Protein AF-A0A226DBR4-F1 (afdb_monomer_lite)

Sequence (521 aa):
MDRFVKRLSATPTLSTSTSTISSGMDTPPPSPAEQPPEKKKKSSVKIKAVPPIRDTSVDWKNRLTLSEDNEVGFLNSQEEFENLYSEGPPTPSSSSTFLMPSRKTESPLFTVRMEIFHHLQVKHPFVEFNFDTMESTSQYKDLMAVWNAHFKKYEKSDAWKAACPPGITIIHENQPVGVKFDGGRLFYKVRKVGDKFNWNEGSGSKCKSENCGDKRILGEFCRKHAIVKREILLIRDVADLEKINIAIVHPQARKTKFNDLNINATLGGSSYDRTSISKYIANSPTAWFVIEKRWEYLPEESVKMFQSLEIQMSLMVSLHNSVTTEPMEQIHFINSDITTNEGNLAEVKKGLELNDMWFGIGDDDNSLNFAQSPYRPTNFSNTLPFVYVGDNNEGGYRFGEDHAVFRTSVIKGARGHATQITTMQGVDPKNIHQVFQSNYTTSTTEEMLQNAKEVETLGHQSVVVAQMLEMKSVNGNNVYNLAEKFTHYDSGWDGAIFHDLVVMMTGKEIVVKKDKFKTVS

Organism: Folsomia candida (NCBI:txid158441)

Foldseek 3Di:
DDDDDDDDDDDDDDDDDDDDDDDDDDDYDDDDDDDDDDDDDPPPPPPPDDDDDDDDFQQPAPQQPPDPDDDPDDPDPVVVVVVVPPDDDDDDDDDDDDDDDDDDQDDLVRQVLVQLQVQLCVVCVPDDDDSQCNCVDPSVVVQLVQLQVLLVVCVVPANQSNQQGPPTWGAGPNFTKGWHQDPNWIKIATDDPPDDDDCPPRIAIDAPDRPDPDRQDQPRGHLVPPQFFFKWFWKFWPQDQQATEIEIDGDDTHDDDDFQVVVVVRLCDPNRPDPLSVVVCVVVVVTGIGTSDMDTHRPVCSVQVSLQVLLLCLVQLQLQLQPDPRSHLRYHYSRFKRFHPSYDLLSSQVSQVSQVWHKDWAAFAQPDAQQPAPQQDPPDDPVAQFKKWFDLLQQEIAIDQPQFPDDDDDDPDDPDDDDHGGPHVNGDPVRIGTHHFDDPVPDDSVRRNVLRLLLNQLLQSLLSRQLSNQAAFPSRHGHHYPHRIGTGDSHSDDPVSSQSSNCNGHSTGMDIRGDHSDGDD

Structure (mmCIF, N/CA/C/O backbone):
data_AF-A0A226DBR4-F1
#
_entry.id   AF-A0A226DBR4-F1
#
loop_
_atom_site.group_PDB
_atom_site.id
_atom_site.type_symbol
_atom_site.label_atom_id
_atom_site.label_alt_id
_atom_site.label_comp_id
_atom_site.label_asym_id
_atom_site.label_entity_id
_atom_site.label_seq_id
_atom_site.pdbx_PDB_ins_code
_atom_site.Cartn_x
_atom_site.Cartn_y
_atom_site.Cartn_z
_atom_site.occupancy
_atom_site.B_iso_or_equiv
_atom_site.auth_seq_id
_atom_site.auth_comp_id
_atom_site.auth_asym_id
_atom_site.auth_atom_id
_atom_site.pdbx_PDB_model_num
ATOM 1 N N . MET A 1 1 ? 15.479 -32.576 48.227 1.00 28.06 1 MET A N 1
ATOM 2 C CA . MET A 1 1 ? 16.466 -32.306 47.165 1.00 28.06 1 MET A CA 1
ATOM 3 C C . MET A 1 1 ? 15.994 -31.045 46.456 1.00 28.06 1 MET A C 1
ATOM 5 O O . MET A 1 1 ? 15.302 -31.126 45.457 1.00 28.06 1 MET A O 1
ATOM 9 N N . ASP A 1 2 ? 15.928 -29.939 47.198 1.00 25.83 2 ASP A N 1
ATOM 10 C CA . ASP A 1 2 ? 17.016 -28.958 47.403 1.00 25.83 2 ASP A CA 1
ATOM 11 C C . ASP A 1 2 ? 17.326 -28.237 46.090 1.00 25.83 2 ASP A C 1
ATOM 13 O O . ASP A 1 2 ? 17.714 -28.887 45.134 1.00 25.83 2 ASP A O 1
ATOM 17 N N . ARG A 1 3 ? 17.261 -26.914 45.937 1.00 26.16 3 ARG A N 1
ATOM 18 C CA . ARG A 1 3 ? 17.019 -25.723 46.786 1.00 26.16 3 ARG A CA 1
ATOM 19 C C . ARG A 1 3 ? 17.421 -24.586 45.798 1.00 26.16 3 ARG A C 1
ATOM 21 O O . ARG A 1 3 ? 18.386 -24.768 45.071 1.00 26.16 3 ARG A O 1
ATOM 28 N N . PHE A 1 4 ? 16.761 -23.448 45.604 1.00 25.89 4 PHE A N 1
ATOM 29 C CA . PHE A 1 4 ? 16.676 -22.317 46.526 1.00 25.89 4 PHE A CA 1
ATOM 30 C C . PHE A 1 4 ? 15.954 -21.138 45.836 1.00 25.89 4 PHE A C 1
ATOM 32 O O . PHE A 1 4 ? 15.969 -20.988 44.619 1.00 25.89 4 PHE A O 1
ATOM 39 N N . VAL A 1 5 ? 15.370 -20.287 46.674 1.00 28.91 5 VAL A N 1
ATOM 40 C CA . VAL A 1 5 ? 14.538 -19.102 46.419 1.00 28.91 5 VAL A CA 1
ATOM 41 C C . VAL A 1 5 ? 15.213 -17.860 47.049 1.00 28.91 5 VAL A C 1
ATOM 43 O O . VAL A 1 5 ? 15.956 -18.032 48.012 1.00 28.91 5 VAL A O 1
ATOM 46 N N . LYS A 1 6 ? 14.814 -16.649 46.591 1.00 27.58 6 LYS A N 1
ATOM 47 C CA . LYS A 1 6 ? 14.984 -15.257 47.131 1.00 27.58 6 LYS A CA 1
ATOM 48 C C . LYS A 1 6 ? 16.221 -14.470 46.654 1.00 27.58 6 LYS A C 1
ATOM 50 O O . LYS A 1 6 ? 17.330 -14.967 46.737 1.00 27.58 6 LYS A O 1
ATOM 55 N N . ARG A 1 7 ? 16.071 -13.306 45.991 1.00 24.30 7 ARG A N 1
ATOM 56 C CA . ARG A 1 7 ? 15.532 -11.953 46.346 1.00 24.30 7 ARG A CA 1
ATOM 57 C C . ARG A 1 7 ? 16.546 -11.032 47.062 1.00 24.30 7 ARG A C 1
ATOM 59 O O . ARG A 1 7 ? 16.870 -11.271 48.214 1.00 24.30 7 ARG A O 1
ATOM 66 N N . LEU A 1 8 ? 16.821 -9.916 46.368 1.00 23.48 8 LEU A N 1
ATOM 67 C CA . LEU A 1 8 ? 16.902 -8.505 46.804 1.00 23.48 8 LEU A CA 1
ATOM 68 C C . LEU A 1 8 ? 18.114 -7.953 47.601 1.00 23.48 8 LEU A C 1
ATOM 70 O O . LEU A 1 8 ? 18.296 -8.242 48.775 1.00 23.48 8 LEU A O 1
ATOM 74 N N . SER A 1 9 ? 18.790 -7.005 46.922 1.00 25.00 9 SER A N 1
ATOM 75 C CA . SER A 1 9 ? 19.174 -5.625 47.321 1.00 25.00 9 SER A CA 1
ATOM 76 C C . SER A 1 9 ? 20.127 -5.355 48.496 1.00 25.00 9 SER A C 1
ATOM 78 O O . SER A 1 9 ? 19.785 -5.651 49.633 1.00 25.00 9 SER A O 1
ATOM 80 N N . ALA A 1 10 ? 21.201 -4.589 48.232 1.00 24.64 10 ALA A N 1
ATOM 81 C CA . ALA A 1 10 ? 21.485 -3.288 48.874 1.00 24.64 10 ALA A CA 1
ATOM 82 C C . ALA A 1 10 ? 22.745 -2.602 48.285 1.00 24.64 10 ALA A C 1
ATOM 84 O O . ALA A 1 10 ? 23.754 -3.243 48.007 1.00 24.64 10 ALA A O 1
ATOM 85 N N . THR A 1 11 ? 22.634 -1.288 48.101 1.00 24.12 11 THR A N 1
ATOM 86 C CA . THR A 1 11 ? 23.589 -0.280 47.589 1.00 24.12 11 THR A CA 1
ATOM 87 C C . THR A 1 11 ? 24.564 0.204 48.711 1.00 24.12 11 THR A C 1
ATOM 89 O O . THR A 1 11 ? 24.542 -0.372 49.795 1.00 24.12 11 THR A O 1
ATOM 92 N N . PRO A 1 12 ? 25.247 1.370 48.609 1.00 45.03 12 PRO A N 1
ATOM 93 C CA . PRO A 1 12 ? 26.527 1.739 47.960 1.00 45.03 12 PRO A CA 1
ATOM 94 C C . PRO A 1 12 ? 27.646 2.150 48.962 1.00 45.03 12 PRO A C 1
ATOM 96 O O . PRO A 1 12 ? 27.355 2.408 50.125 1.00 45.03 12 PRO A O 1
ATOM 99 N N . THR A 1 13 ? 28.891 2.410 48.517 1.00 25.83 13 THR A N 1
ATOM 100 C CA . THR A 1 13 ? 29.684 3.548 49.066 1.00 25.83 13 THR A CA 1
ATOM 101 C C . THR A 1 13 ? 30.852 4.005 48.175 1.00 25.83 13 THR A C 1
ATOM 103 O O . THR A 1 13 ? 31.609 3.195 47.647 1.00 25.83 13 THR A O 1
ATOM 106 N N . LEU A 1 14 ? 30.982 5.332 48.042 1.00 25.80 14 LEU A N 1
ATOM 107 C CA . LEU A 1 14 ? 32.121 6.085 47.501 1.00 25.80 14 LEU A CA 1
ATOM 108 C C . LEU A 1 14 ? 33.323 6.080 48.471 1.00 25.80 14 LEU A C 1
ATOM 110 O O . LEU A 1 14 ? 33.113 6.025 49.680 1.00 25.80 14 LEU A O 1
ATOM 114 N N . SER A 1 15 ? 34.540 6.336 47.959 1.00 26.30 15 SER A N 1
ATOM 115 C CA . SER A 1 15 ? 35.294 7.611 48.138 1.00 26.30 15 SER A CA 1
ATOM 116 C C . SER A 1 15 ? 36.838 7.453 48.223 1.00 26.30 15 SER A C 1
ATOM 118 O O . SER A 1 15 ? 37.324 6.679 49.034 1.00 26.30 15 SER A O 1
ATOM 120 N N . THR A 1 16 ? 37.548 8.214 47.352 1.00 26.53 16 THR A N 1
ATOM 121 C CA . THR A 1 16 ? 38.835 8.987 47.491 1.00 26.53 16 THR A CA 1
ATOM 122 C C . THR A 1 16 ? 40.080 8.359 48.175 1.00 26.53 16 THR A C 1
ATOM 124 O O . THR A 1 16 ? 39.940 7.619 49.127 1.00 26.53 16 THR A O 1
ATOM 127 N N . SER A 1 17 ? 41.361 8.599 47.824 1.00 27.17 17 SER A N 1
ATOM 128 C CA . SER A 1 17 ? 42.089 9.806 47.353 1.00 27.17 17 SER A CA 1
ATOM 129 C C . SER A 1 17 ? 43.576 9.520 46.965 1.00 27.17 17 SER A C 1
ATOM 131 O O . SER A 1 17 ? 44.264 8.828 47.704 1.00 27.17 17 SER A O 1
ATOM 133 N N . THR A 1 18 ? 44.038 10.124 45.853 1.00 27.44 18 THR A N 1
ATOM 134 C CA . THR A 1 18 ? 45.205 11.046 45.626 1.00 27.44 18 THR A CA 1
ATOM 135 C C . THR A 1 18 ? 46.719 10.695 45.840 1.00 27.44 18 THR A C 1
ATOM 137 O O . THR A 1 18 ? 47.142 10.412 46.951 1.00 27.44 18 THR A O 1
ATOM 140 N N . SER A 1 19 ? 47.494 10.892 44.735 1.00 26.19 19 SER A N 1
ATOM 141 C CA . SER A 1 19 ? 48.895 11.383 44.440 1.00 26.19 19 SER A CA 1
ATOM 142 C C . SER A 1 19 ? 50.160 10.843 45.174 1.00 26.19 19 SER A C 1
ATOM 144 O O . SER A 1 19 ? 50.110 10.539 46.353 1.00 26.19 19 SER A O 1
ATOM 146 N N . THR A 1 20 ? 51.397 10.772 44.609 1.00 26.77 20 THR A N 1
ATOM 147 C CA . THR A 1 20 ? 52.245 11.874 44.049 1.00 26.77 20 THR A CA 1
ATOM 148 C C . THR A 1 20 ? 53.634 11.381 43.485 1.00 26.77 20 THR A C 1
ATOM 150 O O . THR A 1 20 ? 54.339 10.688 44.202 1.00 26.77 20 THR A O 1
ATOM 153 N N . ILE A 1 21 ? 54.009 11.797 42.247 1.00 30.27 21 ILE A N 1
ATOM 154 C CA . ILE A 1 21 ? 55.282 12.401 41.687 1.00 30.27 21 ILE A CA 1
ATOM 155 C C . ILE A 1 21 ? 56.689 11.700 41.565 1.00 30.27 21 ILE A C 1
ATOM 157 O O . ILE A 1 21 ? 57.211 11.159 42.530 1.00 30.27 21 ILE A O 1
ATOM 161 N N . SER A 1 22 ? 57.351 12.001 40.403 1.00 29.88 22 SER A N 1
ATOM 162 C CA . SER A 1 22 ? 58.812 12.226 40.071 1.00 29.88 22 SER A CA 1
ATOM 163 C C . SER A 1 22 ? 59.647 11.049 39.501 1.00 29.88 22 SER A C 1
ATOM 165 O O . SER A 1 22 ? 59.497 9.941 39.988 1.00 29.88 22 SER A O 1
ATOM 167 N N . SER A 1 23 ? 60.582 11.158 38.525 1.00 30.83 23 SER A N 1
ATOM 168 C CA . SER A 1 23 ? 61.153 12.219 37.641 1.00 30.83 23 SER A CA 1
ATOM 169 C C . SER A 1 23 ? 62.042 11.587 36.531 1.00 30.83 23 SER A C 1
ATOM 171 O O . SER A 1 23 ? 62.455 10.438 36.669 1.00 30.83 23 SER A O 1
ATOM 173 N N . GLY A 1 24 ? 62.386 12.349 35.473 1.00 26.69 24 GLY A N 1
ATOM 174 C CA . GLY A 1 24 ? 63.533 12.078 34.578 1.00 26.69 24 GLY A CA 1
ATOM 175 C C . GLY A 1 24 ? 63.442 12.724 33.180 1.00 26.69 24 GLY A C 1
ATOM 176 O O . GLY A 1 24 ? 62.700 12.233 32.336 1.00 26.69 24 GLY A O 1
ATOM 177 N N . MET A 1 25 ? 64.187 13.814 32.943 1.00 30.33 25 MET A N 1
ATOM 178 C CA . MET A 1 25 ? 64.397 14.498 31.646 1.00 30.33 25 MET A CA 1
ATOM 179 C C . MET A 1 25 ? 65.681 13.998 30.955 1.00 30.33 25 MET A C 1
ATOM 181 O O . MET A 1 25 ? 66.628 13.687 31.665 1.00 30.33 25 MET A O 1
ATOM 185 N N . ASP A 1 26 ? 65.736 14.024 29.612 1.00 28.61 26 ASP A N 1
ATOM 186 C CA . ASP A 1 26 ? 66.895 14.504 28.822 1.00 28.61 26 ASP A CA 1
ATOM 187 C C . ASP A 1 26 ? 66.532 14.718 27.326 1.00 28.61 26 ASP A C 1
ATOM 189 O O . ASP A 1 26 ? 65.637 14.070 26.782 1.00 28.61 26 ASP A O 1
ATOM 193 N N . THR A 1 27 ? 67.191 15.693 26.685 1.00 31.11 27 THR A N 1
ATOM 194 C CA . THR A 1 27 ? 66.847 16.390 25.408 1.00 31.11 27 THR A CA 1
ATOM 195 C C . THR A 1 27 ? 67.821 16.065 24.217 1.00 31.11 27 THR A C 1
ATOM 197 O O . THR A 1 27 ? 68.764 15.316 24.442 1.00 31.11 27 THR A O 1
ATOM 200 N N . PRO A 1 28 ? 67.620 16.556 22.952 1.00 40.50 28 PRO A N 1
ATOM 201 C CA . PRO A 1 28 ? 67.790 15.841 21.645 1.00 40.50 28 PRO A CA 1
ATOM 202 C C . PRO A 1 28 ? 69.007 16.350 20.791 1.00 40.50 28 PRO A C 1
ATOM 204 O O . PRO A 1 28 ? 69.896 16.922 21.421 1.00 40.50 28 PRO A O 1
ATOM 207 N N . PRO A 1 29 ? 69.098 16.334 19.414 1.00 42.06 29 PRO A N 1
ATOM 208 C CA . PRO A 1 29 ? 68.425 15.653 18.263 1.00 42.06 29 PRO A CA 1
ATOM 209 C C . PRO A 1 29 ? 69.486 14.993 17.278 1.00 42.06 29 PRO A C 1
ATOM 211 O O . PRO A 1 29 ? 70.576 14.734 17.785 1.00 42.06 29 PRO A O 1
ATOM 214 N N . PRO A 1 30 ? 69.298 14.658 15.954 1.00 31.05 30 PRO A N 1
ATOM 215 C CA . PRO A 1 30 ? 68.779 15.487 14.838 1.00 31.05 30 PRO A CA 1
ATOM 216 C C . PRO A 1 30 ? 67.817 14.790 13.835 1.00 31.05 30 PRO A C 1
ATOM 218 O O . PRO A 1 30 ? 67.748 13.571 13.707 1.00 31.05 30 PRO A O 1
ATOM 221 N N . SER A 1 31 ? 67.100 15.618 13.070 1.00 35.97 31 SER A N 1
ATOM 222 C CA . SER A 1 31 ? 66.364 15.251 11.847 1.00 35.97 31 SER A CA 1
ATOM 223 C C . SER A 1 31 ? 67.334 15.101 10.663 1.00 35.97 31 SER A C 1
ATOM 225 O O . SER A 1 31 ? 68.336 15.824 10.634 1.00 35.97 31 SER A O 1
ATOM 227 N N . PRO A 1 32 ? 67.066 14.222 9.674 1.00 33.03 32 PRO A N 1
ATOM 228 C CA . PRO A 1 32 ? 66.878 14.781 8.330 1.00 33.03 32 PRO A CA 1
ATOM 229 C C . PRO A 1 32 ? 65.922 14.020 7.382 1.00 33.03 32 PRO A C 1
ATOM 231 O O . PRO A 1 32 ? 65.828 12.797 7.379 1.00 33.03 32 PRO A O 1
ATOM 234 N N . ALA A 1 33 ? 65.392 14.826 6.456 1.00 27.72 33 ALA A N 1
ATOM 235 C CA . ALA A 1 33 ? 65.069 14.548 5.053 1.00 27.72 33 ALA A CA 1
ATOM 236 C C . ALA A 1 33 ? 63.696 13.954 4.679 1.00 27.72 33 ALA A C 1
ATOM 238 O O . ALA A 1 33 ? 63.309 12.842 5.023 1.00 27.72 33 ALA A O 1
ATOM 239 N N . GLU A 1 34 ? 63.008 14.761 3.870 1.00 33.66 34 GLU A N 1
ATOM 240 C CA . GLU A 1 34 ? 61.766 14.524 3.146 1.00 33.66 34 GLU A CA 1
ATOM 241 C C . GLU A 1 34 ? 61.814 13.278 2.245 1.00 33.66 34 GLU A C 1
ATOM 243 O O . GLU A 1 34 ? 62.745 13.087 1.461 1.00 33.66 34 GLU A O 1
ATOM 248 N N . GLN A 1 35 ? 60.733 12.493 2.264 1.00 31.58 35 GLN A N 1
ATOM 249 C CA . GLN A 1 35 ? 60.337 11.625 1.154 1.00 31.58 35 GLN A CA 1
ATOM 250 C C . GLN A 1 35 ? 58.868 11.899 0.771 1.00 31.58 35 GLN A C 1
ATOM 252 O O . GLN A 1 35 ? 58.044 12.170 1.648 1.00 31.58 35 GLN A O 1
ATOM 257 N N . PRO A 1 36 ? 58.528 11.874 -0.532 1.00 30.91 36 PRO A N 1
ATOM 258 C CA . PRO A 1 36 ? 57.238 12.333 -1.051 1.00 30.91 36 PRO A CA 1
ATOM 259 C C . PRO A 1 36 ? 56.094 11.340 -0.761 1.00 30.91 36 PRO A C 1
ATOM 261 O O . PRO A 1 36 ? 56.340 10.142 -0.618 1.00 30.91 36 PRO A O 1
ATOM 264 N N . PRO A 1 37 ? 54.823 11.792 -0.714 1.00 32.00 37 PRO A N 1
ATOM 265 C CA . PRO A 1 37 ? 53.711 10.936 -0.317 1.00 32.00 37 PRO A CA 1
ATOM 266 C C . PRO A 1 37 ? 53.366 9.900 -1.398 1.00 32.00 37 PRO A C 1
ATOM 268 O O . PRO A 1 37 ? 52.975 10.240 -2.519 1.00 32.00 37 PRO A O 1
ATOM 271 N N . GLU A 1 38 ? 53.443 8.618 -1.034 1.00 28.75 38 GLU A N 1
ATOM 272 C CA . GLU A 1 38 ? 52.918 7.514 -1.835 1.00 28.75 38 GLU A CA 1
ATOM 273 C C . GLU A 1 38 ? 51.389 7.600 -1.975 1.00 28.75 38 GLU A C 1
ATOM 275 O O . GLU A 1 38 ? 50.626 7.746 -1.015 1.00 28.75 38 GLU A O 1
ATOM 280 N N . LYS A 1 39 ? 50.924 7.471 -3.221 1.00 30.52 39 LYS A N 1
ATOM 281 C CA . LYS A 1 39 ? 49.508 7.403 -3.591 1.00 30.52 39 LYS A CA 1
ATOM 282 C C . LYS A 1 39 ? 48.856 6.165 -2.965 1.00 30.52 39 LYS A C 1
ATOM 284 O O . LYS A 1 39 ? 49.107 5.043 -3.402 1.00 30.52 39 LYS A O 1
ATOM 289 N N . LYS A 1 40 ? 47.931 6.369 -2.020 1.00 30.12 40 LYS A N 1
ATOM 290 C CA . LYS A 1 40 ? 47.025 5.316 -1.531 1.00 30.12 40 LYS A CA 1
ATOM 291 C C . LYS A 1 40 ? 46.241 4.708 -2.703 1.00 30.12 40 LYS A C 1
ATOM 293 O O . LYS A 1 40 ? 45.355 5.346 -3.275 1.00 30.12 40 LYS A O 1
ATOM 298 N N . LYS A 1 41 ? 46.551 3.454 -3.050 1.00 28.03 41 LYS A N 1
ATOM 299 C CA . LYS A 1 41 ? 45.707 2.604 -3.901 1.00 28.03 41 LYS A CA 1
ATOM 300 C C . LYS A 1 41 ? 44.342 2.437 -3.226 1.00 28.03 41 LYS A C 1
ATOM 302 O O . LYS A 1 41 ? 44.264 1.984 -2.088 1.00 28.03 41 LYS A O 1
ATOM 307 N N . LYS A 1 42 ? 43.263 2.774 -3.940 1.00 27.11 42 LYS A N 1
ATOM 308 C CA . LYS A 1 42 ? 41.897 2.381 -3.565 1.00 27.11 42 LYS A CA 1
ATOM 309 C C . LYS A 1 42 ? 41.820 0.852 -3.573 1.00 27.11 42 LYS A C 1
ATOM 311 O O . LYS A 1 42 ? 41.853 0.242 -4.638 1.00 27.11 42 LYS A O 1
ATOM 316 N N . SER A 1 43 ? 41.728 0.250 -2.391 1.00 24.48 43 SER A N 1
ATOM 317 C CA . SER A 1 43 ? 41.316 -1.143 -2.232 1.00 24.48 43 SER A CA 1
ATOM 318 C C . SER A 1 43 ? 39.841 -1.248 -2.620 1.00 24.48 43 SER A C 1
ATOM 320 O O . SER A 1 43 ? 38.968 -0.740 -1.920 1.00 24.48 43 SER A O 1
ATOM 322 N N . SER A 1 44 ? 39.554 -1.849 -3.774 1.00 26.80 44 SER A N 1
ATOM 323 C CA . SER A 1 44 ? 38.207 -2.289 -4.126 1.00 26.80 44 SER A CA 1
ATOM 324 C C . SER A 1 44 ? 37.949 -3.622 -3.429 1.00 26.80 44 SER A C 1
ATOM 326 O O . SER A 1 44 ? 38.278 -4.684 -3.966 1.00 26.80 44 SER A O 1
ATOM 328 N N . VAL A 1 45 ? 37.381 -3.576 -2.226 1.00 26.52 45 VAL A N 1
ATOM 329 C CA . VAL A 1 45 ? 36.836 -4.771 -1.577 1.00 26.52 45 VAL A CA 1
ATOM 330 C C . VAL A 1 45 ? 35.629 -5.220 -2.402 1.00 26.52 45 VAL A C 1
ATOM 332 O O . VAL A 1 45 ? 34.548 -4.643 -2.322 1.00 26.52 45 VAL A O 1
ATOM 335 N N . LYS A 1 46 ? 35.818 -6.241 -3.245 1.00 26.59 46 LYS A N 1
ATOM 336 C CA . LYS A 1 46 ? 34.709 -7.043 -3.769 1.00 26.59 46 LYS A CA 1
ATOM 337 C C . LYS A 1 46 ? 34.135 -7.821 -2.588 1.00 26.59 46 LYS A C 1
ATOM 339 O O . LYS A 1 46 ? 34.678 -8.858 -2.219 1.00 26.59 46 LYS A O 1
ATOM 344 N N . ILE A 1 47 ? 33.050 -7.324 -2.005 1.00 27.94 47 ILE A N 1
ATOM 345 C CA . ILE A 1 47 ? 32.235 -8.102 -1.073 1.00 27.94 47 ILE A CA 1
ATOM 346 C C . ILE A 1 47 ? 31.569 -9.209 -1.902 1.00 27.94 47 ILE A C 1
ATOM 348 O O . ILE A 1 47 ? 30.583 -8.980 -2.599 1.00 27.94 47 ILE A O 1
ATOM 352 N N . LYS A 1 48 ? 32.152 -10.411 -1.892 1.00 28.53 48 LYS A N 1
ATOM 353 C CA . LYS A 1 48 ? 31.439 -11.642 -2.250 1.00 28.53 48 LYS A CA 1
ATOM 354 C C . LYS A 1 48 ? 30.587 -12.014 -1.035 1.00 28.53 48 LYS A C 1
ATOM 356 O O . LYS A 1 48 ? 31.028 -12.789 -0.195 1.00 28.53 48 LYS A O 1
ATOM 361 N N . ALA A 1 49 ? 29.402 -11.423 -0.917 1.00 32.81 49 ALA A N 1
ATOM 362 C CA . ALA A 1 49 ? 28.389 -11.933 -0.005 1.00 32.81 49 ALA A CA 1
ATOM 363 C C . ALA A 1 49 ? 27.773 -13.170 -0.668 1.00 32.81 49 ALA A C 1
ATOM 365 O O . ALA A 1 49 ? 27.096 -13.066 -1.690 1.00 32.81 49 ALA A O 1
ATOM 366 N N . VAL A 1 50 ? 28.100 -14.350 -0.147 1.00 28.47 50 VAL A N 1
ATOM 367 C CA . VAL A 1 50 ? 27.350 -15.572 -0.442 1.00 28.47 50 VAL A CA 1
ATOM 368 C C . VAL A 1 50 ? 26.140 -15.542 0.493 1.00 28.47 50 VAL A C 1
ATOM 370 O O . VAL A 1 50 ? 26.356 -15.429 1.701 1.00 28.47 50 VAL A O 1
ATOM 373 N N . PRO A 1 51 ? 24.897 -15.578 -0.019 1.00 32.72 51 PRO A N 1
ATOM 374 C CA . PRO A 1 51 ? 23.725 -15.583 0.845 1.00 32.72 51 PRO A CA 1
ATOM 375 C C . PRO A 1 51 ? 23.745 -16.844 1.724 1.00 32.72 51 PRO A C 1
ATOM 377 O O . PRO A 1 51 ? 24.064 -17.928 1.220 1.00 32.72 51 PRO A O 1
ATOM 380 N N . PRO A 1 52 ? 23.446 -16.734 3.028 1.00 31.03 52 PRO A N 1
ATOM 381 C CA . PRO A 1 52 ? 23.280 -17.906 3.871 1.00 31.03 52 PRO A CA 1
ATOM 382 C C . PRO A 1 52 ? 22.081 -18.714 3.361 1.00 31.03 52 PRO A C 1
ATOM 384 O O . PRO A 1 52 ? 20.976 -18.197 3.232 1.00 31.03 52 PRO A O 1
ATOM 387 N N . ILE A 1 53 ? 22.309 -19.988 3.044 1.00 32.94 53 ILE A N 1
ATOM 388 C CA . ILE A 1 53 ? 21.249 -20.933 2.683 1.00 32.94 53 ILE A CA 1
ATOM 389 C C . ILE A 1 53 ? 20.718 -21.528 3.986 1.00 32.94 53 ILE A C 1
ATOM 391 O O . ILE A 1 53 ? 21.440 -22.294 4.627 1.00 32.94 53 ILE A O 1
ATOM 395 N N . ARG A 1 54 ? 19.482 -21.192 4.372 1.00 37.91 54 ARG A N 1
ATOM 396 C CA . ARG A 1 54 ? 18.701 -21.932 5.376 1.00 37.91 54 ARG A CA 1
ATOM 397 C C . ARG A 1 54 ? 17.203 -21.846 5.098 1.00 37.91 54 ARG A C 1
ATOM 399 O O . ARG A 1 54 ? 16.697 -20.782 4.747 1.00 37.91 54 ARG A O 1
ATOM 406 N N . ASP A 1 55 ? 16.529 -22.971 5.327 1.00 35.56 55 ASP A N 1
ATOM 407 C CA . ASP A 1 55 ? 15.075 -23.084 5.385 1.00 35.56 55 ASP A CA 1
ATOM 408 C C . ASP A 1 55 ? 14.540 -22.241 6.541 1.00 35.56 55 ASP A C 1
ATOM 410 O O . ASP A 1 55 ? 14.878 -22.450 7.706 1.00 35.56 55 ASP A O 1
ATOM 414 N N . THR A 1 56 ? 13.709 -21.263 6.204 1.00 38.03 56 THR A N 1
ATOM 415 C CA . THR A 1 56 ? 12.888 -20.522 7.163 1.00 38.03 56 THR A CA 1
ATOM 416 C C . THR A 1 56 ? 11.453 -20.937 6.870 1.00 38.03 56 THR A C 1
ATOM 418 O O . THR A 1 56 ? 10.942 -20.717 5.779 1.00 38.03 56 THR A O 1
ATOM 421 N N . SER A 1 57 ? 10.860 -21.663 7.816 1.00 38.47 57 SER A N 1
ATOM 422 C CA . SER A 1 57 ? 9.723 -22.583 7.654 1.00 38.47 57 SER A CA 1
ATOM 423 C C . SER A 1 57 ? 8.347 -21.920 7.494 1.00 38.47 57 SER A C 1
ATOM 425 O O . SER A 1 57 ? 7.331 -22.474 7.917 1.00 38.47 57 SER A O 1
ATOM 427 N N . VAL A 1 58 ? 8.284 -20.730 6.900 1.00 41.66 58 VAL A N 1
ATOM 428 C CA . VAL A 1 58 ? 7.015 -20.106 6.518 1.00 41.66 58 VAL A CA 1
ATOM 429 C C . VAL A 1 58 ? 7.029 -19.935 5.008 1.00 41.66 58 VAL A C 1
ATOM 431 O O . VAL A 1 58 ? 7.601 -18.988 4.477 1.00 41.66 58 VAL A O 1
ATOM 434 N N . ASP A 1 59 ? 6.428 -20.894 4.305 1.00 43.06 59 ASP A N 1
ATOM 435 C CA . ASP A 1 59 ? 6.320 -20.867 2.848 1.00 43.06 59 ASP A CA 1
ATOM 436 C C . ASP A 1 59 ? 5.244 -19.865 2.398 1.00 43.06 59 ASP A C 1
ATOM 438 O O . ASP A 1 59 ? 4.111 -20.215 2.057 1.00 43.06 59 ASP A O 1
ATOM 442 N N . TRP A 1 60 ? 5.606 -18.582 2.423 1.00 44.41 60 TRP A N 1
ATOM 443 C CA . TRP A 1 60 ? 4.789 -17.472 1.928 1.00 44.41 60 TRP A CA 1
ATOM 444 C C . TRP A 1 60 ? 4.448 -17.602 0.440 1.00 44.41 60 TRP A C 1
ATOM 446 O O . TRP A 1 60 ? 3.428 -17.071 -0.012 1.00 44.41 60 TRP A O 1
ATOM 456 N N . LYS A 1 61 ? 5.277 -18.329 -0.319 1.00 36.62 61 LYS A N 1
ATOM 457 C CA . LYS A 1 61 ? 5.161 -18.502 -1.770 1.00 36.62 61 LYS A CA 1
ATOM 458 C C . LYS A 1 61 ? 3.816 -19.121 -2.152 1.00 36.62 61 LYS A C 1
ATOM 460 O O . LYS A 1 61 ? 3.183 -18.648 -3.099 1.00 36.62 61 LYS A O 1
ATOM 465 N N . ASN A 1 62 ? 3.359 -20.080 -1.344 1.00 35.53 62 ASN A N 1
ATOM 466 C CA . ASN A 1 62 ? 2.104 -20.811 -1.520 1.00 35.53 62 ASN A CA 1
ATOM 467 C C . ASN A 1 62 ? 0.891 -20.187 -0.798 1.00 35.53 62 ASN A C 1
ATOM 469 O O . ASN A 1 62 ? -0.233 -20.604 -1.049 1.00 35.53 62 ASN A O 1
ATOM 473 N N . ARG A 1 63 ? 1.084 -19.202 0.093 1.00 39.06 63 ARG A N 1
ATOM 474 C CA . ARG A 1 63 ? 0.021 -18.684 0.992 1.00 39.06 63 ARG A CA 1
ATOM 475 C C . ARG A 1 63 ? -0.596 -17.366 0.549 1.00 39.06 63 ARG A C 1
ATOM 477 O O . ARG A 1 63 ? -1.765 -17.101 0.798 1.00 39.06 63 ARG A O 1
ATOM 484 N N . LEU A 1 64 ? 0.164 -16.552 -0.177 1.00 40.88 64 LEU A N 1
ATOM 485 C CA . LEU A 1 64 ? -0.362 -15.373 -0.861 1.00 40.88 64 LEU A CA 1
ATOM 486 C C . LEU A 1 64 ? -0.741 -15.713 -2.306 1.00 40.88 64 LEU A C 1
ATOM 488 O O . LEU A 1 64 ? -0.219 -15.137 -3.260 1.00 40.88 64 LEU A O 1
ATOM 492 N N . THR A 1 65 ? -1.620 -16.687 -2.514 1.00 32.31 65 THR A N 1
ATOM 493 C CA . THR A 1 65 ? -2.300 -16.846 -3.804 1.00 32.31 65 THR A CA 1
ATOM 494 C C . THR A 1 65 ? -3.341 -15.741 -3.941 1.00 32.31 65 THR A C 1
ATOM 496 O O . THR A 1 65 ? -4.482 -15.903 -3.541 1.00 32.31 65 THR A O 1
ATOM 499 N N . LEU A 1 66 ? -2.975 -14.605 -4.533 1.00 35.09 66 LEU A N 1
ATOM 500 C CA . LEU A 1 66 ? -3.955 -13.874 -5.331 1.00 35.09 66 LEU A CA 1
ATOM 501 C C . LEU A 1 66 ? -4.045 -14.642 -6.648 1.00 35.09 66 LEU A C 1
ATOM 503 O O . LEU A 1 66 ? -3.157 -14.498 -7.477 1.00 35.09 66 LEU A O 1
ATOM 507 N N . SER A 1 67 ? -5.046 -15.522 -6.760 1.00 33.22 67 SER A N 1
ATOM 508 C CA . SER A 1 67 ? -5.563 -16.072 -8.023 1.00 33.22 67 SER A CA 1
ATOM 509 C C . SER A 1 67 ? -4.500 -16.316 -9.106 1.00 33.22 67 SER A C 1
ATOM 511 O O . SER A 1 67 ? -4.336 -15.495 -10.004 1.00 33.22 67 SER A O 1
ATOM 513 N N . GLU A 1 68 ? -3.775 -17.434 -9.040 1.00 34.75 68 GLU A N 1
ATOM 514 C CA . GLU A 1 68 ? -2.774 -17.772 -10.067 1.00 34.75 68 GLU A CA 1
ATOM 515 C C . GLU A 1 68 ? -3.390 -18.340 -11.366 1.00 34.75 68 GLU A C 1
ATOM 517 O O . GLU A 1 68 ? -2.664 -18.510 -12.340 1.00 34.75 68 GLU A O 1
ATOM 522 N N . ASP A 1 69 ? -4.719 -18.512 -11.440 1.00 32.28 69 ASP A N 1
ATOM 523 C CA . ASP A 1 69 ? -5.401 -19.092 -12.603 1.00 32.28 69 ASP A CA 1
ATOM 524 C C . ASP A 1 69 ? -6.451 -18.153 -13.238 1.00 32.28 69 ASP A C 1
ATOM 526 O O . ASP A 1 69 ? -7.400 -17.715 -12.591 1.00 32.28 69 ASP A O 1
ATOM 530 N N . ASN A 1 70 ? -6.193 -17.847 -14.514 1.00 32.16 70 ASN A N 1
ATOM 531 C CA . ASN A 1 70 ? -7.045 -17.485 -15.658 1.00 32.16 70 ASN A CA 1
ATOM 532 C C . ASN A 1 70 ? -8.481 -16.942 -15.467 1.00 32.16 70 ASN A C 1
ATOM 534 O O . ASN A 1 70 ? -9.332 -17.531 -14.815 1.00 32.16 70 ASN A O 1
ATOM 538 N N . GLU A 1 71 ? -8.745 -15.887 -16.249 1.00 26.34 71 GLU A N 1
ATOM 539 C CA . GLU A 1 71 ? -10.056 -15.340 -16.628 1.00 26.34 71 GLU A CA 1
ATOM 540 C C . GLU A 1 71 ? -10.887 -14.714 -15.500 1.00 26.34 71 GLU A C 1
ATOM 542 O O . GLU A 1 71 ? -11.859 -15.267 -14.990 1.00 26.34 71 GLU A O 1
ATOM 547 N N . VAL A 1 72 ? -10.604 -13.434 -15.235 1.00 24.02 72 VAL A N 1
ATOM 548 C CA . VAL A 1 72 ? -11.706 -12.512 -14.948 1.00 24.02 72 VAL A CA 1
ATOM 549 C C . VAL A 1 72 ? -12.518 -12.421 -16.236 1.00 24.02 72 VAL A C 1
ATOM 551 O O . VAL A 1 72 ? -12.135 -11.727 -17.177 1.00 24.02 72 VAL A O 1
ATOM 554 N N . GLY A 1 73 ? -13.618 -13.166 -16.287 1.00 25.19 73 GLY A N 1
ATOM 555 C CA . GLY A 1 73 ? -14.647 -13.026 -17.304 1.00 25.19 73 GLY A CA 1
ATOM 556 C C . GLY A 1 73 ? -15.275 -11.636 -17.237 1.00 25.19 73 GLY A C 1
ATOM 557 O O . GLY A 1 73 ? -16.336 -11.453 -16.653 1.00 25.19 73 GLY A O 1
ATOM 558 N N . PHE A 1 74 ? -14.629 -10.664 -17.871 1.00 22.27 74 PHE A N 1
ATOM 559 C CA . PHE A 1 74 ? -15.340 -9.671 -18.654 1.00 22.27 74 PHE A CA 1
ATOM 560 C C . PHE A 1 74 ? -15.184 -10.080 -20.113 1.00 22.27 74 PHE A C 1
ATOM 562 O O . PHE A 1 74 ? -14.084 -10.077 -20.663 1.00 22.27 74 PHE A O 1
ATOM 569 N N . LEU A 1 75 ? -16.309 -10.453 -20.721 1.00 27.28 75 LEU A N 1
ATOM 570 C CA . LEU A 1 75 ? -16.477 -10.436 -22.165 1.00 27.28 75 LEU A CA 1
ATOM 571 C C . LEU A 1 75 ? -16.070 -9.048 -22.665 1.00 27.28 75 LEU A C 1
ATOM 573 O O . LEU A 1 75 ? -16.796 -8.081 -22.478 1.00 27.28 75 LEU A O 1
ATOM 577 N N . ASN A 1 76 ? -14.873 -8.970 -23.222 1.00 30.70 76 ASN A N 1
ATOM 578 C CA . ASN A 1 76 ? -14.546 -8.199 -24.408 1.00 30.70 76 ASN A CA 1
ATOM 579 C C . ASN A 1 76 ? -13.400 -8.974 -25.039 1.00 30.70 76 ASN A C 1
ATOM 581 O O . ASN A 1 76 ? -12.223 -8.757 -24.748 1.00 30.70 76 ASN A O 1
ATOM 585 N N . SER A 1 77 ? -13.788 -9.987 -25.813 1.00 34.88 77 SER A N 1
ATOM 586 C CA . SER A 1 77 ? -12.861 -10.749 -26.634 1.00 34.88 77 SER A CA 1
ATOM 587 C C . SER A 1 77 ? -11.992 -9.772 -27.428 1.00 34.88 77 SER A C 1
ATOM 589 O O . SER A 1 77 ? -12.473 -8.778 -27.972 1.00 34.88 77 SER A O 1
ATOM 591 N N . GLN A 1 78 ? -10.696 -10.050 -27.500 1.00 38.69 78 GLN A N 1
ATOM 592 C CA . GLN A 1 78 ? -9.766 -9.298 -28.339 1.00 38.69 78 GLN A CA 1
ATOM 593 C C . GLN A 1 78 ? -10.203 -9.296 -29.826 1.00 38.69 78 GLN A C 1
ATOM 595 O O . GLN A 1 78 ? -9.850 -8.388 -30.573 1.00 38.69 78 GLN A O 1
ATOM 600 N N . GLU A 1 79 ? -11.075 -10.240 -30.210 1.00 36.41 79 GLU A N 1
ATOM 601 C CA . GLU A 1 79 ? -11.782 -10.310 -31.494 1.00 36.41 79 GLU A CA 1
ATOM 602 C C . GLU A 1 79 ? -12.805 -9.179 -31.729 1.00 36.41 79 GLU A C 1
ATOM 604 O O . GLU A 1 79 ? -12.951 -8.744 -32.868 1.00 36.41 79 GLU A O 1
ATOM 609 N N . GLU A 1 80 ? -13.486 -8.634 -30.712 1.00 38.88 80 GLU A N 1
ATOM 610 C CA . GLU A 1 80 ? -14.388 -7.477 -30.903 1.00 38.88 80 GLU A CA 1
ATOM 611 C C . GLU A 1 80 ? -13.617 -6.158 -31.069 1.00 38.88 80 GLU A C 1
ATOM 613 O O . GLU A 1 80 ? -14.062 -5.264 -31.791 1.00 38.88 80 GLU A O 1
ATOM 618 N N . PHE A 1 81 ? -12.426 -6.045 -30.472 1.00 37.97 81 PHE A N 1
ATOM 619 C CA . PHE A 1 81 ? -11.558 -4.877 -30.657 1.00 37.97 81 PHE A CA 1
ATOM 620 C C . PHE A 1 81 ? -10.912 -4.858 -32.053 1.00 37.97 81 PHE A C 1
ATOM 622 O O . PHE A 1 81 ? -10.758 -3.793 -32.652 1.00 37.97 81 PHE A O 1
ATOM 629 N N . GLU A 1 82 ? -10.581 -6.030 -32.602 1.00 43.25 82 GLU A N 1
ATOM 630 C CA . GLU A 1 82 ? -10.032 -6.167 -33.957 1.00 43.25 82 GLU A CA 1
ATOM 631 C C . GLU A 1 82 ? -11.122 -6.100 -35.049 1.00 43.25 82 GLU A C 1
ATOM 633 O O . GLU A 1 82 ? -10.845 -5.624 -36.151 1.00 43.25 82 GLU A O 1
ATOM 638 N N . ASN A 1 83 ? -12.380 -6.442 -34.735 1.00 39.69 83 ASN A N 1
ATOM 639 C CA . ASN A 1 83 ? -13.513 -6.305 -35.662 1.00 39.69 83 ASN A CA 1
ATOM 640 C C . ASN A 1 83 ? -14.128 -4.892 -35.740 1.00 39.69 83 ASN A C 1
ATOM 642 O O . ASN A 1 83 ? -14.864 -4.599 -36.679 1.00 39.69 83 ASN A O 1
ATOM 646 N N . LEU A 1 84 ? -13.797 -3.977 -34.820 1.00 36.19 84 LEU A N 1
ATOM 647 C CA . LEU A 1 84 ? -14.208 -2.563 -34.903 1.00 36.19 84 LEU A CA 1
ATOM 648 C C . LEU A 1 84 ? -13.391 -1.734 -35.912 1.00 36.19 84 LEU A C 1
ATOM 650 O O . LEU A 1 84 ? -13.756 -0.595 -36.204 1.00 36.19 84 LEU A O 1
ATOM 654 N N . TYR A 1 85 ? -12.310 -2.293 -36.466 1.00 39.56 85 TYR A N 1
ATOM 655 C CA . TYR A 1 85 ? -11.430 -1.620 -37.432 1.00 39.56 85 TYR A CA 1
ATOM 656 C C . TYR A 1 85 ? -11.272 -2.374 -38.764 1.00 39.56 85 TYR A C 1
ATOM 658 O O . TYR A 1 85 ? -10.418 -2.010 -39.574 1.00 39.56 85 TYR A O 1
ATOM 666 N N . SER A 1 86 ? -12.096 -3.395 -39.021 1.00 34.34 86 SER A N 1
ATOM 667 C CA . SER A 1 86 ? -12.066 -4.180 -40.264 1.00 34.34 86 SER A CA 1
ATOM 668 C C . SER A 1 86 ? -13.077 -3.738 -41.331 1.00 34.34 86 SER A C 1
ATOM 670 O O . SER A 1 86 ? -13.004 -4.227 -42.459 1.00 34.34 86 SER A O 1
ATOM 672 N N . GLU A 1 87 ? -13.930 -2.744 -41.069 1.00 35.62 87 GLU A N 1
ATOM 673 C CA . GLU A 1 87 ? -14.683 -2.066 -42.131 1.00 35.62 87 GLU A CA 1
ATOM 674 C C . GLU A 1 87 ? -14.053 -0.704 -42.447 1.00 35.62 87 GLU A C 1
ATOM 676 O O . GLU A 1 87 ? -13.933 0.179 -41.598 1.00 35.62 87 GLU A O 1
ATOM 681 N N . GLY A 1 88 ? -13.567 -0.577 -43.686 1.00 35.91 88 GLY A N 1
ATOM 682 C CA . GLY A 1 88 ? -12.813 0.577 -44.170 1.00 35.91 88 GLY A CA 1
ATOM 683 C C . GLY A 1 88 ? -13.556 1.911 -44.015 1.00 35.91 88 GLY A C 1
ATOM 684 O O . GLY A 1 88 ? -14.783 1.944 -43.923 1.00 35.91 88 GLY A O 1
ATOM 685 N N . PRO A 1 89 ? -12.828 3.042 -44.007 1.00 35.31 89 PRO A N 1
ATOM 686 C CA . PRO A 1 89 ? -13.435 4.337 -43.748 1.00 35.31 89 PRO A CA 1
ATOM 687 C C . PRO A 1 89 ? -14.494 4.680 -44.812 1.00 35.31 89 PRO A C 1
ATOM 689 O O . PRO A 1 89 ? -14.188 4.640 -46.010 1.00 35.31 89 PRO A O 1
ATOM 692 N N . PRO A 1 90 ? -15.717 5.082 -44.410 1.00 30.89 90 PRO A N 1
ATOM 693 C CA . PRO A 1 90 ? -16.643 5.740 -45.311 1.00 30.89 90 PRO A CA 1
ATOM 694 C C . PRO A 1 90 ? -16.078 7.111 -45.689 1.00 30.89 90 PRO A C 1
ATOM 696 O O . PRO A 1 90 ? -15.453 7.813 -44.893 1.00 30.89 90 PRO A O 1
ATOM 699 N N . THR A 1 91 ? -16.297 7.482 -46.941 1.00 38.19 91 THR A N 1
ATOM 700 C CA . THR A 1 91 ? -15.869 8.740 -47.549 1.00 38.19 91 THR A CA 1
ATOM 701 C C . THR A 1 91 ? -16.387 9.942 -46.742 1.00 38.19 91 THR A C 1
ATOM 703 O O . THR A 1 91 ? -17.606 10.092 -46.625 1.00 38.19 91 THR A O 1
ATOM 706 N N . PRO A 1 92 ? -15.536 10.851 -46.224 1.00 30.98 92 PRO A N 1
ATOM 707 C CA . PRO A 1 92 ? -16.033 12.096 -45.662 1.00 30.98 92 PRO A CA 1
ATOM 708 C C . PRO A 1 92 ? -16.302 13.085 -46.792 1.00 30.98 92 PRO A C 1
ATOM 710 O O . PRO A 1 92 ? -15.395 13.629 -47.425 1.00 30.98 92 PRO A O 1
ATOM 713 N N . SER A 1 93 ? -17.594 13.295 -47.020 1.00 24.66 93 SER A N 1
ATOM 714 C CA . SER A 1 93 ? -18.137 14.477 -47.669 1.00 24.66 93 SER A CA 1
ATOM 715 C C . SER A 1 93 ? -17.716 15.748 -46.924 1.00 24.66 93 SER A C 1
ATOM 717 O O . SER A 1 93 ? -17.429 15.761 -45.728 1.00 24.66 93 SER A O 1
ATOM 719 N N . SER A 1 94 ? -17.680 16.820 -47.697 1.00 32.72 94 SER A N 1
ATOM 720 C CA . SER A 1 94 ? -17.198 18.160 -47.409 1.00 32.72 94 SER A CA 1
ATOM 721 C C . SER A 1 94 ? -17.810 18.820 -46.165 1.00 32.72 94 SER A C 1
ATOM 723 O O . SER A 1 94 ? -18.985 18.622 -45.859 1.00 32.72 94 SER A O 1
ATOM 725 N N . SER A 1 95 ? -17.054 19.786 -45.622 1.00 31.39 95 SER A N 1
ATOM 726 C CA . SER A 1 95 ? -17.468 20.911 -44.754 1.00 31.39 95 SER A CA 1
ATOM 727 C C . SER A 1 95 ? -17.344 20.696 -43.241 1.00 31.39 95 SER A C 1
ATOM 729 O O . SER A 1 95 ? -18.198 20.084 -42.618 1.00 31.39 95 SER A O 1
ATOM 731 N N . SER A 1 96 ? -16.346 21.326 -42.614 1.00 25.31 96 SER A N 1
ATOM 732 C CA . SER A 1 96 ? -16.584 22.340 -41.573 1.00 25.31 96 SER A CA 1
ATOM 733 C C . SER A 1 96 ? -15.266 22.998 -41.150 1.00 25.31 96 SER A C 1
ATOM 735 O O . SER A 1 96 ? -14.197 22.391 -41.129 1.00 25.31 96 SER A O 1
ATOM 737 N N . THR A 1 97 ? -15.361 24.293 -40.900 1.00 29.03 97 THR A N 1
ATOM 738 C CA . THR A 1 97 ? -14.283 25.247 -40.680 1.00 29.03 97 THR A CA 1
ATOM 739 C C . THR A 1 97 ? -13.937 25.370 -39.189 1.00 29.03 97 THR A C 1
ATOM 741 O O . THR A 1 97 ? -14.832 25.483 -38.362 1.00 29.03 97 THR A O 1
ATOM 744 N N . PHE A 1 98 ? -12.630 25.456 -38.907 1.00 31.06 98 PHE A N 1
ATOM 745 C CA . PHE A 1 98 ? -11.935 26.026 -37.734 1.00 31.06 98 PHE A CA 1
ATOM 746 C C . PHE A 1 98 ? -12.261 25.572 -36.297 1.00 31.06 98 PHE A C 1
ATOM 748 O O . PHE A 1 98 ? -13.324 25.847 -35.762 1.00 31.06 98 PHE A O 1
ATOM 755 N N . LEU A 1 99 ? -11.191 25.175 -35.591 1.00 23.67 99 LEU A N 1
ATOM 756 C CA . LEU A 1 99 ? -10.694 25.861 -34.385 1.00 23.67 99 LEU A CA 1
ATOM 757 C C . LEU A 1 99 ? -9.159 25.719 -34.346 1.00 23.67 99 LEU A C 1
ATOM 759 O O . LEU A 1 99 ? -8.629 24.611 -34.362 1.00 23.67 99 LEU A O 1
ATOM 763 N N . MET A 1 100 ? -8.430 26.840 -34.343 1.00 29.78 100 MET A N 1
ATOM 764 C CA . MET A 1 100 ? -6.966 26.844 -34.220 1.00 29.78 100 MET A CA 1
ATOM 765 C C . MET A 1 100 ? -6.533 26.388 -32.816 1.00 29.78 100 MET A C 1
ATOM 767 O O . MET A 1 100 ? -7.002 26.973 -31.836 1.00 29.78 100 MET A O 1
ATOM 771 N N . PRO A 1 101 ? -5.589 25.437 -32.673 1.00 27.58 101 PRO A N 1
ATOM 772 C CA . PRO A 1 101 ? -4.970 25.157 -31.386 1.00 27.58 101 PRO A CA 1
ATOM 773 C C . PRO A 1 101 ? -3.928 26.223 -31.033 1.00 27.58 101 PRO A C 1
ATOM 775 O O . PRO A 1 101 ? -3.139 26.671 -31.864 1.00 27.58 101 PRO A O 1
ATOM 778 N N . SER A 1 102 ? -3.936 26.608 -29.760 1.00 27.61 102 SER A N 1
ATOM 779 C CA . SER A 1 102 ? -3.040 27.576 -29.138 1.00 27.61 102 SER A CA 1
ATOM 780 C C . SER A 1 102 ? -1.556 27.193 -29.248 1.00 27.61 102 SER A C 1
ATOM 782 O O . SER A 1 102 ? -1.191 26.019 -29.290 1.00 27.61 102 SER A O 1
ATOM 784 N N . ARG A 1 103 ? -0.692 28.220 -29.262 1.00 30.75 103 ARG A N 1
ATOM 785 C CA . ARG A 1 103 ? 0.780 28.136 -29.273 1.00 30.75 103 ARG A CA 1
ATOM 786 C C . ARG A 1 103 ? 1.307 27.219 -28.154 1.00 30.75 103 ARG A C 1
ATOM 788 O O . ARG A 1 103 ? 1.556 27.679 -27.042 1.00 30.75 103 ARG A O 1
ATOM 795 N N . LYS A 1 104 ? 1.519 25.936 -28.450 1.00 35.28 104 LYS A N 1
ATOM 796 C CA . LYS A 1 104 ? 2.431 25.062 -27.700 1.00 35.28 104 LYS A CA 1
ATOM 797 C C . LYS A 1 104 ? 3.827 25.260 -28.282 1.00 35.28 104 LYS A C 1
ATOM 799 O O . LYS A 1 104 ? 3.993 25.166 -29.492 1.00 35.28 104 LYS A O 1
ATOM 804 N N . THR A 1 105 ? 4.826 25.532 -27.449 1.00 41.38 105 THR A N 1
ATOM 805 C CA . THR A 1 105 ? 6.229 25.399 -27.856 1.00 41.38 105 THR A CA 1
ATOM 806 C C . THR A 1 105 ? 6.462 23.946 -28.270 1.00 41.38 105 THR A C 1
ATOM 808 O O . THR A 1 105 ? 6.322 23.019 -27.469 1.00 41.38 105 THR A O 1
ATOM 811 N N . GLU A 1 106 ? 6.715 23.733 -29.558 1.00 62.94 106 GLU A N 1
ATOM 812 C CA . GLU A 1 106 ? 6.968 22.415 -30.137 1.00 62.94 106 GLU A CA 1
ATOM 813 C C . GLU A 1 106 ? 8.216 21.796 -29.498 1.00 62.94 106 GLU A C 1
ATOM 815 O O . GLU A 1 106 ? 9.172 22.496 -29.205 1.00 62.94 106 GLU A O 1
ATOM 820 N N . SER A 1 107 ? 8.241 20.490 -29.227 1.00 68.69 107 SER A N 1
ATOM 821 C CA . SER A 1 107 ? 9.406 19.890 -28.554 1.00 68.69 107 SER A CA 1
ATOM 822 C C . SER A 1 107 ? 10.668 19.909 -29.445 1.00 68.69 107 SER A C 1
ATOM 824 O O . SER A 1 107 ? 10.537 19.786 -30.663 1.00 68.69 107 SER A O 1
ATOM 826 N N . PRO A 1 108 ? 11.898 19.908 -28.885 1.00 71.75 108 PRO A N 1
ATOM 827 C CA . PRO A 1 108 ? 13.113 19.843 -29.703 1.00 71.75 108 PRO A CA 1
ATOM 828 C C . PRO A 1 108 ? 13.185 18.600 -30.608 1.00 71.75 108 PRO A C 1
ATOM 830 O O . PRO A 1 108 ? 13.795 18.643 -31.670 1.00 71.75 108 PRO A O 1
ATOM 833 N N . LEU A 1 109 ? 12.544 17.491 -30.214 1.00 74.88 109 LEU A N 1
ATOM 834 C CA . LEU A 1 109 ? 12.445 16.291 -31.049 1.00 74.88 109 LEU A CA 1
ATOM 835 C C . LEU A 1 109 ? 11.544 16.515 -32.268 1.00 74.88 109 LEU A C 1
ATOM 837 O O . LEU A 1 109 ? 11.845 16.011 -33.346 1.00 74.88 109 LEU A O 1
ATOM 841 N N . PHE A 1 110 ? 10.450 17.260 -32.101 1.00 73.81 110 PHE A N 1
ATOM 842 C CA . PHE A 1 110 ? 9.573 17.623 -33.211 1.00 73.81 110 PHE A CA 1
ATOM 843 C C . PHE A 1 110 ? 10.335 18.480 -34.223 1.00 73.81 110 PHE A C 1
ATOM 845 O O . PHE A 1 110 ? 10.367 18.128 -35.396 1.00 73.81 110 PHE A O 1
ATOM 852 N N . THR A 1 111 ? 11.057 19.502 -33.749 1.00 79.69 111 THR A N 1
ATOM 853 C CA . THR A 1 111 ? 11.932 20.332 -34.591 1.00 79.69 111 THR A CA 1
ATOM 854 C C . THR A 1 111 ? 12.944 19.485 -35.365 1.00 79.69 111 THR A C 1
ATOM 856 O O . THR A 1 111 ? 13.059 19.617 -36.577 1.00 79.69 111 THR A O 1
ATOM 859 N N . VAL A 1 112 ? 13.628 18.546 -34.700 1.00 84.12 112 VAL A N 1
ATOM 860 C CA . VAL A 1 112 ? 14.570 17.632 -35.369 1.00 84.12 112 VAL A CA 1
ATOM 861 C C . VAL A 1 112 ? 13.887 16.805 -36.467 1.00 84.12 112 VAL A C 1
ATOM 863 O O . VAL A 1 112 ? 14.444 16.659 -37.553 1.00 84.12 112 VAL A O 1
ATOM 866 N N . ARG A 1 113 ? 12.698 16.244 -36.205 1.00 83.50 113 ARG A N 1
ATOM 867 C CA . ARG A 1 113 ? 11.969 15.427 -37.193 1.00 83.50 113 ARG A CA 1
ATOM 868 C C . ARG A 1 113 ? 11.497 16.263 -38.380 1.00 83.50 113 ARG A C 1
ATOM 870 O O . ARG A 1 113 ? 11.626 15.802 -39.508 1.00 83.50 113 ARG A O 1
ATOM 877 N N . MET A 1 114 ? 11.004 17.474 -38.137 1.00 83.00 114 MET A N 1
ATOM 878 C CA . MET A 1 114 ? 10.588 18.398 -39.195 1.00 83.00 114 MET A CA 1
ATOM 879 C C . MET A 1 114 ? 11.758 18.794 -40.095 1.00 83.00 114 MET A C 1
ATOM 881 O O . MET A 1 114 ? 11.630 18.749 -41.314 1.00 83.00 114 MET A O 1
ATOM 885 N N . GLU A 1 115 ? 12.927 19.083 -39.523 1.00 89.12 115 GLU A N 1
ATOM 886 C CA . GLU A 1 115 ? 14.124 19.398 -40.314 1.00 89.12 115 GLU A CA 1
ATOM 887 C C . GLU A 1 115 ? 14.584 18.213 -41.176 1.00 89.12 115 GLU A C 1
ATOM 889 O O . GLU A 1 115 ? 14.955 18.388 -42.336 1.00 89.12 115 GLU A O 1
ATOM 894 N N . ILE A 1 116 ? 14.512 16.983 -40.651 1.00 89.25 116 ILE A N 1
ATOM 895 C CA . ILE A 1 116 ? 14.801 15.779 -41.446 1.00 89.25 116 ILE A CA 1
ATOM 896 C C . ILE A 1 116 ? 13.793 15.629 -42.588 1.00 89.25 116 ILE A C 1
ATOM 898 O O . ILE A 1 116 ? 14.190 15.359 -43.721 1.00 89.25 116 ILE A O 1
ATOM 902 N N . PHE A 1 117 ? 12.505 15.816 -42.299 1.00 88.38 117 PHE A N 1
ATOM 903 C CA . PHE A 1 117 ? 11.440 15.726 -43.291 1.00 88.38 117 PHE A CA 1
ATOM 904 C C . PHE A 1 117 ? 11.639 16.733 -44.428 1.00 88.38 117 PHE A C 1
ATOM 906 O O . PHE A 1 117 ? 11.675 16.345 -45.595 1.00 88.38 117 PHE A O 1
ATOM 913 N N . HIS A 1 118 ? 11.868 18.005 -44.096 1.00 89.56 118 HIS A N 1
ATOM 914 C CA . HIS A 1 118 ? 12.132 19.047 -45.086 1.00 89.56 118 HIS A CA 1
ATOM 915 C C . HIS A 1 118 ? 13.402 18.773 -45.890 1.00 89.56 118 HIS A C 1
ATOM 917 O O . HIS A 1 118 ? 13.401 18.922 -47.111 1.00 89.56 118 HIS A O 1
ATOM 923 N N . HIS A 1 119 ? 14.474 18.309 -45.247 1.00 91.19 119 HIS A N 1
ATOM 924 C CA . HIS A 1 119 ? 15.690 17.938 -45.964 1.00 91.19 119 HIS A CA 1
ATOM 925 C C . HIS A 1 119 ? 15.457 16.801 -46.963 1.00 91.19 119 HIS A C 1
ATOM 927 O O . HIS A 1 119 ? 15.979 16.854 -48.076 1.00 91.19 119 HIS A O 1
ATOM 933 N N . LEU A 1 120 ? 14.663 15.790 -46.599 1.00 90.56 120 LEU A N 1
ATOM 934 C CA . LEU A 1 120 ? 14.308 14.701 -47.508 1.00 90.56 120 LEU A CA 1
ATOM 935 C C . LEU A 1 120 ? 13.474 15.201 -48.691 1.00 90.56 120 LEU A C 1
ATOM 937 O O . LEU A 1 120 ? 13.806 14.863 -49.826 1.00 90.56 120 LEU A O 1
ATOM 941 N N . GLN A 1 121 ? 12.476 16.058 -48.454 1.00 90.06 121 GLN A N 1
ATOM 942 C CA . GLN A 1 121 ? 11.674 16.674 -49.519 1.00 90.06 121 GLN A CA 1
ATOM 943 C C . GLN A 1 121 ? 12.533 17.493 -50.491 1.00 90.06 121 GLN A C 1
ATOM 945 O O . GLN A 1 121 ? 12.392 17.366 -51.704 1.00 90.06 121 GLN A O 1
ATOM 950 N N . VAL A 1 122 ? 13.463 18.301 -49.972 1.00 90.25 122 VAL A N 1
ATOM 951 C CA . VAL A 1 122 ? 14.359 19.125 -50.800 1.00 90.25 122 VAL A CA 1
ATOM 952 C C . VAL A 1 122 ? 15.332 18.259 -51.601 1.00 90.25 122 VAL A C 1
ATOM 954 O O . VAL A 1 122 ? 15.590 18.530 -52.771 1.00 90.25 122 VAL A O 1
ATOM 957 N N . LYS A 1 123 ? 15.888 17.213 -50.983 1.00 90.38 123 LYS A N 1
ATOM 958 C CA . LYS A 1 123 ? 16.895 16.352 -51.614 1.00 90.38 123 LYS A CA 1
ATOM 959 C C . LYS A 1 123 ? 16.295 15.361 -52.614 1.00 90.38 123 LYS A C 1
ATOM 961 O O . LYS A 1 123 ? 16.979 14.950 -53.549 1.00 90.38 123 LYS A O 1
ATOM 966 N N . HIS A 1 124 ? 15.034 14.984 -52.423 1.00 90.50 124 HIS A N 1
ATOM 967 C CA . HIS A 1 124 ? 14.317 14.022 -53.254 1.00 90.50 124 HIS A CA 1
ATOM 968 C C . HIS A 1 124 ? 12.958 14.602 -53.691 1.00 90.50 124 HIS A C 1
ATOM 970 O O . HIS A 1 124 ? 11.918 14.095 -53.280 1.00 90.50 124 HIS A O 1
ATOM 976 N N . PRO A 1 125 ? 12.946 15.634 -54.558 1.00 86.56 125 PRO A N 1
ATOM 977 C CA . PRO A 1 125 ? 11.730 16.378 -54.913 1.00 86.56 125 PRO A CA 1
ATOM 978 C C . PRO A 1 125 ? 10.684 15.553 -55.681 1.00 86.56 125 PRO A C 1
ATOM 980 O O . PRO A 1 125 ? 9.542 15.977 -55.813 1.00 86.56 125 PRO A O 1
ATOM 983 N N . PHE A 1 126 ? 11.068 14.381 -56.193 1.00 88.31 126 PHE A N 1
ATOM 984 C CA . PHE A 1 126 ? 10.193 13.462 -56.929 1.00 88.31 126 PHE A CA 1
ATOM 985 C C . PHE A 1 126 ? 9.676 12.297 -56.074 1.00 88.31 126 PHE A C 1
ATOM 987 O O . PHE A 1 126 ? 9.029 11.395 -56.598 1.00 88.31 126 PHE A O 1
ATOM 994 N N . VAL A 1 127 ? 9.994 12.280 -54.777 1.00 84.94 127 VAL A N 1
ATOM 995 C CA . VAL A 1 127 ? 9.480 11.296 -53.822 1.00 84.94 127 VAL A CA 1
ATOM 996 C C . VAL A 1 127 ? 8.480 12.005 -52.922 1.00 84.94 127 VAL A C 1
ATOM 998 O O . VAL A 1 127 ? 8.817 12.984 -52.256 1.00 84.94 127 VAL A O 1
ATOM 1001 N N . GLU A 1 128 ? 7.247 11.512 -52.893 1.00 84.19 128 GLU A N 1
ATOM 1002 C CA . GLU A 1 128 ? 6.246 12.017 -51.962 1.00 84.19 128 GLU A CA 1
ATOM 1003 C C . GLU A 1 128 ? 6.533 11.461 -50.564 1.00 84.19 128 GLU A C 1
ATOM 1005 O O . GLU A 1 128 ? 6.443 10.257 -50.318 1.00 84.19 128 GLU A O 1
ATOM 1010 N N . PHE A 1 129 ? 6.921 12.342 -49.642 1.00 82.56 129 PHE A N 1
ATOM 1011 C CA . PHE A 1 129 ? 7.106 11.982 -48.240 1.00 82.56 129 PHE A CA 1
ATOM 1012 C C . PHE A 1 129 ? 5.871 12.369 -47.439 1.00 82.56 129 PHE A C 1
ATOM 1014 O O . PHE A 1 129 ? 5.464 13.530 -47.435 1.00 82.56 129 PHE A O 1
ATOM 1021 N N . ASN A 1 130 ? 5.352 11.417 -46.671 1.00 81.62 130 ASN A N 1
ATOM 1022 C CA . ASN A 1 130 ? 4.424 11.690 -45.585 1.00 81.62 130 ASN A CA 1
ATOM 1023 C C . ASN A 1 130 ? 5.211 11.755 -44.265 1.00 81.62 130 ASN A C 1
ATOM 1025 O O . ASN A 1 130 ? 6.040 10.887 -43.987 1.00 81.62 130 ASN A O 1
ATOM 1029 N N . PHE A 1 131 ? 4.978 12.798 -43.465 1.00 75.00 131 PHE A N 1
ATOM 1030 C CA . PHE A 1 131 ? 5.673 13.018 -42.194 1.00 75.00 131 PHE A CA 1
ATOM 1031 C C . PHE A 1 131 ? 5.512 11.844 -41.217 1.00 75.00 131 PHE A C 1
ATOM 1033 O O . PHE A 1 131 ? 6.454 11.505 -40.496 1.00 75.00 131 PHE A O 1
ATOM 1040 N N . ASP A 1 132 ? 4.352 11.187 -41.237 1.00 67.25 132 ASP A N 1
ATOM 1041 C CA . ASP A 1 132 ? 4.045 10.076 -40.340 1.00 67.25 132 ASP A CA 1
ATOM 1042 C C . ASP A 1 132 ? 4.792 8.795 -40.727 1.00 67.25 132 ASP A C 1
ATOM 1044 O O . ASP A 1 132 ? 5.208 8.036 -39.853 1.00 67.25 132 ASP A O 1
ATOM 1048 N N . THR A 1 133 ? 5.046 8.581 -42.023 1.00 71.88 133 THR A N 1
ATOM 1049 C CA . THR A 1 133 ? 5.629 7.332 -42.543 1.00 71.88 133 THR A CA 1
ATOM 1050 C C . THR A 1 133 ? 7.044 7.484 -43.106 1.00 71.88 133 THR A C 1
ATOM 1052 O O . THR A 1 133 ? 7.655 6.478 -43.479 1.00 71.88 133 THR A O 1
ATOM 1055 N N . MET A 1 134 ? 7.621 8.697 -43.126 1.00 81.50 134 MET A N 1
ATOM 1056 C CA . MET A 1 134 ? 8.936 8.977 -43.733 1.00 81.50 134 MET A CA 1
ATOM 1057 C C . MET A 1 134 ? 10.056 8.055 -43.233 1.00 81.50 134 MET A C 1
ATOM 1059 O O . MET A 1 134 ? 10.966 7.720 -43.986 1.00 81.50 134 MET A O 1
ATOM 1063 N N . GLU A 1 135 ? 9.985 7.606 -41.979 1.00 78.00 135 GLU A N 1
ATOM 1064 C CA . GLU A 1 135 ? 11.032 6.803 -41.337 1.00 78.00 135 GLU A CA 1
ATOM 1065 C C . GLU A 1 135 ? 11.123 5.375 -41.907 1.00 78.00 135 GLU A C 1
ATOM 1067 O O . GLU A 1 135 ? 12.153 4.710 -41.779 1.00 78.00 135 GLU A O 1
ATOM 1072 N N . SER A 1 136 ? 10.068 4.912 -42.586 1.00 78.44 136 SER A N 1
ATOM 1073 C CA . SER A 1 136 ? 10.028 3.606 -43.253 1.00 78.44 136 SER A CA 1
ATOM 1074 C C . SER A 1 136 ? 10.721 3.606 -44.627 1.00 78.44 136 SER A C 1
ATOM 1076 O O . SER A 1 136 ? 11.152 2.545 -45.099 1.00 78.44 136 SER A O 1
ATOM 1078 N N . THR A 1 137 ? 10.887 4.789 -45.233 1.00 84.44 137 THR A N 1
ATOM 1079 C CA . THR A 1 137 ? 11.426 4.975 -46.589 1.00 84.44 137 THR A CA 1
ATOM 1080 C C . THR A 1 137 ? 12.907 4.602 -46.690 1.00 84.44 137 THR A C 1
ATOM 1082 O O . THR A 1 137 ? 13.674 4.705 -45.726 1.00 84.44 137 THR A O 1
ATOM 1085 N N . SER A 1 138 ? 13.344 4.176 -47.879 1.00 88.81 138 SER A N 1
ATOM 1086 C CA . SER A 1 138 ? 14.760 3.893 -48.140 1.00 88.81 138 SER A CA 1
ATOM 1087 C C . SER A 1 138 ? 15.617 5.158 -48.039 1.00 88.81 138 SER A C 1
ATOM 1089 O O . SER A 1 138 ? 16.699 5.110 -47.468 1.00 88.81 138 SER A O 1
ATOM 1091 N N . GLN A 1 139 ? 15.100 6.311 -48.474 1.00 92.62 139 GLN A N 1
ATOM 1092 C CA . GLN A 1 139 ? 15.805 7.597 -48.441 1.00 92.62 139 GLN A CA 1
ATOM 1093 C C . GLN A 1 139 ? 16.109 8.045 -47.006 1.00 92.62 139 GLN A C 1
ATOM 1095 O O . GLN A 1 139 ? 17.205 8.538 -46.728 1.00 92.62 139 GLN A O 1
ATOM 1100 N N . TYR A 1 140 ? 15.176 7.830 -46.072 1.00 88.88 140 TYR A N 1
ATOM 1101 C CA . TYR A 1 140 ? 15.431 8.072 -44.653 1.00 88.88 140 TYR A CA 1
ATOM 1102 C C . TYR A 1 140 ? 16.515 7.132 -44.110 1.00 88.88 140 TYR A C 1
ATOM 1104 O O . TYR A 1 140 ? 17.446 7.584 -43.443 1.00 88.88 140 TYR A O 1
ATOM 1112 N N . LYS A 1 141 ? 16.438 5.831 -44.420 1.00 88.50 141 LYS A N 1
ATOM 1113 C CA . LYS A 1 141 ? 17.432 4.836 -43.974 1.00 88.50 141 LYS A CA 1
ATOM 1114 C C . LYS A 1 141 ? 18.835 5.155 -44.502 1.00 88.50 141 LYS A C 1
ATOM 1116 O O . LYS A 1 141 ? 19.794 5.101 -43.730 1.00 88.50 141 LYS A O 1
ATOM 1121 N N . ASP A 1 142 ? 18.943 5.569 -45.761 1.00 90.38 142 ASP A N 1
ATOM 1122 C CA . ASP A 1 142 ? 20.199 5.993 -46.382 1.00 90.38 142 ASP A CA 1
ATOM 1123 C C . ASP A 1 142 ? 20.762 7.252 -45.708 1.00 90.38 142 ASP A C 1
ATOM 1125 O O . ASP A 1 142 ? 21.950 7.313 -45.377 1.00 90.38 142 ASP A O 1
ATOM 1129 N N . LEU A 1 143 ? 19.907 8.244 -45.422 1.00 90.69 143 LEU A N 1
ATOM 1130 C CA . LEU A 1 143 ? 20.298 9.448 -44.685 1.00 90.69 143 LEU A CA 1
ATOM 1131 C C . LEU A 1 143 ? 20.840 9.100 -43.290 1.00 90.69 143 LEU A C 1
ATOM 1133 O O . LEU A 1 143 ? 21.902 9.587 -42.896 1.00 90.69 143 LEU A O 1
ATOM 1137 N N . MET A 1 144 ? 20.152 8.218 -42.561 1.00 89.75 144 MET A N 1
ATOM 1138 C CA . MET A 1 144 ? 20.582 7.771 -41.235 1.00 89.75 144 MET A CA 1
ATOM 1139 C C . MET A 1 144 ? 21.912 7.004 -41.279 1.00 89.75 144 MET A C 1
ATOM 1141 O O . MET A 1 144 ? 22.740 7.161 -40.377 1.00 89.75 144 MET A O 1
ATOM 1145 N N . ALA A 1 145 ? 22.168 6.221 -42.333 1.00 88.75 145 ALA A N 1
ATOM 1146 C CA . ALA A 1 145 ? 23.447 5.541 -42.532 1.00 88.75 145 ALA A CA 1
ATOM 1147 C C . ALA A 1 145 ? 24.602 6.539 -42.734 1.00 88.75 145 ALA A C 1
ATOM 1149 O O . ALA A 1 145 ? 25.653 6.406 -42.098 1.00 88.75 145 ALA A O 1
ATOM 1150 N N . VAL A 1 146 ? 24.388 7.583 -43.544 1.00 90.25 146 VAL A N 1
ATOM 1151 C CA . VAL A 1 146 ? 25.360 8.673 -43.746 1.00 90.25 146 VAL A CA 1
ATOM 1152 C C . VAL A 1 146 ? 25.648 9.401 -42.432 1.00 90.25 146 VAL A C 1
ATOM 1154 O O . VAL A 1 146 ? 26.805 9.674 -42.107 1.00 90.25 146 VAL A O 1
ATOM 1157 N N . TRP A 1 147 ? 24.612 9.687 -41.645 1.00 90.44 147 TRP A N 1
ATOM 1158 C CA . TRP A 1 147 ? 24.756 10.373 -40.362 1.00 90.44 147 TRP A CA 1
ATOM 1159 C C . TRP A 1 147 ? 25.518 9.541 -39.338 1.00 90.44 147 TRP A C 1
ATOM 1161 O O . TRP A 1 147 ? 26.388 10.066 -38.646 1.00 90.44 147 TRP A O 1
ATOM 1171 N N . ASN A 1 148 ? 25.247 8.238 -39.271 1.00 88.62 148 ASN A N 1
ATOM 1172 C CA . ASN A 1 148 ? 25.973 7.321 -38.398 1.00 88.62 148 ASN A CA 1
ATOM 1173 C C . ASN A 1 148 ? 27.461 7.228 -38.791 1.00 88.62 148 ASN A C 1
ATOM 1175 O O . ASN A 1 148 ? 28.343 7.268 -37.932 1.00 88.62 148 ASN A O 1
ATOM 1179 N N . ALA A 1 149 ? 27.768 7.176 -40.092 1.00 89.88 149 ALA A N 1
ATOM 1180 C CA . ALA A 1 149 ? 29.149 7.191 -40.577 1.00 89.88 149 ALA A CA 1
ATOM 1181 C C . ALA A 1 149 ? 29.880 8.498 -40.213 1.00 89.88 149 ALA A C 1
ATOM 1183 O O . ALA A 1 149 ? 31.021 8.463 -39.745 1.00 89.88 149 ALA A O 1
ATOM 1184 N N . HIS A 1 150 ? 29.215 9.648 -40.372 1.00 90.38 150 HIS A N 1
ATOM 1185 C CA . HIS A 1 150 ? 29.745 10.951 -39.957 1.00 90.38 150 HIS A CA 1
ATOM 1186 C C . HIS A 1 150 ? 29.998 11.012 -38.449 1.00 90.38 150 HIS A C 1
ATOM 1188 O O . HIS A 1 150 ? 31.074 11.428 -38.021 1.00 90.38 150 HIS A O 1
ATOM 1194 N N . PHE A 1 151 ? 29.045 10.536 -37.648 1.00 89.12 151 PHE A N 1
ATOM 1195 C CA . PHE A 1 151 ? 29.170 10.492 -36.197 1.00 89.12 151 PHE A CA 1
ATOM 1196 C C . PHE A 1 151 ? 30.414 9.701 -35.770 1.00 89.12 151 PHE A C 1
ATOM 1198 O O . PHE A 1 151 ? 31.287 10.244 -35.093 1.00 89.12 151 PHE A O 1
ATOM 1205 N N . LYS A 1 152 ? 30.556 8.458 -36.252 1.00 88.75 152 LYS A N 1
ATOM 1206 C CA . LYS A 1 152 ? 31.696 7.577 -35.935 1.00 88.75 152 LYS A CA 1
ATOM 1207 C C . LYS A 1 152 ? 33.049 8.170 -36.329 1.00 88.75 152 LYS A C 1
ATOM 1209 O O . LYS A 1 152 ? 34.052 7.913 -35.668 1.00 88.75 152 LYS A O 1
ATOM 1214 N N . LYS A 1 153 ? 33.094 8.978 -37.392 1.00 90.88 153 LYS A N 1
ATOM 1215 C CA . LYS A 1 153 ? 34.321 9.652 -37.840 1.00 90.88 153 LYS A CA 1
ATOM 1216 C C . LYS A 1 153 ? 34.809 10.705 -36.841 1.00 90.88 153 LYS A C 1
ATOM 1218 O O . LYS A 1 153 ? 36.016 10.856 -36.662 1.00 90.88 153 LYS A O 1
ATOM 1223 N N . TYR A 1 154 ? 33.894 11.441 -36.210 1.00 90.06 154 TYR A N 1
ATOM 1224 C CA . TYR A 1 154 ? 34.237 12.596 -35.374 1.00 90.06 154 TYR A CA 1
ATOM 1225 C C . TYR A 1 154 ? 34.065 12.359 -33.869 1.00 90.06 154 TYR A C 1
ATOM 1227 O O . TYR A 1 154 ? 34.614 13.134 -33.093 1.00 90.06 154 TYR A O 1
ATOM 1235 N N . GLU A 1 155 ? 33.395 11.285 -33.433 1.00 85.94 155 GLU A N 1
ATOM 1236 C CA . GLU A 1 155 ? 33.045 11.048 -32.019 1.00 85.94 155 GLU A CA 1
ATOM 1237 C C . GLU A 1 155 ? 34.238 11.140 -31.047 1.00 85.94 155 GLU A C 1
ATOM 1239 O O . GLU A 1 155 ? 34.077 11.588 -29.914 1.00 85.94 155 GLU A O 1
ATOM 1244 N N . LYS A 1 156 ? 35.443 10.753 -31.498 1.00 85.38 156 LYS A N 1
ATOM 1245 C CA . LYS A 1 156 ? 36.674 10.746 -30.687 1.00 85.38 156 LYS A CA 1
ATOM 1246 C C . LYS A 1 156 ? 37.480 12.043 -30.759 1.00 85.38 156 LYS A C 1
ATOM 1248 O O . LYS A 1 156 ? 38.372 12.233 -29.940 1.00 85.38 156 LYS A O 1
ATOM 1253 N N . SER A 1 157 ? 37.221 12.894 -31.752 1.00 87.75 157 SER A N 1
ATOM 1254 C CA . SER A 1 157 ? 38.015 14.103 -32.020 1.00 87.75 157 SER A CA 1
ATOM 1255 C C . SER A 1 157 ? 37.251 15.391 -31.722 1.00 87.75 157 SER A C 1
ATOM 1257 O O . SER A 1 157 ? 37.814 16.305 -31.129 1.00 87.75 157 SER A O 1
ATOM 1259 N N . ASP A 1 158 ? 35.973 15.460 -32.093 1.00 88.00 158 ASP A N 1
ATOM 1260 C CA . ASP A 1 158 ? 35.112 16.618 -31.873 1.00 88.00 158 ASP A CA 1
ATOM 1261 C C . ASP A 1 158 ? 33.655 16.161 -31.723 1.00 88.00 158 ASP A C 1
ATOM 1263 O O . ASP A 1 158 ? 32.952 15.870 -32.695 1.00 88.00 158 ASP A O 1
ATOM 1267 N N . ALA A 1 159 ? 33.196 16.111 -30.472 1.00 85.12 159 ALA A N 1
ATOM 1268 C CA . ALA A 1 159 ? 31.861 15.640 -30.122 1.00 85.12 159 ALA A CA 1
ATOM 1269 C C . ALA A 1 159 ? 30.738 16.529 -30.680 1.00 85.12 159 ALA A C 1
ATOM 1271 O O . ALA A 1 159 ? 29.643 16.025 -30.934 1.00 85.12 159 ALA A O 1
ATOM 1272 N N . TRP A 1 160 ? 30.984 17.831 -30.871 1.00 89.94 160 TRP A N 1
ATOM 1273 C CA . TRP A 1 160 ? 29.984 18.732 -31.443 1.00 89.94 160 TRP A CA 1
ATOM 1274 C C . TRP A 1 160 ? 29.910 18.561 -32.954 1.00 89.94 160 TRP A C 1
ATOM 1276 O O . TRP A 1 160 ? 28.824 18.412 -33.502 1.00 89.94 160 TRP A O 1
ATOM 1286 N N . LYS A 1 161 ? 31.060 18.476 -33.626 1.00 89.12 161 LYS A N 1
ATOM 1287 C CA . LYS A 1 161 ? 31.105 18.173 -35.059 1.00 89.12 161 LYS A CA 1
ATOM 1288 C C . LYS A 1 161 ? 30.485 16.815 -35.378 1.00 89.12 161 LYS A C 1
ATOM 1290 O O . LYS A 1 161 ? 29.782 16.704 -36.377 1.00 89.12 161 LYS A O 1
ATOM 1295 N N . ALA A 1 162 ? 30.691 15.814 -34.520 1.00 88.62 162 ALA A N 1
ATOM 1296 C CA . ALA A 1 162 ? 30.028 14.516 -34.630 1.00 88.62 162 ALA A CA 1
ATOM 1297 C C . ALA A 1 162 ? 28.499 14.628 -34.527 1.00 88.62 162 ALA A C 1
ATOM 1299 O O . ALA A 1 162 ? 27.788 13.909 -35.223 1.00 88.62 162 ALA A O 1
ATOM 1300 N N . ALA A 1 163 ? 28.002 15.538 -33.684 1.00 88.44 163 ALA A N 1
ATOM 1301 C CA . ALA A 1 163 ? 26.579 15.779 -33.463 1.00 88.44 163 ALA A CA 1
ATOM 1302 C C . ALA A 1 163 ? 25.915 16.682 -34.519 1.00 88.44 163 ALA A C 1
ATOM 1304 O O . ALA A 1 163 ? 24.697 16.840 -34.501 1.00 88.44 163 ALA A O 1
ATOM 1305 N N . CYS A 1 164 ? 26.689 17.285 -35.420 1.00 88.94 164 CYS A N 1
ATOM 1306 C CA . CYS A 1 164 ? 26.187 18.110 -36.514 1.00 88.94 164 CYS A CA 1
ATOM 1307 C C . CYS A 1 164 ? 26.218 17.296 -37.812 1.00 88.94 164 CYS A C 1
ATOM 1309 O O . CYS A 1 164 ? 27.279 17.215 -38.442 1.00 88.94 164 CYS A O 1
ATOM 1311 N N . PRO A 1 165 ? 25.105 16.658 -38.210 1.00 85.50 165 PRO A N 1
ATOM 1312 C CA . PRO A 1 165 ? 25.075 15.860 -39.421 1.00 85.50 165 PRO A CA 1
ATOM 1313 C C . PRO A 1 165 ? 25.337 16.714 -40.669 1.00 85.50 165 PRO A C 1
ATOM 1315 O O . PRO A 1 165 ? 25.013 17.904 -40.705 1.00 85.50 165 PRO A O 1
ATOM 1318 N N . PRO A 1 166 ? 25.906 16.119 -41.727 1.00 83.69 166 PRO A N 1
ATOM 1319 C CA . PRO A 1 166 ? 26.203 16.848 -42.948 1.00 83.69 166 PRO A CA 1
ATOM 1320 C C . PRO A 1 166 ? 24.911 17.312 -43.635 1.00 83.69 166 PRO A C 1
ATOM 1322 O O . PRO A 1 166 ? 23.998 16.519 -43.863 1.00 83.69 166 PRO A O 1
ATOM 1325 N N . GLY A 1 167 ? 24.865 18.594 -44.005 1.00 79.06 167 GLY A N 1
ATOM 1326 C CA . GLY A 1 167 ? 23.796 19.163 -44.832 1.00 79.06 167 GLY A CA 1
ATOM 1327 C C . GLY A 1 167 ? 22.513 19.561 -44.097 1.00 79.06 167 GLY A C 1
ATOM 1328 O O . GLY A 1 167 ? 21.584 20.008 -44.764 1.00 79.06 167 GLY A O 1
ATOM 1329 N N . ILE A 1 168 ? 22.453 19.440 -42.764 1.00 84.88 168 ILE A N 1
ATOM 1330 C CA . ILE A 1 168 ? 21.341 19.953 -41.947 1.00 84.88 168 ILE A CA 1
ATOM 1331 C C . ILE A 1 168 ? 21.889 20.732 -40.751 1.00 84.88 168 ILE A C 1
ATOM 1333 O O . ILE A 1 168 ? 22.769 20.254 -40.037 1.00 84.88 168 ILE A O 1
ATOM 1337 N N . THR A 1 169 ? 21.323 21.914 -40.503 1.00 87.94 169 THR A N 1
ATOM 1338 C CA . THR A 1 169 ? 21.500 22.649 -39.244 1.00 87.94 169 THR A CA 1
ATOM 1339 C C . THR A 1 169 ? 20.164 22.686 -38.521 1.00 87.94 169 THR A C 1
ATOM 1341 O O . THR A 1 169 ? 19.190 23.164 -39.086 1.00 87.94 169 THR A O 1
ATOM 1344 N N . ILE A 1 170 ? 20.114 22.202 -37.280 1.00 88.62 170 ILE A N 1
ATOM 1345 C CA . ILE A 1 170 ? 18.871 22.132 -36.504 1.00 88.62 170 ILE A CA 1
ATOM 1346 C C . ILE A 1 170 ? 18.933 23.161 -35.376 1.00 88.62 170 ILE A C 1
ATOM 1348 O O . ILE A 1 170 ? 19.886 23.168 -34.592 1.00 88.62 170 ILE A O 1
ATOM 1352 N N . ILE A 1 171 ? 17.916 24.019 -35.285 1.00 87.75 171 ILE A N 1
ATOM 1353 C CA . ILE A 1 171 ? 17.817 25.086 -34.283 1.00 87.75 171 ILE A CA 1
ATOM 1354 C C . ILE A 1 171 ? 16.462 24.984 -33.585 1.00 87.75 171 ILE A C 1
ATOM 1356 O O . ILE A 1 171 ? 15.428 24.984 -34.240 1.00 87.75 171 ILE A O 1
ATOM 1360 N N . HIS A 1 172 ? 16.463 24.937 -32.255 1.00 81.00 172 HIS A N 1
ATOM 1361 C CA . HIS A 1 172 ? 15.259 24.922 -31.431 1.00 81.00 172 HIS A CA 1
ATOM 1362 C C . HIS A 1 172 ? 15.347 26.043 -30.389 1.00 81.00 172 HIS A C 1
ATOM 1364 O O . HIS A 1 172 ? 16.329 26.110 -29.654 1.00 81.00 172 HIS A O 1
ATOM 1370 N N . GLU A 1 173 ? 14.356 26.942 -30.349 1.00 81.31 173 GLU A N 1
ATOM 1371 C CA . GLU A 1 173 ? 14.345 28.122 -29.459 1.00 81.31 173 GLU A CA 1
ATOM 1372 C C . GLU A 1 173 ? 15.657 28.936 -29.518 1.00 81.31 173 GLU A C 1
ATOM 1374 O O . GLU A 1 173 ? 16.240 29.308 -28.500 1.00 81.31 173 GLU A O 1
ATOM 1379 N N . ASN A 1 174 ? 16.152 29.195 -30.736 1.00 83.31 174 ASN A N 1
ATOM 1380 C CA . ASN A 1 174 ? 17.423 29.884 -31.018 1.00 83.31 174 ASN A CA 1
ATOM 1381 C C . ASN A 1 174 ? 18.683 29.187 -30.473 1.00 83.31 174 ASN A C 1
ATOM 1383 O O . ASN A 1 174 ? 19.760 29.785 -30.444 1.00 83.31 174 ASN A O 1
ATOM 1387 N N . GLN A 1 175 ? 18.582 27.920 -30.070 1.00 86.69 175 GLN A N 1
ATOM 1388 C CA . GLN A 1 175 ? 19.714 27.112 -29.633 1.00 86.69 175 GLN A CA 1
ATOM 1389 C C . GLN A 1 175 ? 19.996 25.992 -30.636 1.00 86.69 175 GLN A C 1
ATOM 1391 O O . GLN A 1 175 ? 19.064 25.329 -31.101 1.00 86.69 175 GLN A O 1
ATOM 1396 N N . PRO A 1 176 ? 21.270 25.743 -30.985 1.00 88.38 176 PRO A N 1
ATOM 1397 C CA . PRO A 1 176 ? 21.601 24.674 -31.908 1.00 88.38 176 PRO A CA 1
ATOM 1398 C C . PRO A 1 176 ? 21.364 23.308 -31.256 1.00 88.38 176 PRO A C 1
ATOM 1400 O O . PRO A 1 176 ? 21.641 23.098 -30.072 1.00 88.38 176 PRO A O 1
ATOM 1403 N N . VAL A 1 177 ? 20.873 22.356 -32.043 1.00 87.44 177 VAL A N 1
ATOM 1404 C CA . VAL A 1 177 ? 20.557 20.999 -31.593 1.00 87.44 177 VAL A CA 1
ATOM 1405 C C . VAL A 1 177 ? 21.518 20.018 -32.247 1.00 87.44 177 VAL A C 1
ATOM 1407 O O . VAL A 1 177 ? 21.582 19.916 -33.468 1.00 87.44 177 VAL A O 1
ATOM 1410 N N . GLY A 1 178 ? 22.260 19.283 -31.423 1.00 88.94 178 GLY A N 1
ATOM 1411 C CA . GLY A 1 178 ? 23.068 18.160 -31.879 1.00 88.94 178 GLY A CA 1
ATOM 1412 C C . GLY A 1 178 ? 22.216 16.899 -31.990 1.00 88.94 178 GLY A C 1
ATOM 1413 O O . GLY A 1 178 ? 21.371 16.653 -31.127 1.00 88.94 178 GLY A O 1
ATOM 1414 N N . VAL A 1 179 ? 22.455 16.082 -33.012 1.00 89.31 179 VAL A N 1
ATOM 1415 C CA . VAL A 1 179 ? 21.763 14.810 -33.252 1.00 89.31 179 VAL A CA 1
ATOM 1416 C C . VAL A 1 179 ? 22.750 13.679 -33.523 1.00 89.31 179 VAL A C 1
ATOM 1418 O O . VAL A 1 179 ? 23.848 13.898 -34.028 1.00 89.31 179 VAL A O 1
ATOM 1421 N N . LYS A 1 180 ? 22.373 12.447 -33.182 1.00 86.19 180 LYS A N 1
ATOM 1422 C CA . LYS A 1 180 ? 23.101 11.247 -33.616 1.00 86.19 180 LYS A CA 1
ATOM 1423 C C . LYS A 1 180 ? 22.135 10.115 -33.921 1.00 86.19 180 LYS A C 1
ATOM 1425 O O . LYS A 1 180 ? 21.097 10.005 -33.268 1.00 86.19 180 LYS A O 1
ATOM 1430 N N . PHE A 1 181 ? 22.500 9.268 -34.877 1.00 80.44 181 PHE A N 1
ATOM 1431 C CA . PHE A 1 181 ? 21.780 8.034 -35.160 1.00 80.44 181 PHE A CA 1
ATOM 1432 C C . PHE A 1 181 ? 22.638 6.837 -34.759 1.00 80.44 181 PHE A C 1
ATOM 1434 O O . PHE A 1 181 ? 23.678 6.591 -35.363 1.00 80.44 181 PHE A O 1
ATOM 1441 N N . ASP A 1 182 ? 22.223 6.120 -33.720 1.00 71.12 182 ASP A N 1
ATOM 1442 C CA . ASP A 1 182 ? 22.998 5.032 -33.123 1.00 71.12 182 ASP A CA 1
ATOM 1443 C C . ASP A 1 182 ? 22.068 3.887 -32.703 1.00 71.12 182 ASP A C 1
ATOM 1445 O O . ASP A 1 182 ? 20.978 4.123 -32.179 1.00 71.12 182 ASP A O 1
ATOM 1449 N N . GLY A 1 183 ? 22.455 2.643 -32.994 1.00 66.00 183 GLY A N 1
ATOM 1450 C CA . GLY A 1 183 ? 21.641 1.455 -32.699 1.00 66.00 183 GLY A CA 1
ATOM 1451 C C . GLY A 1 183 ? 20.216 1.483 -33.279 1.00 66.00 183 GLY A C 1
ATOM 1452 O O . GLY A 1 183 ? 19.289 0.974 -32.648 1.00 66.00 183 GLY A O 1
ATOM 1453 N N . GLY A 1 184 ? 20.018 2.119 -34.441 1.00 68.62 184 GLY A N 1
ATOM 1454 C CA . GLY A 1 184 ? 18.697 2.271 -35.063 1.00 68.62 184 GLY A CA 1
ATOM 1455 C C . GLY A 1 184 ? 17.825 3.360 -34.430 1.00 68.62 184 GLY A C 1
ATOM 1456 O O . GLY A 1 184 ? 16.604 3.303 -34.554 1.00 68.62 184 GLY A O 1
ATOM 1457 N N . ARG A 1 185 ? 18.419 4.315 -33.702 1.00 68.31 185 ARG A N 1
ATOM 1458 C CA . ARG A 1 185 ? 17.674 5.355 -32.985 1.00 68.31 185 ARG A CA 1
ATOM 1459 C C . ARG A 1 185 ? 18.245 6.738 -33.178 1.00 68.31 185 ARG A C 1
ATOM 1461 O O . ARG A 1 185 ? 19.457 6.930 -33.147 1.00 68.31 185 ARG A O 1
ATOM 1468 N N . LEU A 1 186 ? 17.338 7.706 -33.242 1.00 78.25 186 LEU A N 1
ATOM 1469 C CA . LEU A 1 186 ? 17.659 9.121 -33.266 1.00 78.25 186 LEU A CA 1
ATOM 1470 C C . LEU A 1 186 ? 17.751 9.680 -31.839 1.00 78.25 186 LEU A C 1
ATOM 1472 O O . LEU A 1 186 ? 16.797 9.620 -31.058 1.00 78.25 186 LEU A O 1
ATOM 1476 N N . PHE A 1 187 ? 18.910 10.237 -31.514 1.00 81.50 187 PHE A N 1
ATOM 1477 C CA . PHE A 1 187 ? 19.180 10.986 -30.292 1.00 81.50 187 PHE A CA 1
ATOM 1478 C C . PHE A 1 187 ? 19.306 12.468 -30.623 1.00 81.50 187 PHE A C 1
ATOM 1480 O O . PHE A 1 187 ? 19.776 12.824 -31.703 1.00 81.50 187 PHE A O 1
ATOM 1487 N N . TYR A 1 188 ? 18.952 13.323 -29.668 1.00 84.75 188 TYR A N 1
ATOM 1488 C CA . TYR A 1 188 ? 19.080 14.769 -29.794 1.00 84.75 188 TYR A CA 1
ATOM 1489 C C . TYR A 1 188 ? 19.497 15.416 -28.469 1.00 84.75 188 TYR A C 1
ATOM 1491 O O . TYR A 1 188 ? 19.200 14.910 -27.382 1.00 84.75 188 TYR A O 1
ATOM 1499 N N . LYS A 1 189 ? 20.181 16.558 -28.551 1.00 85.62 189 LYS A N 1
ATOM 1500 C CA . LYS A 1 189 ? 20.532 17.393 -27.400 1.00 85.62 189 LYS A CA 1
ATOM 1501 C C . LYS A 1 189 ? 20.596 18.858 -27.815 1.00 85.62 189 LYS A C 1
ATOM 1503 O O . LYS A 1 189 ? 21.359 19.220 -28.708 1.00 85.62 189 LYS A O 1
ATOM 1508 N N . VAL A 1 190 ? 19.827 19.702 -27.131 1.00 84.62 190 VAL A N 1
ATOM 1509 C CA . VAL A 1 190 ? 19.925 21.159 -27.282 1.00 84.62 190 VAL A CA 1
ATOM 1510 C C . VAL A 1 190 ? 21.226 21.622 -26.628 1.00 84.62 190 VAL A C 1
ATOM 1512 O O . VAL A 1 190 ? 21.488 21.305 -25.465 1.00 84.62 190 VAL A O 1
ATOM 1515 N N . ARG A 1 191 ? 22.061 22.343 -27.374 1.00 84.19 191 ARG A N 1
ATOM 1516 C CA . ARG A 1 191 ? 23.301 22.922 -26.866 1.00 84.19 191 ARG A CA 1
ATOM 1517 C C . ARG A 1 191 ? 23.022 24.335 -26.370 1.00 84.19 191 ARG A C 1
ATOM 1519 O O . ARG A 1 191 ? 22.790 25.247 -27.161 1.00 84.19 191 ARG A O 1
ATOM 1526 N N . LYS A 1 192 ? 23.109 24.520 -25.055 1.00 79.69 192 LYS A N 1
ATOM 1527 C CA . LYS A 1 192 ? 23.040 25.845 -24.441 1.00 79.69 192 LYS A CA 1
ATOM 1528 C C . LYS A 1 192 ? 24.333 26.618 -24.702 1.00 79.69 192 LYS A C 1
ATOM 1530 O O . LYS A 1 192 ? 25.422 26.045 -24.789 1.00 79.69 192 LYS A O 1
ATOM 1535 N N . VAL A 1 193 ? 24.199 27.932 -24.851 1.00 72.00 193 VAL A N 1
ATOM 1536 C CA . VAL A 1 193 ? 25.331 28.844 -25.051 1.00 72.00 193 VAL A CA 1
ATOM 1537 C C . VAL A 1 193 ? 26.240 28.787 -23.818 1.00 72.00 193 VAL A C 1
ATOM 1539 O O . VAL A 1 193 ? 25.764 28.955 -22.703 1.00 72.00 193 VAL A O 1
ATOM 1542 N N . GLY A 1 194 ? 27.536 28.538 -24.025 1.00 68.75 194 GLY A N 1
ATOM 1543 C CA . GLY A 1 194 ? 28.540 28.433 -22.954 1.00 68.75 194 GLY A CA 1
ATOM 1544 C C . GLY A 1 194 ? 28.894 27.004 -22.519 1.00 68.75 194 GLY A C 1
ATOM 1545 O O . GLY A 1 194 ? 29.960 26.805 -21.939 1.00 68.75 194 GLY A O 1
ATOM 1546 N N . ASP A 1 195 ? 28.087 25.997 -22.873 1.00 74.31 195 ASP A N 1
ATOM 1547 C CA . ASP A 1 195 ? 28.317 24.617 -22.429 1.00 74.31 195 ASP A CA 1
ATOM 1548 C C . ASP A 1 195 ? 29.271 23.840 -23.355 1.00 74.31 195 ASP A C 1
ATOM 1550 O O . ASP A 1 195 ? 29.173 23.879 -24.592 1.00 74.31 195 ASP A O 1
ATOM 1554 N N . LYS A 1 196 ? 30.171 23.051 -22.745 1.00 76.88 196 LYS A N 1
ATOM 1555 C CA . LYS A 1 196 ? 30.937 22.013 -23.452 1.00 76.88 196 LYS A CA 1
ATOM 1556 C C . LYS A 1 196 ? 29.988 20.881 -23.843 1.00 76.88 196 LYS A C 1
ATOM 1558 O O . LYS A 1 196 ? 29.391 20.231 -22.987 1.00 76.88 196 LYS A O 1
ATOM 1563 N N . PHE A 1 197 ? 29.853 20.632 -25.142 1.00 81.56 197 PHE A N 1
ATOM 1564 C CA . PHE A 1 197 ? 28.939 19.610 -25.638 1.00 81.56 197 PHE A CA 1
ATOM 1565 C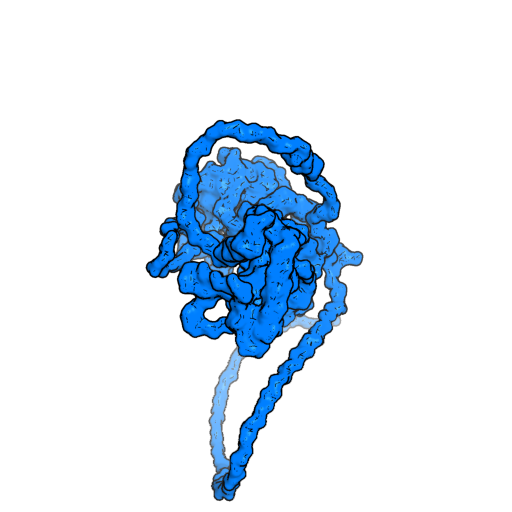 C . PHE A 1 197 ? 29.451 18.197 -25.319 1.00 81.56 197 PHE A C 1
ATOM 1567 O O . PHE A 1 197 ? 30.558 17.820 -25.695 1.00 81.56 197 PHE A O 1
ATOM 1574 N N . ASN A 1 198 ? 28.615 17.406 -24.649 1.00 79.62 198 ASN A N 1
ATOM 1575 C CA . ASN A 1 198 ? 28.809 15.979 -24.399 1.00 79.62 198 ASN A CA 1
ATOM 1576 C C . ASN A 1 198 ? 27.455 15.256 -24.509 1.00 79.62 198 ASN A C 1
ATOM 1578 O O . ASN A 1 198 ? 26.409 15.893 -24.386 1.00 79.62 198 ASN A O 1
ATOM 1582 N N . TRP A 1 199 ? 27.452 13.940 -24.712 1.00 75.06 199 TRP A N 1
ATOM 1583 C CA . TRP A 1 199 ? 26.210 13.157 -24.813 1.00 75.06 199 TRP A CA 1
ATOM 1584 C C . TRP A 1 199 ? 25.693 12.615 -23.472 1.00 75.06 199 TRP A C 1
ATOM 1586 O O . TRP A 1 199 ? 24.559 12.140 -23.417 1.00 75.06 199 TRP A O 1
ATOM 1596 N N . ASN A 1 200 ? 26.497 12.696 -22.407 1.00 66.19 200 ASN A N 1
ATOM 1597 C CA . ASN A 1 200 ? 26.235 12.030 -21.126 1.00 66.19 200 ASN A CA 1
ATOM 1598 C C . ASN A 1 200 ? 25.125 12.707 -20.307 1.00 66.19 200 ASN A C 1
ATOM 1600 O O . ASN A 1 200 ? 24.451 12.041 -19.530 1.00 66.19 200 ASN A O 1
ATOM 1604 N N . GLU A 1 201 ? 24.910 14.010 -20.492 1.00 56.78 201 GLU A N 1
ATOM 1605 C CA . GLU A 1 201 ? 23.940 14.789 -19.714 1.00 56.78 201 GLU A CA 1
ATOM 1606 C C . GLU A 1 201 ? 22.854 15.388 -20.611 1.00 56.78 201 GLU A C 1
ATOM 1608 O O . GLU A 1 201 ? 23.158 15.992 -21.639 1.00 56.78 201 GLU A O 1
ATOM 1613 N N . GLY A 1 202 ? 21.580 15.260 -20.231 1.00 53.25 202 GLY A N 1
ATOM 1614 C CA . GLY A 1 202 ? 20.471 15.969 -20.887 1.00 53.25 202 GLY A CA 1
ATOM 1615 C C . GLY A 1 202 ? 20.192 15.587 -22.349 1.00 53.25 202 GLY A C 1
ATOM 1616 O O . GLY A 1 202 ? 19.504 16.336 -23.043 1.00 53.25 202 GLY A O 1
ATOM 1617 N N . SER A 1 203 ? 20.717 14.457 -22.833 1.00 62.53 203 SER A N 1
ATOM 1618 C CA . SER A 1 203 ? 20.371 13.909 -24.147 1.00 62.53 203 SER A CA 1
ATOM 1619 C C . SER A 1 203 ? 19.022 13.181 -24.097 1.00 62.53 203 SER A C 1
ATOM 1621 O O . SER A 1 203 ? 18.712 12.468 -23.144 1.00 62.53 203 SER A O 1
ATOM 1623 N N . GLY A 1 204 ? 18.192 13.386 -25.121 1.00 63.81 204 GLY A N 1
ATOM 1624 C CA . GLY A 1 204 ? 16.961 12.628 -25.346 1.00 63.81 204 GLY A CA 1
ATOM 1625 C C . GLY A 1 204 ? 17.143 11.643 -26.498 1.00 63.81 204 GLY A C 1
ATOM 1626 O O . GLY A 1 204 ? 17.957 11.874 -27.391 1.00 63.81 204 GLY A O 1
ATOM 1627 N N . SER A 1 205 ? 16.386 10.548 -26.514 1.00 63.34 205 SER A N 1
ATOM 1628 C CA . SER A 1 205 ? 16.214 9.731 -27.725 1.00 63.34 205 SER A CA 1
ATOM 1629 C C . SER A 1 205 ? 14.751 9.437 -27.999 1.00 63.34 205 SER A C 1
ATOM 1631 O O . SER A 1 205 ? 13.901 9.574 -27.121 1.00 63.34 205 SER A O 1
ATOM 1633 N N . LYS A 1 206 ? 14.455 9.074 -29.246 1.00 61.69 206 LYS A N 1
ATOM 1634 C CA . LYS A 1 206 ? 13.120 8.642 -29.646 1.00 61.69 206 LYS A CA 1
ATOM 1635 C C . LYS A 1 206 ? 12.853 7.221 -29.132 1.00 61.69 206 LYS A C 1
ATOM 1637 O O . LYS A 1 206 ? 13.707 6.337 -29.237 1.00 61.69 206 LYS A O 1
ATOM 1642 N N . CYS A 1 207 ? 11.657 7.002 -28.595 1.00 60.56 207 CYS A N 1
ATOM 1643 C CA . CYS A 1 207 ? 11.105 5.666 -28.389 1.00 60.56 207 CYS A CA 1
ATOM 1644 C C . CYS A 1 207 ? 10.886 4.980 -29.752 1.00 60.56 207 CYS A C 1
ATOM 1646 O O . CYS A 1 207 ? 10.474 5.640 -30.699 1.00 60.56 207 CYS A O 1
ATOM 1648 N N . LYS A 1 208 ? 11.109 3.662 -29.859 1.00 56.66 208 LYS A N 1
ATOM 1649 C CA . LYS A 1 208 ? 10.840 2.912 -31.103 1.00 56.66 208 LYS A CA 1
ATOM 1650 C C . LYS A 1 208 ? 9.357 2.831 -31.516 1.00 56.66 208 LYS A C 1
ATOM 1652 O O . LYS A 1 208 ? 9.094 2.402 -32.629 1.00 56.66 208 LYS A O 1
ATOM 1657 N N . SER A 1 209 ? 8.412 3.223 -30.656 1.00 52.16 209 SER A N 1
ATOM 1658 C CA . SER A 1 209 ? 6.995 3.319 -31.028 1.00 52.16 209 SER A CA 1
ATOM 1659 C C . SER A 1 209 ? 6.779 4.510 -31.957 1.00 52.16 209 SER A C 1
ATOM 1661 O O . SER A 1 209 ? 7.332 5.595 -31.718 1.00 52.16 209 SER A O 1
ATOM 1663 N N . GLU A 1 210 ? 5.985 4.310 -33.007 1.00 48.00 210 GLU A N 1
ATOM 1664 C CA . GLU A 1 210 ? 5.620 5.367 -33.944 1.00 48.00 210 GLU A CA 1
ATOM 1665 C C . GLU A 1 210 ? 5.002 6.554 -33.184 1.00 48.00 210 GLU A C 1
ATOM 1667 O O . GLU A 1 210 ? 4.253 6.399 -32.222 1.00 48.00 210 GLU A O 1
ATOM 1672 N N . ASN A 1 211 ? 5.402 7.773 -33.555 1.00 50.50 211 ASN A N 1
ATOM 1673 C CA . ASN A 1 211 ? 4.895 9.028 -32.983 1.00 50.50 211 ASN A CA 1
ATOM 1674 C C . ASN A 1 211 ? 5.073 9.254 -31.463 1.00 50.50 211 ASN A C 1
ATOM 1676 O O . ASN A 1 211 ? 4.520 10.202 -30.904 1.00 50.50 211 ASN A O 1
ATOM 1680 N N . CYS A 1 212 ? 5.936 8.490 -30.785 1.00 51.12 212 CYS A N 1
ATOM 1681 C CA . CYS A 1 212 ? 6.225 8.717 -29.369 1.00 51.12 212 CYS A CA 1
ATOM 1682 C C . CYS A 1 212 ? 7.310 9.784 -29.110 1.00 51.12 212 CYS A C 1
ATOM 1684 O O . CYS A 1 212 ? 8.471 9.615 -29.489 1.00 51.12 212 CYS A O 1
ATOM 1686 N N . GLY A 1 213 ? 6.953 10.844 -28.371 1.00 50.00 213 GLY A N 1
ATOM 1687 C CA . GLY A 1 213 ? 7.867 11.911 -27.925 1.00 50.00 213 GLY A CA 1
ATOM 1688 C C . GLY A 1 213 ? 8.359 11.817 -26.471 1.00 50.00 213 GLY A C 1
ATOM 1689 O O . GLY A 1 213 ? 8.923 12.785 -25.957 1.00 50.00 213 GLY A O 1
ATOM 1690 N N . ASP A 1 214 ? 8.111 10.703 -25.775 1.00 55.91 214 ASP A N 1
ATOM 1691 C CA . ASP A 1 214 ? 8.460 10.566 -24.356 1.00 55.91 214 ASP A CA 1
ATOM 1692 C C . ASP A 1 214 ? 9.977 10.386 -24.160 1.00 55.91 214 ASP A C 1
ATOM 1694 O O . ASP A 1 214 ? 10.619 9.547 -24.793 1.00 55.91 214 ASP A O 1
ATOM 1698 N N . LYS A 1 215 ? 10.544 11.184 -23.249 1.00 49.75 215 LYS A N 1
ATOM 1699 C CA . LYS A 1 215 ? 11.980 11.241 -22.941 1.00 49.75 215 LYS A CA 1
ATOM 1700 C C . LYS A 1 215 ? 12.420 10.166 -21.942 1.00 49.75 215 LYS A C 1
ATOM 1702 O O . LYS A 1 215 ? 13.619 9.949 -21.779 1.00 49.75 215 LYS A O 1
ATOM 1707 N N . ARG A 1 216 ? 11.486 9.524 -21.226 1.00 53.53 216 ARG A N 1
ATOM 1708 C CA . ARG A 1 216 ? 11.795 8.526 -20.186 1.00 53.53 216 ARG A CA 1
ATOM 1709 C C . ARG A 1 216 ? 11.840 7.127 -20.789 1.00 53.53 216 ARG A C 1
ATOM 1711 O O . ARG A 1 216 ? 10.815 6.465 -20.956 1.00 53.53 216 ARG A O 1
ATOM 1718 N N . ILE A 1 217 ? 13.047 6.683 -21.119 1.00 56.44 217 ILE A N 1
ATOM 1719 C CA . ILE A 1 217 ? 13.264 5.476 -21.918 1.00 56.44 217 ILE A CA 1
ATOM 1720 C C . ILE A 1 217 ? 13.655 4.289 -21.039 1.00 56.44 217 ILE A C 1
ATOM 1722 O O . ILE A 1 217 ? 14.560 4.384 -20.213 1.00 56.44 217 ILE A O 1
ATOM 1726 N N . LEU A 1 218 ? 12.996 3.150 -21.264 1.00 52.00 218 LEU A N 1
ATOM 1727 C CA . LEU A 1 218 ? 13.380 1.837 -20.754 1.00 52.00 218 LEU A CA 1
ATOM 1728 C C . LEU A 1 218 ? 13.912 1.001 -21.919 1.00 52.00 218 LEU A C 1
ATOM 1730 O O . LEU A 1 218 ? 13.189 0.282 -22.606 1.00 52.00 218 LEU A O 1
ATOM 1734 N N . GLY A 1 219 ? 15.218 1.108 -22.161 1.00 57.19 219 GLY A N 1
ATOM 1735 C CA . GLY A 1 219 ? 15.891 0.473 -23.290 1.00 57.19 219 GLY A CA 1
ATOM 1736 C C . GLY A 1 219 ? 15.391 0.973 -24.645 1.00 57.19 219 GLY A C 1
ATOM 1737 O O . GLY A 1 219 ? 15.823 2.048 -25.010 1.00 57.19 219 GLY A O 1
ATOM 1738 N N . GLU A 1 220 ? 14.605 0.214 -25.425 1.00 51.25 220 GLU A N 1
ATOM 1739 C CA . GLU A 1 220 ? 14.210 0.576 -26.816 1.00 51.25 220 GLU A CA 1
ATOM 1740 C C . GLU A 1 220 ? 12.912 1.378 -26.927 1.00 51.25 220 GLU A C 1
ATOM 1742 O O . GLU A 1 220 ? 12.703 2.095 -27.906 1.00 51.25 220 GLU A O 1
ATOM 1747 N N . PHE A 1 221 ? 12.075 1.306 -25.901 1.00 54.31 221 PHE A N 1
ATOM 1748 C CA . PHE A 1 221 ? 10.783 1.967 -25.851 1.00 54.31 221 PHE A CA 1
ATOM 1749 C C . PHE A 1 221 ? 10.721 2.879 -24.618 1.00 54.31 221 PHE A C 1
ATOM 1751 O O . PHE A 1 221 ? 11.483 2.707 -23.662 1.00 54.31 221 PHE A O 1
ATOM 1758 N N . CYS A 1 222 ? 9.849 3.888 -24.629 1.00 62.47 222 CYS A N 1
ATOM 1759 C CA . CYS A 1 222 ? 9.546 4.649 -23.419 1.00 62.47 222 CYS A CA 1
ATOM 1760 C C . CYS A 1 222 ? 8.753 3.787 -22.437 1.00 62.47 222 CYS A C 1
ATOM 1762 O O . CYS A 1 222 ? 8.231 2.745 -22.818 1.00 62.47 222 CYS A O 1
ATOM 1764 N N . ARG A 1 223 ? 8.616 4.227 -21.183 1.00 57.81 223 ARG A N 1
ATOM 1765 C CA . ARG A 1 223 ? 7.822 3.490 -20.182 1.00 57.81 223 ARG A CA 1
ATOM 1766 C C . ARG A 1 223 ? 6.388 3.173 -20.624 1.00 57.81 223 ARG A C 1
ATOM 1768 O O . ARG A 1 223 ? 5.862 2.172 -20.174 1.00 57.81 223 ARG A O 1
ATOM 1775 N N . LYS A 1 224 ? 5.792 4.000 -21.491 1.00 57.47 224 LYS A N 1
ATOM 1776 C CA . LYS A 1 224 ? 4.431 3.803 -22.020 1.00 57.47 224 LYS A CA 1
ATOM 1777 C C . LYS A 1 224 ? 4.342 2.770 -23.147 1.00 57.47 224 LYS A C 1
ATOM 1779 O O . LYS A 1 224 ? 3.293 2.188 -23.348 1.00 57.47 224 LYS A O 1
ATOM 1784 N N . HIS A 1 225 ? 5.418 2.579 -23.908 1.00 59.31 225 HIS A N 1
ATOM 1785 C CA . HIS A 1 225 ? 5.431 1.693 -25.082 1.00 59.31 225 HIS A CA 1
ATOM 1786 C C . HIS A 1 225 ? 6.278 0.441 -24.883 1.00 59.31 225 HIS A C 1
ATOM 1788 O O . HIS A 1 225 ? 6.218 -0.498 -25.669 1.00 59.31 225 HIS A O 1
ATOM 1794 N N . ALA A 1 226 ? 7.117 0.430 -23.852 1.00 57.25 226 ALA A N 1
ATOM 1795 C CA . ALA A 1 226 ? 7.709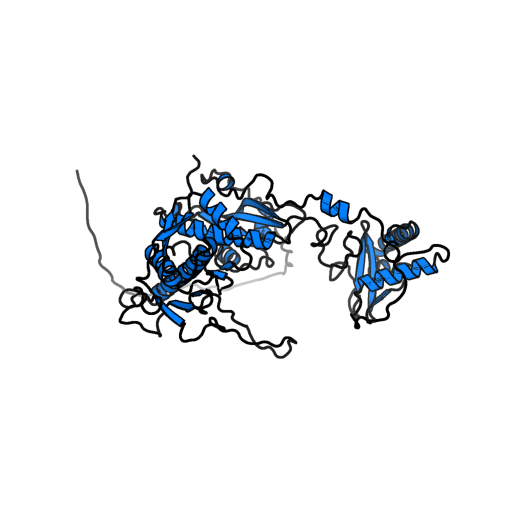 -0.793 -23.377 1.00 57.25 226 ALA A CA 1
ATOM 1796 C C . ALA A 1 226 ? 6.564 -1.536 -22.684 1.00 57.25 226 ALA A C 1
ATOM 1798 O O . ALA A 1 226 ? 6.142 -1.095 -21.618 1.00 57.25 226 ALA A O 1
ATOM 1799 N N . ILE A 1 227 ? 6.059 -2.624 -23.278 1.00 64.75 227 ILE A N 1
ATOM 1800 C CA . ILE A 1 227 ? 5.156 -3.567 -22.595 1.00 64.75 227 ILE A CA 1
ATOM 1801 C C . ILE A 1 227 ? 5.985 -4.275 -21.516 1.00 64.75 227 ILE A C 1
ATOM 1803 O O . ILE A 1 227 ? 6.427 -5.412 -21.653 1.00 64.75 227 ILE A O 1
ATOM 1807 N N . VAL A 1 228 ? 6.329 -3.525 -20.477 1.00 68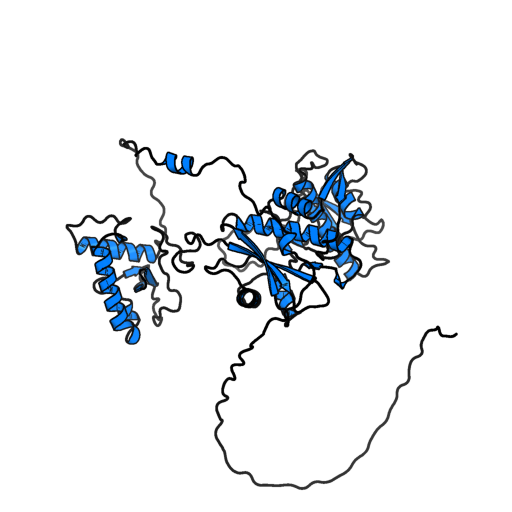.19 228 VAL A N 1
ATOM 1808 C CA . VAL A 1 228 ? 7.135 -3.954 -19.349 1.00 68.19 228 VAL A CA 1
ATOM 1809 C C . VAL A 1 228 ? 6.190 -3.945 -18.176 1.00 68.19 228 VAL A C 1
ATOM 1811 O O . VAL A 1 228 ? 5.825 -2.883 -17.668 1.00 68.19 228 VAL A O 1
ATOM 1814 N N . LYS A 1 229 ? 5.797 -5.148 -17.764 1.00 80.12 229 LYS A N 1
ATOM 1815 C CA . LYS A 1 229 ? 5.051 -5.320 -16.529 1.00 80.12 229 LYS A CA 1
ATOM 1816 C C . LYS A 1 229 ? 5.887 -4.772 -15.378 1.00 80.12 229 LYS A C 1
ATOM 1818 O O . LYS A 1 229 ? 7.095 -5.013 -15.292 1.00 80.12 229 LYS A O 1
ATOM 1823 N N . ARG A 1 230 ? 5.253 -3.987 -14.520 1.00 84.88 230 ARG A N 1
ATOM 1824 C CA . ARG A 1 230 ? 5.860 -3.494 -13.296 1.00 84.88 230 ARG A CA 1
ATOM 1825 C C . ARG A 1 230 ? 5.750 -4.579 -12.234 1.00 84.88 230 ARG A C 1
ATOM 1827 O O . ARG A 1 230 ? 4.697 -5.188 -12.060 1.00 84.88 230 ARG A O 1
ATOM 1834 N N . GLU A 1 231 ? 6.861 -4.817 -11.551 1.00 89.88 231 GLU A N 1
ATOM 1835 C CA . GLU A 1 231 ? 6.935 -5.794 -10.472 1.00 89.88 231 GLU A CA 1
ATOM 1836 C C . GLU A 1 231 ? 6.444 -5.166 -9.161 1.00 89.88 231 GLU A C 1
ATOM 1838 O O . GLU A 1 231 ? 6.868 -4.067 -8.794 1.00 89.88 231 GLU A O 1
ATOM 1843 N N . ILE A 1 232 ? 5.577 -5.887 -8.456 1.00 92.56 232 ILE A N 1
ATOM 1844 C CA . ILE A 1 232 ? 5.300 -5.710 -7.029 1.00 92.56 232 ILE A CA 1
ATOM 1845 C C . ILE A 1 232 ? 5.968 -6.888 -6.327 1.00 92.56 232 ILE A C 1
ATOM 1847 O O . ILE A 1 232 ? 5.806 -8.031 -6.759 1.00 92.56 232 ILE A O 1
ATOM 1851 N N . LEU A 1 233 ? 6.756 -6.625 -5.290 1.00 93.56 233 LEU A N 1
ATOM 1852 C CA . LEU A 1 233 ? 7.561 -7.648 -4.626 1.00 93.56 233 LEU A CA 1
ATOM 1853 C C . LEU A 1 233 ? 7.217 -7.693 -3.142 1.00 93.56 233 LEU A C 1
ATOM 1855 O O . LEU A 1 233 ? 7.252 -6.657 -2.483 1.00 93.56 233 LEU A O 1
ATOM 1859 N N . LEU A 1 234 ? 6.949 -8.889 -2.624 1.00 93.56 234 LEU A N 1
ATOM 1860 C CA . LEU A 1 234 ? 7.035 -9.170 -1.196 1.00 93.56 234 LEU A CA 1
ATOM 1861 C C . LEU A 1 234 ? 8.487 -9.533 -0.898 1.00 93.56 234 LEU A C 1
ATOM 1863 O O . LEU A 1 234 ? 9.033 -10.457 -1.505 1.00 93.56 234 LEU A O 1
ATOM 1867 N N . ILE A 1 235 ? 9.105 -8.790 0.007 1.00 92.75 235 ILE A N 1
ATOM 1868 C CA . ILE A 1 235 ? 10.491 -8.985 0.415 1.00 92.75 235 ILE A CA 1
ATOM 1869 C C . ILE A 1 235 ? 10.572 -9.248 1.913 1.00 92.75 235 ILE A C 1
ATOM 1871 O O . ILE A 1 235 ? 9.750 -8.739 2.675 1.00 92.75 235 ILE A O 1
ATOM 1875 N N . ARG A 1 236 ? 11.585 -10.006 2.329 1.00 92.50 236 ARG A N 1
ATOM 1876 C CA . ARG A 1 236 ? 11.864 -10.300 3.736 1.00 92.50 236 ARG A CA 1
ATOM 1877 C C . ARG A 1 236 ? 13.321 -10.022 4.061 1.00 92.50 236 ARG A C 1
ATOM 1879 O O . ARG A 1 236 ? 14.187 -10.396 3.273 1.00 92.50 236 ARG A O 1
ATOM 1886 N N . ASP A 1 237 ? 13.585 -9.382 5.195 1.00 91.38 237 ASP A N 1
ATOM 1887 C CA . ASP A 1 237 ? 14.947 -9.306 5.724 1.00 91.38 237 ASP A CA 1
ATOM 1888 C C . ASP A 1 237 ? 15.341 -10.667 6.310 1.00 91.38 237 ASP A C 1
ATOM 1890 O O . ASP A 1 237 ? 14.653 -11.200 7.179 1.00 91.38 237 ASP A O 1
ATOM 1894 N N . VAL A 1 238 ? 16.432 -11.243 5.810 1.00 87.94 238 VAL A N 1
ATOM 1895 C CA . VAL A 1 238 ? 16.975 -12.525 6.291 1.00 87.94 238 VAL A CA 1
ATOM 1896 C C . VAL A 1 238 ? 18.190 -12.357 7.198 1.00 87.94 238 VAL A C 1
ATOM 1898 O O . VAL A 1 238 ? 18.746 -13.353 7.660 1.00 87.94 238 VAL A O 1
ATOM 1901 N N . ALA A 1 239 ? 18.649 -11.121 7.410 1.00 85.88 239 ALA A N 1
ATOM 1902 C CA . ALA A 1 239 ? 19.757 -10.834 8.310 1.00 85.88 239 ALA A CA 1
ATOM 1903 C C . ALA A 1 239 ? 19.308 -10.774 9.777 1.00 85.88 239 ALA A C 1
ATOM 1905 O O . ALA A 1 239 ? 20.085 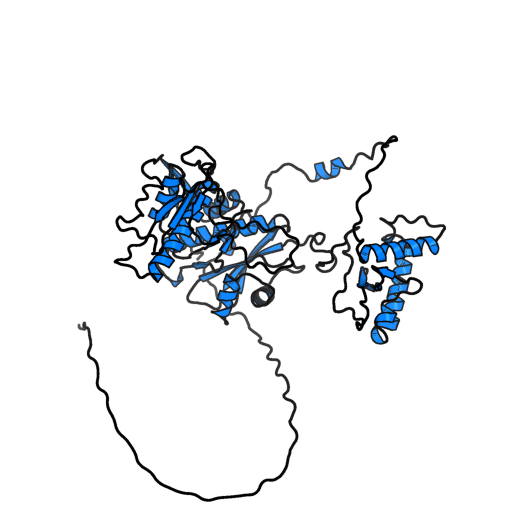-11.133 10.662 1.00 85.88 239 ALA A O 1
ATOM 1906 N N . ASP A 1 240 ? 18.069 -10.348 10.028 1.00 79.75 240 ASP A N 1
ATOM 1907 C CA . ASP A 1 240 ? 17.440 -10.413 11.345 1.00 79.75 240 ASP A CA 1
ATOM 1908 C C . ASP A 1 240 ? 16.860 -11.817 11.581 1.00 79.75 240 ASP A C 1
ATOM 1910 O O . ASP A 1 240 ? 16.019 -12.300 10.822 1.00 79.75 240 ASP A O 1
ATOM 1914 N N . LEU A 1 241 ? 17.359 -12.489 12.619 1.00 74.31 241 LEU A N 1
ATOM 1915 C CA . LEU A 1 241 ? 16.953 -13.844 12.997 1.00 74.31 241 LEU A CA 1
ATOM 1916 C C . LEU A 1 241 ? 15.964 -13.861 14.166 1.00 74.31 241 LEU A C 1
ATOM 1918 O O . LEU A 1 241 ? 15.448 -14.925 14.501 1.00 74.31 241 LEU A O 1
ATOM 1922 N N . GLU A 1 242 ? 15.734 -12.716 14.809 1.00 76.75 242 GLU A N 1
ATOM 1923 C CA . GLU A 1 242 ? 14.878 -12.614 15.991 1.00 76.75 242 GLU A CA 1
ATOM 1924 C C . GLU A 1 242 ? 13.436 -12.269 15.621 1.00 76.75 242 GLU A C 1
ATOM 1926 O O . GLU A 1 242 ? 12.521 -12.575 16.386 1.00 76.75 242 GLU A O 1
ATOM 1931 N N . LYS A 1 243 ? 13.227 -11.645 14.455 1.00 77.81 243 LYS A N 1
ATOM 1932 C CA . LYS A 1 243 ? 11.912 -11.207 13.980 1.00 77.81 243 LYS A CA 1
ATOM 1933 C C . LYS A 1 243 ? 11.702 -11.494 12.503 1.00 77.81 243 LYS A C 1
ATOM 1935 O O . LYS A 1 243 ? 12.621 -11.424 11.688 1.00 77.81 243 LYS A O 1
ATOM 1940 N N . ILE A 1 244 ? 10.446 -11.736 12.136 1.00 86.81 244 ILE A N 1
ATOM 1941 C CA . ILE A 1 244 ? 10.039 -11.842 10.736 1.00 86.81 244 ILE A CA 1
ATOM 1942 C C . ILE A 1 244 ? 9.755 -10.430 10.218 1.00 86.81 244 ILE A C 1
ATOM 1944 O O . ILE A 1 244 ? 8.671 -9.891 10.423 1.00 86.81 244 ILE A O 1
ATOM 1948 N N . ASN A 1 245 ? 10.729 -9.820 9.541 1.00 91.12 245 ASN A N 1
ATOM 1949 C CA . ASN A 1 245 ? 10.584 -8.476 8.979 1.00 91.12 245 ASN A CA 1
ATOM 1950 C C . ASN A 1 245 ? 10.259 -8.546 7.485 1.00 91.12 245 ASN A C 1
ATOM 1952 O O . ASN A 1 245 ? 11.091 -8.988 6.688 1.00 91.12 245 ASN A O 1
ATOM 1956 N N . ILE A 1 246 ? 9.071 -8.090 7.090 1.00 93.06 246 ILE A N 1
ATOM 1957 C CA . ILE A 1 246 ? 8.612 -8.136 5.695 1.00 93.06 246 ILE A CA 1
ATOM 1958 C C . ILE A 1 246 ? 8.205 -6.758 5.178 1.00 93.06 246 ILE A C 1
ATOM 1960 O O . ILE A 1 246 ? 7.812 -5.875 5.938 1.00 93.06 246 ILE A O 1
ATOM 1964 N N . ALA A 1 247 ? 8.267 -6.582 3.861 1.00 93.62 247 ALA A N 1
ATOM 1965 C CA . ALA A 1 247 ? 7.769 -5.393 3.182 1.00 93.62 247 ALA A CA 1
ATOM 1966 C C . ALA A 1 247 ? 7.166 -5.739 1.817 1.00 93.62 247 ALA A C 1
ATOM 1968 O O . ALA A 1 247 ? 7.632 -6.652 1.138 1.00 93.62 247 ALA A O 1
ATOM 1969 N N . ILE A 1 248 ? 6.187 -4.955 1.366 1.00 93.12 248 ILE A N 1
ATOM 1970 C CA . ILE A 1 248 ? 5.767 -4.935 -0.037 1.00 93.12 248 ILE A CA 1
ATOM 1971 C C . ILE A 1 248 ? 6.371 -3.705 -0.702 1.00 93.12 248 ILE A C 1
ATOM 1973 O O . ILE A 1 248 ? 6.201 -2.571 -0.247 1.00 93.12 248 ILE A O 1
ATOM 1977 N N . VAL A 1 249 ? 7.065 -3.916 -1.814 1.00 92.44 249 VAL A N 1
ATOM 1978 C CA . VAL A 1 249 ? 7.720 -2.855 -2.573 1.00 92.44 249 VAL A CA 1
ATOM 1979 C C . VAL A 1 249 ? 7.203 -2.800 -4.000 1.00 92.44 249 VAL A C 1
ATOM 1981 O O . VAL A 1 249 ? 6.983 -3.819 -4.651 1.00 92.44 249 VAL A O 1
ATOM 1984 N N . HIS A 1 250 ? 7.049 -1.579 -4.505 1.00 90.12 250 HIS A N 1
ATOM 1985 C CA . HIS A 1 250 ? 6.597 -1.299 -5.866 1.00 90.12 250 HIS A CA 1
ATOM 1986 C C . HIS A 1 250 ? 7.676 -0.502 -6.610 1.00 90.12 250 HIS A C 1
ATOM 1988 O O . HIS A 1 250 ? 7.516 0.698 -6.878 1.00 90.12 250 HIS A O 1
ATOM 1994 N N . PRO A 1 251 ? 8.832 -1.129 -6.902 1.00 86.75 251 PRO A N 1
ATOM 1995 C CA . PRO A 1 251 ? 9.964 -0.446 -7.505 1.00 86.75 251 PRO A CA 1
ATOM 1996 C C . PRO A 1 251 ? 9.637 0.096 -8.900 1.00 86.75 251 PRO A C 1
ATOM 1998 O O . PRO A 1 251 ? 8.638 -0.247 -9.535 1.00 86.75 251 PRO A O 1
ATOM 2001 N N . GLN A 1 252 ? 10.488 0.995 -9.389 1.00 78.12 252 GLN A N 1
ATOM 2002 C CA . GLN A 1 252 ? 10.349 1.546 -10.733 1.00 78.12 252 GLN A CA 1
ATOM 2003 C C . GLN A 1 252 ? 10.472 0.432 -11.780 1.00 78.12 252 GLN A C 1
ATOM 2005 O O . GLN A 1 252 ? 11.362 -0.414 -11.687 1.00 78.12 252 GLN A O 1
ATOM 2010 N N . ALA A 1 253 ? 9.603 0.467 -12.794 1.00 76.38 253 ALA A N 1
ATOM 2011 C CA . ALA A 1 253 ? 9.630 -0.503 -13.883 1.00 76.38 253 ALA A CA 1
ATOM 2012 C C . ALA A 1 253 ? 11.017 -0.556 -14.546 1.00 76.38 253 ALA A C 1
ATOM 2014 O O . ALA A 1 253 ? 11.653 0.481 -14.771 1.00 76.38 253 ALA A O 1
ATOM 2015 N N . ARG A 1 254 ? 11.467 -1.768 -14.876 1.00 73.19 254 ARG A N 1
ATOM 2016 C CA . ARG A 1 254 ? 12.752 -2.052 -15.523 1.00 73.19 254 ARG A CA 1
ATOM 2017 C C . ARG A 1 254 ? 12.612 -3.232 -16.476 1.00 73.19 254 ARG A C 1
ATOM 2019 O O . ARG A 1 254 ? 11.733 -4.063 -16.319 1.00 73.19 254 ARG A O 1
ATOM 2026 N N . LYS A 1 255 ? 13.499 -3.308 -17.469 1.00 67.75 255 LYS A N 1
ATOM 2027 C CA . LYS A 1 255 ? 13.442 -4.346 -18.513 1.00 67.75 255 LYS A CA 1
ATOM 2028 C C . LYS A 1 255 ? 13.650 -5.765 -17.995 1.00 67.75 255 LYS A C 1
ATOM 2030 O O . LYS A 1 255 ? 13.047 -6.699 -18.501 1.00 67.75 255 LYS A O 1
ATOM 2035 N N . THR A 1 256 ? 14.600 -5.928 -17.085 1.00 75.81 256 THR A N 1
ATOM 2036 C CA . THR A 1 256 ? 14.935 -7.229 -16.511 1.00 75.81 256 THR A CA 1
ATOM 2037 C C . THR A 1 256 ? 14.294 -7.341 -15.150 1.00 75.81 256 THR A C 1
ATOM 2039 O O . THR A 1 256 ? 14.279 -6.358 -14.421 1.00 75.81 256 THR A O 1
ATOM 2042 N N . LYS A 1 257 ? 13.833 -8.533 -14.799 1.00 82.88 257 LYS A N 1
ATOM 2043 C CA . LYS A 1 257 ? 13.249 -8.815 -13.492 1.00 82.88 257 LYS A CA 1
ATOM 2044 C C . LYS A 1 257 ? 14.192 -8.438 -12.338 1.00 82.88 257 LYS A C 1
ATOM 2046 O O . LYS A 1 257 ? 15.423 -8.536 -12.474 1.00 82.88 257 LYS A O 1
ATOM 2051 N N . PHE A 1 258 ? 13.634 -8.019 -11.204 1.00 84.81 258 PHE A N 1
ATOM 2052 C CA . PHE A 1 258 ? 14.423 -7.831 -9.988 1.00 84.81 258 PHE A CA 1
ATOM 2053 C C . PHE A 1 258 ? 15.008 -9.177 -9.516 1.00 84.81 258 PHE A C 1
ATOM 2055 O O . PHE A 1 258 ? 14.479 -10.255 -9.776 1.00 84.81 258 PHE A O 1
ATOM 2062 N N . ASN A 1 259 ? 16.159 -9.121 -8.866 1.00 87.06 259 ASN A N 1
ATOM 2063 C CA . ASN A 1 259 ? 16.770 -10.209 -8.112 1.00 87.06 259 ASN A CA 1
ATOM 2064 C C . ASN A 1 259 ? 17.259 -9.625 -6.785 1.00 87.06 259 ASN A C 1
ATOM 2066 O O . ASN A 1 259 ? 17.370 -8.404 -6.673 1.00 87.06 259 ASN A O 1
ATOM 2070 N N . ASP A 1 260 ? 17.580 -10.473 -5.813 1.00 86.81 260 ASP A N 1
ATOM 2071 C CA . ASP A 1 260 ? 17.929 -10.026 -4.457 1.00 86.81 260 ASP A CA 1
ATOM 2072 C C . ASP A 1 260 ? 19.046 -8.970 -4.463 1.00 86.81 260 ASP A C 1
ATOM 2074 O O . ASP A 1 260 ? 18.933 -7.917 -3.839 1.00 86.81 260 ASP A O 1
ATOM 2078 N N . LEU A 1 261 ? 20.092 -9.166 -5.271 1.00 86.62 261 LEU A N 1
ATOM 2079 C CA . LEU A 1 261 ? 21.188 -8.201 -5.380 1.00 86.62 261 LEU A CA 1
ATOM 2080 C C . LEU A 1 261 ? 20.705 -6.818 -5.844 1.00 86.62 261 LEU A C 1
ATOM 2082 O O . LEU A 1 261 ? 21.098 -5.787 -5.299 1.00 86.62 261 LEU A O 1
ATOM 2086 N N . ASN A 1 262 ? 19.885 -6.783 -6.891 1.00 86.38 262 ASN A N 1
ATOM 2087 C CA . ASN A 1 262 ? 19.498 -5.532 -7.520 1.00 86.38 262 ASN A CA 1
ATOM 2088 C C . ASN A 1 262 ? 18.326 -4.835 -6.808 1.00 86.38 262 ASN A C 1
ATOM 2090 O O . ASN A 1 262 ? 18.231 -3.609 -6.905 1.00 86.38 262 ASN A O 1
ATOM 2094 N N . ILE A 1 263 ? 17.490 -5.562 -6.056 1.00 89.81 263 ILE A N 1
ATOM 2095 C CA . ILE A 1 263 ? 16.493 -4.943 -5.180 1.00 89.81 263 ILE A CA 1
ATOM 2096 C C . ILE A 1 263 ? 17.176 -4.309 -3.968 1.00 89.81 263 ILE A C 1
ATOM 2098 O O . ILE A 1 263 ? 16.939 -3.131 -3.731 1.00 89.81 263 ILE A O 1
ATOM 2102 N N . ASN A 1 264 ? 18.124 -4.983 -3.303 1.00 89.38 264 ASN A N 1
ATOM 2103 C CA . ASN A 1 264 ? 18.889 -4.382 -2.199 1.00 89.38 264 ASN A CA 1
ATOM 2104 C C . ASN A 1 264 ? 19.647 -3.123 -2.644 1.00 89.38 264 ASN A C 1
ATOM 2106 O O . ASN A 1 264 ? 19.608 -2.098 -1.967 1.00 89.38 264 ASN A O 1
ATOM 2110 N N . ALA A 1 265 ? 20.259 -3.150 -3.833 1.00 86.62 265 ALA A N 1
ATOM 2111 C CA . ALA A 1 265 ? 20.891 -1.961 -4.408 1.00 86.62 265 ALA A CA 1
ATOM 2112 C C . ALA A 1 265 ? 19.892 -0.820 -4.686 1.00 86.62 265 ALA A C 1
ATOM 2114 O O . ALA A 1 265 ? 20.255 0.351 -4.604 1.00 86.62 265 ALA A O 1
ATOM 2115 N N . THR A 1 266 ? 18.642 -1.151 -5.023 1.00 87.06 266 THR A N 1
ATOM 2116 C CA . THR A 1 266 ? 17.579 -0.164 -5.265 1.00 87.06 266 THR A CA 1
ATOM 2117 C C . THR A 1 266 ? 17.069 0.436 -3.957 1.00 87.06 266 THR A C 1
ATOM 2119 O O . THR A 1 266 ? 16.920 1.652 -3.882 1.00 87.06 266 THR A O 1
ATOM 2122 N N . LEU A 1 267 ? 16.834 -0.395 -2.937 1.00 86.19 267 LEU A N 1
ATOM 2123 C CA . LEU A 1 267 ? 16.326 0.027 -1.629 1.00 86.19 267 LEU A CA 1
ATOM 2124 C C . LEU A 1 267 ? 17.351 0.860 -0.849 1.00 86.19 267 LEU A C 1
ATOM 2126 O O . LEU A 1 267 ? 16.971 1.812 -0.180 1.00 86.19 267 LEU A O 1
ATOM 2130 N N . GLY A 1 268 ? 18.646 0.551 -0.977 1.00 76.19 268 GLY A N 1
ATOM 2131 C CA . GLY A 1 268 ? 19.729 1.353 -0.391 1.00 76.19 268 GLY A CA 1
ATOM 2132 C C . GLY A 1 268 ? 20.107 2.605 -1.197 1.00 76.19 268 GLY A C 1
ATOM 2133 O O . GLY A 1 268 ? 20.987 3.361 -0.787 1.00 76.19 268 GLY A O 1
ATOM 2134 N N . GLY A 1 269 ? 19.497 2.818 -2.366 1.00 70.88 269 GLY A N 1
ATOM 2135 C CA . GLY A 1 269 ? 19.771 3.962 -3.231 1.00 70.88 269 GLY A CA 1
ATOM 2136 C C . GLY A 1 269 ? 18.920 5.186 -2.885 1.00 70.88 269 GLY A C 1
ATOM 2137 O O . GLY A 1 269 ? 17.789 5.071 -2.427 1.00 70.88 269 GLY A O 1
ATOM 2138 N N . SER A 1 270 ? 19.412 6.382 -3.220 1.00 60.28 270 SER A N 1
ATOM 2139 C CA . SER A 1 270 ? 18.692 7.655 -3.019 1.00 60.28 270 SER A CA 1
ATOM 2140 C C . SER A 1 270 ? 17.386 7.792 -3.819 1.00 60.28 270 SER A C 1
ATOM 2142 O O . SER A 1 270 ? 16.664 8.771 -3.663 1.00 60.28 270 SER A O 1
ATOM 2144 N N . SER A 1 271 ? 17.094 6.840 -4.709 1.00 55.78 271 SER A N 1
ATOM 2145 C CA . SER A 1 271 ? 15.944 6.847 -5.614 1.00 55.78 271 SER A CA 1
ATOM 2146 C C . SER A 1 271 ? 14.701 6.131 -5.082 1.00 55.78 271 SER A C 1
ATOM 2148 O O . SER A 1 271 ? 13.658 6.204 -5.735 1.00 55.78 271 SER A O 1
ATOM 2150 N N . TYR A 1 272 ? 14.797 5.396 -3.969 1.00 63.69 272 TYR A N 1
ATOM 2151 C CA . TYR A 1 272 ? 13.651 4.709 -3.375 1.00 63.69 272 TYR A CA 1
ATOM 2152 C C . TYR A 1 272 ? 13.105 5.532 -2.204 1.00 63.69 272 TYR A C 1
ATOM 2154 O O . TYR A 1 272 ? 13.512 5.384 -1.056 1.00 63.69 272 TYR A O 1
ATOM 2162 N N . ASP A 1 273 ? 12.200 6.454 -2.527 1.00 59.47 273 ASP A N 1
ATOM 2163 C CA . ASP A 1 273 ? 11.627 7.415 -1.581 1.00 59.47 273 ASP A CA 1
ATOM 2164 C C . ASP A 1 273 ? 10.440 6.805 -0.822 1.00 59.47 273 ASP A C 1
ATOM 2166 O O . ASP A 1 273 ? 9.281 7.173 -1.015 1.00 59.47 273 ASP A O 1
ATOM 2170 N N . ARG A 1 274 ? 10.716 5.784 -0.005 1.00 64.88 274 ARG A N 1
ATOM 2171 C CA . ARG A 1 274 ? 9.771 5.323 1.016 1.00 64.88 274 ARG A CA 1
ATOM 2172 C C . ARG A 1 274 ? 10.395 5.446 2.387 1.00 64.88 274 ARG A C 1
ATOM 2174 O O . ARG A 1 274 ? 11.264 4.664 2.768 1.00 64.88 274 ARG A O 1
ATOM 2181 N N . THR A 1 275 ? 9.891 6.419 3.135 1.00 70.81 275 THR A N 1
ATOM 2182 C CA . THR A 1 275 ? 10.436 6.846 4.421 1.00 70.81 275 THR A CA 1
ATOM 2183 C C . THR A 1 275 ? 10.579 5.697 5.418 1.00 70.81 275 THR A C 1
ATOM 2185 O O . THR A 1 275 ? 11.562 5.672 6.149 1.00 70.81 275 THR A O 1
ATOM 2188 N N . SER A 1 276 ? 9.648 4.735 5.455 1.00 86.19 276 SER A N 1
ATOM 2189 C CA . SER A 1 276 ? 9.685 3.638 6.434 1.00 86.19 276 SER A CA 1
ATOM 2190 C C . SER A 1 276 ? 10.780 2.608 6.143 1.00 86.19 276 SER A C 1
ATOM 2192 O O . SER A 1 276 ? 11.564 2.295 7.032 1.00 86.19 276 SER A O 1
ATOM 2194 N N . ILE A 1 277 ? 10.915 2.158 4.892 1.00 88.38 277 ILE A N 1
ATOM 2195 C CA . ILE A 1 277 ? 11.969 1.213 4.487 1.00 88.38 277 ILE A CA 1
ATOM 2196 C C . ILE A 1 277 ? 13.349 1.861 4.623 1.00 88.38 277 ILE A C 1
ATOM 2198 O O . ILE A 1 277 ? 14.270 1.244 5.150 1.00 88.38 277 ILE A O 1
ATOM 2202 N N . SER A 1 278 ? 13.492 3.126 4.221 1.00 85.00 278 SER A N 1
ATOM 2203 C CA . SER A 1 278 ? 14.755 3.851 4.386 1.00 85.00 278 SER A CA 1
ATOM 2204 C C . SER A 1 278 ? 15.131 4.026 5.862 1.00 85.00 278 SER A C 1
ATOM 2206 O O . SER A 1 278 ? 16.296 3.857 6.215 1.00 85.00 278 SER A O 1
ATOM 2208 N N . LYS A 1 279 ? 14.157 4.314 6.741 1.00 88.31 279 LYS A N 1
ATOM 2209 C CA . LYS A 1 279 ? 14.365 4.347 8.201 1.00 88.31 279 LYS A CA 1
ATOM 2210 C C . LYS A 1 279 ? 14.769 2.977 8.747 1.00 88.31 279 LYS A C 1
ATOM 2212 O O . LYS A 1 279 ? 15.694 2.907 9.548 1.00 88.31 279 LYS A O 1
ATOM 2217 N N . TYR A 1 280 ? 14.117 1.907 8.294 1.00 91.12 280 TYR A N 1
ATOM 2218 C CA . TYR A 1 280 ? 14.455 0.542 8.689 1.00 91.12 280 TYR A CA 1
ATOM 2219 C C . TYR A 1 280 ? 15.904 0.201 8.323 1.00 91.12 280 TYR A C 1
ATOM 2221 O O . TYR A 1 280 ? 16.678 -0.170 9.195 1.00 91.12 280 TYR A O 1
ATOM 2229 N N . ILE A 1 281 ? 16.317 0.429 7.071 1.00 89.88 281 ILE A N 1
ATOM 2230 C CA . ILE A 1 281 ? 17.695 0.172 6.613 1.00 89.88 281 ILE A CA 1
ATOM 2231 C C . ILE A 1 281 ? 18.717 1.022 7.383 1.00 89.88 281 ILE A C 1
ATOM 2233 O O . ILE A 1 281 ? 19.807 0.547 7.693 1.00 89.88 281 ILE A O 1
ATOM 2237 N N . ALA A 1 282 ? 18.383 2.274 7.712 1.00 88.38 282 ALA A N 1
ATOM 2238 C CA . ALA A 1 282 ? 19.262 3.134 8.504 1.00 88.38 282 ALA A CA 1
ATOM 2239 C C . ALA A 1 282 ? 19.477 2.601 9.932 1.00 88.38 282 ALA A C 1
ATOM 2241 O O . ALA A 1 282 ? 20.582 2.712 10.462 1.00 88.38 282 ALA A O 1
ATOM 2242 N N . ASN A 1 283 ? 18.441 2.009 10.530 1.00 90.31 283 ASN A N 1
ATOM 2243 C CA . ASN A 1 283 ? 18.501 1.407 11.863 1.00 90.31 283 ASN A CA 1
ATOM 2244 C C . ASN A 1 283 ? 19.090 -0.015 11.848 1.00 90.31 283 ASN A C 1
ATOM 2246 O O . ASN A 1 283 ? 19.691 -0.435 12.834 1.00 90.31 283 ASN A O 1
ATOM 2250 N N . SER A 1 284 ? 18.974 -0.714 10.719 1.00 89.75 284 SER A N 1
ATOM 2251 C CA . SER A 1 284 ? 19.446 -2.083 10.496 1.00 89.75 284 SER A CA 1
ATOM 2252 C C . SER A 1 284 ? 20.409 -2.125 9.300 1.00 89.75 284 SER A C 1
ATOM 2254 O O . SER A 1 284 ? 20.061 -2.638 8.237 1.00 89.75 284 SER A O 1
ATOM 2256 N N . PRO A 1 285 ? 21.646 -1.605 9.428 1.00 86.06 285 PRO A N 1
ATOM 2257 C CA . PRO A 1 285 ? 22.579 -1.475 8.302 1.00 86.06 285 PRO A CA 1
ATOM 2258 C C . PRO A 1 285 ? 23.057 -2.818 7.727 1.00 86.06 285 PRO A C 1
ATOM 2260 O O . PRO A 1 285 ? 23.655 -2.852 6.652 1.00 86.06 285 PRO A O 1
ATOM 2263 N N . THR A 1 286 ? 22.827 -3.919 8.444 1.00 88.62 286 THR A N 1
ATOM 2264 C CA . THR A 1 286 ? 23.114 -5.290 8.003 1.00 88.62 286 THR A CA 1
ATOM 2265 C C . THR A 1 286 ? 21.936 -5.962 7.303 1.00 88.62 286 THR A C 1
ATOM 2267 O O . THR A 1 286 ? 22.097 -7.104 6.879 1.00 88.62 286 THR A O 1
ATOM 2270 N N . ALA A 1 287 ? 20.784 -5.288 7.187 1.00 90.19 287 ALA A N 1
ATOM 2271 C CA . ALA A 1 287 ? 19.589 -5.828 6.550 1.00 90.19 287 ALA A CA 1
ATOM 2272 C C . ALA A 1 287 ? 19.896 -6.341 5.139 1.00 90.19 287 ALA A C 1
ATOM 2274 O O . ALA A 1 287 ? 20.583 -5.684 4.346 1.00 90.19 287 ALA A O 1
ATOM 2275 N N . TRP A 1 288 ? 19.363 -7.516 4.820 1.00 90.31 288 TRP A N 1
ATOM 2276 C CA . TRP A 1 288 ? 19.481 -8.115 3.502 1.00 90.31 288 TRP A CA 1
ATOM 2277 C C . TRP A 1 288 ? 18.145 -8.694 3.070 1.00 90.31 288 TRP A C 1
ATOM 2279 O O . TRP A 1 288 ? 17.680 -9.703 3.595 1.00 90.31 288 TRP A O 1
ATOM 2289 N N . PHE A 1 289 ? 17.543 -8.070 2.064 1.00 91.81 289 PHE A N 1
ATOM 2290 C CA . PHE A 1 289 ? 16.223 -8.454 1.594 1.00 91.81 289 PHE A CA 1
ATOM 2291 C C . PHE A 1 289 ? 16.285 -9.560 0.540 1.00 91.81 289 PHE A C 1
ATOM 2293 O O . PHE A 1 289 ? 16.993 -9.435 -0.461 1.00 91.81 289 PHE A O 1
ATOM 2300 N N . VAL A 1 290 ? 15.490 -10.609 0.714 1.00 90.12 290 VAL A N 1
ATOM 2301 C CA . VAL A 1 290 ? 15.222 -11.614 -0.326 1.00 90.12 290 VAL A CA 1
ATOM 2302 C C . VAL A 1 290 ? 13.826 -11.408 -0.900 1.00 90.12 290 VAL A C 1
ATOM 2304 O O . VAL A 1 290 ? 12.927 -10.944 -0.198 1.00 90.12 290 VAL A O 1
ATOM 2307 N N . ILE A 1 291 ? 13.641 -11.720 -2.183 1.00 89.50 291 ILE A N 1
ATOM 2308 C CA . ILE A 1 291 ? 12.326 -11.670 -2.833 1.00 89.50 291 ILE A CA 1
ATOM 2309 C C . ILE A 1 291 ? 11.578 -12.974 -2.542 1.00 89.50 291 ILE A C 1
ATOM 2311 O O . ILE A 1 291 ? 11.905 -14.015 -3.107 1.00 89.50 291 ILE A O 1
ATOM 2315 N N . GLU A 1 292 ? 10.542 -12.895 -1.712 1.00 87.38 292 GLU A N 1
ATOM 2316 C CA . GLU A 1 292 ? 9.691 -14.036 -1.347 1.00 87.38 292 GLU A CA 1
ATOM 2317 C C . GLU A 1 292 ? 8.618 -14.295 -2.407 1.00 87.38 292 GLU A C 1
ATOM 2319 O O . GLU A 1 292 ? 8.405 -15.424 -2.854 1.00 87.38 292 GLU A O 1
ATOM 2324 N N . LYS A 1 293 ? 7.949 -13.227 -2.857 1.00 87.75 293 LYS A N 1
ATOM 2325 C CA . LYS A 1 293 ? 6.908 -13.315 -3.885 1.00 87.75 293 LYS A CA 1
ATOM 2326 C C . LYS A 1 293 ? 6.955 -12.135 -4.841 1.00 87.75 293 LYS A C 1
ATOM 2328 O O . LYS A 1 293 ? 7.426 -11.045 -4.511 1.00 87.75 293 LYS A O 1
ATOM 2333 N N . ARG A 1 294 ? 6.472 -12.377 -6.057 1.00 90.00 294 ARG A N 1
ATOM 2334 C CA . ARG A 1 294 ? 6.409 -11.403 -7.138 1.00 90.00 294 ARG A CA 1
ATOM 2335 C C . ARG A 1 294 ? 5.059 -11.443 -7.818 1.00 90.00 294 ARG A C 1
ATOM 2337 O O . ARG A 1 294 ? 4.592 -12.511 -8.196 1.00 90.00 294 ARG A O 1
ATOM 2344 N N . TRP A 1 295 ? 4.548 -10.255 -8.096 1.00 89.44 295 TRP A N 1
ATOM 2345 C CA . TRP A 1 295 ? 3.440 -10.042 -9.009 1.00 89.44 295 TRP A CA 1
ATOM 2346 C C . TRP A 1 295 ? 3.859 -9.091 -10.127 1.00 89.44 295 TRP A C 1
ATOM 2348 O O . TRP A 1 295 ? 4.665 -8.184 -9.914 1.00 89.44 295 TRP A O 1
ATOM 2358 N N . GLU A 1 296 ? 3.334 -9.311 -11.328 1.00 88.06 296 GLU A N 1
ATOM 2359 C CA . GLU A 1 296 ? 3.686 -8.557 -12.531 1.00 88.06 296 GLU A CA 1
ATOM 2360 C C . GLU A 1 296 ? 2.414 -8.034 -13.194 1.00 88.06 296 GLU A C 1
ATOM 2362 O O . GLU A 1 296 ? 1.651 -8.806 -13.773 1.00 88.06 296 GLU A O 1
ATOM 2367 N N . TYR A 1 297 ? 2.226 -6.716 -13.150 1.00 83.81 297 TYR A N 1
ATOM 2368 C CA . TYR A 1 297 ? 1.043 -6.045 -13.694 1.00 83.81 297 TYR A CA 1
ATOM 2369 C C . TYR A 1 297 ? 1.427 -5.006 -14.735 1.00 83.81 297 TYR A C 1
ATOM 2371 O O . TYR A 1 297 ? 2.546 -4.483 -14.729 1.00 83.81 297 TYR A O 1
ATOM 2379 N N . LEU A 1 298 ? 0.496 -4.681 -15.628 1.00 79.94 298 LEU A N 1
ATOM 2380 C CA . LEU A 1 298 ? 0.665 -3.515 -16.485 1.00 79.94 298 LEU A CA 1
ATOM 2381 C C . LEU A 1 298 ? 0.713 -2.236 -15.627 1.00 79.94 298 LEU A C 1
ATOM 2383 O O . LEU A 1 298 ? 0.118 -2.207 -14.546 1.00 79.94 298 LEU A O 1
ATOM 2387 N N . PRO A 1 299 ? 1.446 -1.188 -16.047 1.00 75.50 299 PRO A N 1
ATOM 2388 C CA . PRO A 1 299 ? 1.587 0.042 -15.265 1.00 75.50 299 PRO A CA 1
ATOM 2389 C C . PRO A 1 299 ? 0.263 0.679 -14.820 1.00 75.50 299 PRO A C 1
ATOM 2391 O O . PRO A 1 299 ? 0.225 1.305 -13.764 1.00 75.50 299 PRO A O 1
ATOM 2394 N N . GLU A 1 300 ? -0.793 0.522 -15.617 1.00 77.00 300 GLU A N 1
ATOM 2395 C CA . GLU A 1 300 ? -2.137 1.046 -15.369 1.00 77.00 300 GLU A CA 1
ATOM 2396 C C . GLU A 1 300 ? -2.837 0.330 -14.202 1.00 77.00 300 GLU A C 1
ATOM 2398 O O . GLU A 1 300 ? -3.587 0.950 -13.457 1.00 77.00 300 GLU A O 1
ATOM 2403 N N . GLU A 1 301 ? -2.556 -0.959 -14.001 1.00 84.31 301 GLU A N 1
ATOM 2404 C CA . GLU A 1 301 ? -3.165 -1.793 -12.954 1.00 84.31 301 GLU A CA 1
ATOM 2405 C C . GLU A 1 301 ? -2.277 -1.904 -11.708 1.00 84.31 301 GLU A C 1
ATOM 2407 O O . GLU A 1 301 ? -2.748 -2.188 -10.604 1.00 84.31 301 GLU A O 1
ATOM 2412 N N . SER A 1 302 ? -0.968 -1.688 -11.866 1.00 86.44 302 SER A N 1
ATOM 2413 C CA . SER A 1 302 ? 0.011 -2.015 -10.832 1.00 86.44 302 SER A CA 1
ATOM 2414 C C . SER A 1 302 ? -0.123 -1.153 -9.575 1.00 86.44 302 SER A C 1
ATOM 2416 O O . SER A 1 302 ? 0.228 -1.608 -8.491 1.00 86.44 302 SER A O 1
ATOM 2418 N N . VAL A 1 303 ? -0.627 0.082 -9.685 1.00 88.56 303 VAL A N 1
ATOM 2419 C CA . VAL A 1 303 ? -0.875 0.955 -8.522 1.00 88.56 303 VAL A CA 1
ATOM 2420 C C . VAL A 1 303 ? -2.027 0.413 -7.681 1.00 88.56 303 VAL A C 1
ATOM 2422 O O . VAL A 1 303 ? -1.838 0.181 -6.487 1.00 88.56 303 VAL A O 1
ATOM 2425 N N . LYS A 1 304 ? -3.169 0.134 -8.315 1.00 90.50 304 LYS A N 1
ATOM 2426 C CA . LYS A 1 304 ? -4.342 -0.484 -7.688 1.00 90.50 304 LYS A CA 1
ATOM 2427 C C . LYS A 1 304 ? -3.989 -1.801 -7.002 1.00 90.50 304 LYS A C 1
ATOM 2429 O O . LYS A 1 304 ? -4.295 -1.987 -5.824 1.00 90.50 304 LYS A O 1
ATOM 2434 N N . MET A 1 305 ? -3.276 -2.693 -7.689 1.00 91.12 305 MET A N 1
ATOM 2435 C CA . MET A 1 305 ? -2.882 -3.983 -7.110 1.00 91.12 305 MET A CA 1
ATOM 2436 C C . MET A 1 305 ? -1.881 -3.842 -5.967 1.00 91.12 305 MET A C 1
ATOM 2438 O O . MET A 1 305 ? -1.973 -4.559 -4.974 1.00 91.12 305 MET A O 1
ATOM 2442 N N . PHE A 1 306 ? -0.957 -2.889 -6.063 1.00 92.44 306 PHE A N 1
ATOM 2443 C CA . PHE A 1 306 ? -0.021 -2.617 -4.983 1.00 92.44 306 PHE A CA 1
ATOM 2444 C C . PHE A 1 306 ? -0.732 -2.125 -3.723 1.00 92.44 306 PHE A C 1
ATOM 2446 O O . PHE A 1 306 ? -0.519 -2.703 -2.665 1.00 92.44 306 PHE A O 1
ATOM 2453 N N . GLN A 1 307 ? -1.618 -1.133 -3.837 1.00 93.25 307 GLN A N 1
ATOM 2454 C CA . GLN A 1 307 ? -2.384 -0.626 -2.693 1.00 93.25 307 GLN A CA 1
ATOM 2455 C C . GLN A 1 307 ? -3.292 -1.705 -2.087 1.00 93.25 307 GLN A C 1
ATOM 2457 O O . GLN A 1 307 ? -3.379 -1.819 -0.868 1.00 93.25 307 GLN A O 1
ATOM 2462 N N . SER A 1 308 ? -3.894 -2.558 -2.926 1.00 94.44 308 SER A N 1
ATOM 2463 C CA . SER A 1 308 ? -4.668 -3.724 -2.467 1.00 94.44 308 SER A CA 1
ATOM 2464 C C . SER A 1 308 ? -3.815 -4.651 -1.598 1.00 94.44 308 SER A C 1
ATOM 2466 O O . SER A 1 308 ? -4.217 -5.015 -0.498 1.00 94.44 308 SER A O 1
ATOM 2468 N N . LEU A 1 309 ? -2.604 -4.979 -2.056 1.00 93.62 309 LEU A N 1
ATOM 2469 C CA . LEU A 1 309 ? -1.662 -5.810 -1.307 1.00 93.62 309 LEU A CA 1
ATOM 2470 C C . LEU A 1 309 ? -1.203 -5.144 -0.000 1.00 93.62 309 LEU A C 1
ATOM 2472 O O . LEU A 1 309 ? -1.052 -5.837 1.001 1.00 93.62 309 LEU A O 1
ATOM 2476 N N . GLU A 1 310 ? -1.001 -3.821 0.022 1.00 93.75 310 GLU A N 1
ATOM 2477 C CA . GLU A 1 310 ? -0.645 -3.103 1.256 1.00 93.75 310 GLU A CA 1
ATOM 2478 C C . GLU A 1 310 ? -1.763 -3.178 2.303 1.00 93.75 310 GLU A C 1
ATOM 2480 O O . GLU A 1 310 ? -1.488 -3.495 3.460 1.00 93.75 310 GLU A O 1
ATOM 2485 N N . ILE A 1 311 ? -3.016 -2.942 1.896 1.00 95.12 311 ILE A N 1
ATOM 2486 C CA . ILE A 1 311 ? -4.187 -3.073 2.774 1.00 95.12 311 ILE A CA 1
ATOM 2487 C C . ILE A 1 311 ? -4.299 -4.507 3.290 1.00 95.12 311 ILE A C 1
ATOM 2489 O O . ILE A 1 311 ? -4.404 -4.727 4.496 1.00 95.12 311 ILE A O 1
ATOM 2493 N N . GLN A 1 312 ? -4.258 -5.478 2.374 1.00 94.69 312 GLN A N 1
ATOM 2494 C CA . GLN A 1 312 ? -4.376 -6.893 2.695 1.00 94.69 312 GLN A CA 1
ATOM 2495 C C . GLN A 1 312 ? -3.316 -7.312 3.721 1.00 94.69 312 GLN A C 1
ATOM 2497 O O . GLN A 1 312 ? -3.660 -7.884 4.752 1.00 94.69 312 GLN A O 1
ATOM 2502 N N . MET A 1 313 ? -2.040 -6.995 3.479 1.00 93.12 313 MET A N 1
ATOM 2503 C CA . MET A 1 313 ? -0.965 -7.358 4.404 1.00 93.12 313 MET A CA 1
ATOM 2504 C C . MET A 1 313 ? -1.071 -6.631 5.738 1.00 93.12 313 MET A C 1
ATOM 2506 O O . MET A 1 313 ? -0.830 -7.254 6.766 1.00 93.12 313 MET A O 1
ATOM 2510 N N . SER A 1 314 ? -1.477 -5.360 5.743 1.00 94.94 314 SER A N 1
ATOM 2511 C CA . SER A 1 314 ? -1.707 -4.617 6.982 1.00 94.94 314 SER A CA 1
ATOM 2512 C C . SER A 1 314 ? -2.743 -5.315 7.870 1.00 94.94 314 SER A C 1
ATOM 2514 O O . SER A 1 314 ? -2.472 -5.568 9.042 1.00 94.94 314 SER A O 1
ATOM 2516 N N . LEU A 1 315 ? -3.893 -5.700 7.302 1.00 95.00 315 LEU A N 1
ATOM 2517 C CA . LEU A 1 315 ? -4.937 -6.427 8.030 1.00 95.00 315 LEU A CA 1
ATOM 2518 C C . LEU A 1 315 ? -4.450 -7.808 8.479 1.00 95.00 315 LEU A C 1
ATOM 2520 O O . LEU A 1 315 ? -4.593 -8.160 9.647 1.00 95.00 315 LEU A O 1
ATOM 2524 N N . MET A 1 316 ? -3.839 -8.583 7.582 1.00 92.75 316 MET A N 1
ATOM 2525 C CA . MET A 1 316 ? -3.400 -9.944 7.899 1.00 92.75 316 MET A CA 1
ATOM 2526 C C . MET A 1 316 ? -2.317 -9.975 8.981 1.00 92.75 316 MET A C 1
ATOM 2528 O O . MET A 1 316 ? -2.363 -10.836 9.855 1.00 92.75 316 MET A O 1
ATOM 2532 N N . VAL A 1 317 ? -1.370 -9.030 8.965 1.00 92.75 317 VAL A N 1
ATOM 2533 C CA . VAL A 1 317 ? -0.332 -8.910 10.001 1.00 92.75 317 VAL A CA 1
ATOM 2534 C C . VAL A 1 317 ? -0.945 -8.519 11.342 1.00 92.75 317 VAL A C 1
ATOM 2536 O O . VAL A 1 317 ? -0.654 -9.179 12.338 1.00 92.75 317 VAL A O 1
ATOM 2539 N N . SER A 1 318 ? -1.848 -7.531 11.376 1.00 93.25 318 SER A N 1
ATOM 2540 C CA . SER A 1 318 ? -2.546 -7.156 12.613 1.00 93.25 318 SER A CA 1
ATOM 2541 C C . SER A 1 318 ? -3.337 -8.334 13.202 1.00 93.25 318 SER A C 1
ATOM 2543 O O . SER A 1 318 ? -3.237 -8.614 14.397 1.00 93.25 318 SER A O 1
ATOM 2545 N N . LEU A 1 319 ? -4.082 -9.074 12.371 1.00 92.88 319 LEU A N 1
ATOM 2546 C CA . LEU A 1 319 ? -4.849 -10.243 12.811 1.00 92.88 319 LEU A CA 1
ATOM 2547 C C . LEU A 1 319 ? -3.939 -11.378 13.289 1.00 92.88 319 LEU A C 1
ATOM 2549 O O . LEU A 1 319 ? -4.191 -11.942 14.355 1.00 92.88 319 LEU A O 1
ATOM 2553 N N . HIS A 1 320 ? -2.876 -11.680 12.543 1.00 91.19 320 HIS A N 1
ATOM 2554 C CA . HIS A 1 320 ? -1.895 -12.697 12.904 1.00 91.19 320 HIS A CA 1
ATOM 2555 C C . HIS A 1 320 ? -1.238 -12.398 14.251 1.00 91.19 320 HIS A C 1
ATOM 2557 O O . HIS A 1 320 ? -1.278 -13.226 15.159 1.00 91.19 320 HIS A O 1
ATOM 2563 N N . ASN A 1 321 ? -0.670 -11.202 14.400 1.00 91.44 321 ASN A N 1
ATOM 2564 C CA . ASN A 1 321 ? 0.026 -10.811 15.619 1.00 91.44 321 ASN A CA 1
ATOM 2565 C C . ASN A 1 321 ? -0.920 -10.795 16.829 1.00 91.44 321 ASN A C 1
ATOM 2567 O O . ASN A 1 321 ? -0.491 -11.126 17.930 1.00 91.44 321 ASN A O 1
ATOM 2571 N N . SER A 1 322 ? -2.216 -10.513 16.630 1.00 91.94 322 SER A N 1
ATOM 2572 C CA . SER A 1 322 ? -3.218 -10.536 17.709 1.00 91.94 322 SER A CA 1
ATOM 2573 C C . SER A 1 322 ? -3.454 -11.918 18.334 1.00 91.94 322 SER A C 1
ATOM 2575 O O . SER A 1 322 ? -3.971 -12.007 19.446 1.00 91.94 322 SER A O 1
ATOM 2577 N N . VAL A 1 323 ? -3.090 -12.999 17.634 1.00 89.94 323 VAL A N 1
ATOM 2578 C CA . VAL A 1 323 ? -3.207 -14.387 18.117 1.00 89.94 323 VAL A CA 1
ATOM 2579 C C . VAL A 1 323 ? -1.842 -15.061 18.310 1.00 89.94 323 VAL A C 1
ATOM 2581 O O . VAL A 1 323 ? -1.769 -16.239 18.670 1.00 89.94 323 VAL A O 1
ATOM 2584 N N . THR A 1 324 ? -0.749 -14.324 18.093 1.00 86.50 324 THR A N 1
ATOM 2585 C CA . THR A 1 324 ? 0.626 -14.815 18.202 1.00 86.50 324 THR A CA 1
ATOM 2586 C C . THR A 1 324 ? 1.304 -14.261 19.449 1.00 86.50 324 THR A C 1
ATOM 2588 O O . THR A 1 324 ? 1.631 -13.079 19.540 1.00 86.50 324 THR A O 1
ATOM 2591 N N . THR A 1 325 ? 1.543 -15.151 20.412 1.00 81.75 325 THR A N 1
ATOM 2592 C CA . THR A 1 325 ? 2.161 -14.826 21.705 1.00 81.75 325 THR A CA 1
ATOM 2593 C C . THR A 1 325 ? 3.684 -14.895 21.691 1.00 81.75 325 THR A C 1
ATOM 2595 O O . THR A 1 325 ? 4.323 -14.224 22.494 1.00 81.75 325 THR A O 1
ATOM 2598 N N . GLU A 1 326 ? 4.271 -15.705 20.806 1.00 81.50 326 GLU A N 1
ATOM 2599 C CA . GLU A 1 326 ? 5.721 -15.887 20.719 1.00 81.50 326 GLU A CA 1
ATOM 2600 C C . GLU A 1 326 ? 6.353 -14.749 19.902 1.00 81.50 326 GLU A C 1
ATOM 2602 O O . GLU A 1 326 ? 6.040 -14.621 18.717 1.00 81.50 326 GLU A O 1
ATOM 2607 N N . PRO A 1 327 ? 7.272 -13.941 20.470 1.00 78.38 327 PRO A N 1
ATOM 2608 C CA . PRO A 1 327 ? 7.859 -12.798 19.764 1.00 78.38 327 PRO A CA 1
ATOM 2609 C C . PRO A 1 327 ? 8.558 -13.160 18.447 1.00 78.38 327 PRO A C 1
ATOM 2611 O O . PRO A 1 327 ? 8.521 -12.380 17.503 1.00 78.38 327 PRO A O 1
ATOM 2614 N N . MET A 1 328 ? 9.157 -14.352 18.367 1.00 78.81 328 MET A N 1
ATOM 2615 C CA . MET A 1 328 ? 9.837 -14.846 17.159 1.00 78.81 328 MET A CA 1
ATOM 2616 C C . MET A 1 328 ? 8.878 -15.198 16.011 1.00 78.81 328 MET A C 1
ATOM 2618 O O . MET A 1 328 ? 9.296 -15.294 14.860 1.00 78.81 328 MET A O 1
ATOM 2622 N N . GLU A 1 329 ? 7.601 -15.424 16.325 1.00 81.00 329 GLU A N 1
ATOM 2623 C CA . GLU A 1 329 ? 6.548 -15.683 15.341 1.00 81.00 329 GLU A CA 1
ATOM 2624 C C . GLU A 1 329 ? 5.842 -14.388 14.920 1.00 81.00 329 GLU A C 1
ATOM 2626 O O . GLU A 1 329 ? 5.140 -14.388 13.913 1.00 81.00 329 GLU A O 1
ATOM 2631 N N . GLN A 1 330 ? 6.017 -13.287 15.663 1.00 86.12 330 GLN A N 1
ATOM 2632 C CA . GLN A 1 330 ? 5.415 -12.004 15.318 1.00 86.12 330 GLN A CA 1
ATOM 2633 C C . GLN A 1 330 ? 6.066 -11.405 14.074 1.00 86.12 330 GLN A C 1
ATOM 2635 O O . GLN A 1 330 ? 7.282 -11.465 13.860 1.00 86.12 330 GLN A O 1
ATOM 2640 N N . ILE A 1 331 ? 5.223 -10.787 13.257 1.00 90.00 331 ILE A N 1
ATOM 2641 C CA . ILE A 1 331 ? 5.629 -10.168 12.006 1.00 90.00 331 ILE A CA 1
ATOM 2642 C C . ILE A 1 331 ? 5.761 -8.670 12.216 1.00 90.00 331 ILE A C 1
ATOM 2644 O O . ILE A 1 331 ? 4.830 -8.020 12.687 1.00 90.00 331 ILE A O 1
ATOM 2648 N N . HIS A 1 332 ? 6.906 -8.132 11.810 1.00 92.81 332 HIS A N 1
ATOM 2649 C CA . HIS A 1 332 ? 7.104 -6.705 11.631 1.00 92.81 332 HIS A CA 1
ATOM 2650 C C . HIS A 1 332 ? 6.854 -6.346 10.165 1.00 92.81 332 HIS A C 1
ATOM 2652 O O . HIS A 1 332 ? 7.631 -6.723 9.277 1.00 92.81 332 HIS A O 1
ATOM 2658 N N . PHE A 1 333 ? 5.771 -5.620 9.894 1.00 93.69 333 PHE A N 1
ATOM 2659 C CA . PHE A 1 333 ? 5.488 -5.104 8.564 1.00 93.69 333 PHE A CA 1
ATOM 2660 C C . PHE A 1 333 ? 6.108 -3.714 8.402 1.00 93.69 333 PHE A C 1
ATOM 2662 O O . PHE A 1 333 ? 5.600 -2.703 8.877 1.00 93.69 333 PHE A O 1
ATOM 2669 N N . ILE A 1 334 ? 7.226 -3.652 7.676 1.00 93.62 334 ILE A N 1
ATOM 2670 C CA . ILE A 1 334 ? 8.047 -2.437 7.526 1.00 93.62 334 ILE A CA 1
ATOM 2671 C C . ILE A 1 334 ? 7.285 -1.316 6.786 1.00 93.62 334 ILE A C 1
ATOM 2673 O O . ILE A 1 334 ? 7.629 -0.128 6.870 1.00 93.62 334 ILE A O 1
ATOM 2677 N N . ASN A 1 335 ? 6.258 -1.666 6.007 1.00 89.12 335 ASN A N 1
ATOM 2678 C CA . ASN A 1 335 ? 5.361 -0.696 5.387 1.00 89.12 335 ASN A CA 1
ATOM 2679 C C . ASN A 1 335 ? 4.541 0.001 6.483 1.00 89.12 335 ASN A C 1
ATOM 2681 O O . ASN A 1 335 ? 3.553 -0.532 6.968 1.00 89.12 335 ASN A O 1
ATOM 2685 N N . SER A 1 336 ? 4.965 1.208 6.863 1.00 84.69 336 SER A N 1
ATOM 2686 C CA . SER A 1 336 ? 4.294 1.989 7.905 1.00 84.69 336 SER A CA 1
ATOM 2687 C C . SER A 1 336 ? 3.080 2.744 7.366 1.00 84.69 336 SER A C 1
ATOM 2689 O O . SER A 1 336 ? 2.040 2.708 7.996 1.00 84.69 336 SER A O 1
ATOM 2691 N N . ASP A 1 337 ? 3.173 3.396 6.204 1.00 89.31 337 ASP A N 1
ATOM 2692 C CA . ASP A 1 337 ? 2.045 4.134 5.615 1.00 89.31 337 ASP A CA 1
ATOM 2693 C C . ASP A 1 337 ? 1.338 3.257 4.575 1.00 89.31 337 ASP A C 1
ATOM 2695 O O . ASP A 1 337 ? 1.949 2.869 3.575 1.00 89.31 337 ASP A O 1
ATOM 2699 N N . ILE A 1 338 ? 0.047 2.999 4.778 1.00 91.12 338 ILE A N 1
ATOM 2700 C CA . ILE A 1 338 ? -0.793 2.176 3.903 1.00 91.12 338 ILE A CA 1
ATOM 2701 C C . ILE A 1 338 ? -1.720 3.084 3.104 1.00 91.12 338 ILE A C 1
ATOM 2703 O O . ILE A 1 338 ? -2.553 3.778 3.678 1.00 91.12 338 ILE A O 1
ATOM 2707 N N . THR A 1 339 ? -1.574 3.096 1.778 1.00 88.75 339 THR A N 1
ATOM 2708 C CA . THR A 1 339 ? -2.420 3.908 0.883 1.00 88.75 339 THR A CA 1
ATOM 2709 C C . THR A 1 339 ? -3.660 3.126 0.462 1.00 88.75 339 THR A C 1
ATOM 2711 O O . THR A 1 339 ? -3.546 1.945 0.141 1.00 88.75 339 THR A O 1
ATOM 2714 N N . THR A 1 340 ? -4.826 3.779 0.432 1.00 85.00 340 THR A N 1
ATOM 2715 C CA . THR A 1 340 ? -6.118 3.097 0.226 1.00 85.00 340 THR A CA 1
ATOM 2716 C C . THR A 1 340 ? -6.929 3.552 -0.992 1.00 85.00 340 THR A C 1
ATOM 2718 O O . THR A 1 340 ? -7.768 2.789 -1.462 1.00 85.00 340 THR A O 1
ATOM 2721 N N . ASN A 1 341 ? -6.649 4.733 -1.554 1.00 82.62 341 ASN A N 1
ATOM 2722 C CA . ASN A 1 341 ? -7.471 5.391 -2.585 1.00 82.62 341 ASN A CA 1
ATOM 2723 C C . ASN A 1 341 ? -7.812 4.561 -3.833 1.00 82.62 341 ASN A C 1
ATOM 2725 O O . ASN A 1 341 ? -8.912 4.675 -4.365 1.00 82.62 341 ASN A O 1
ATOM 2729 N N . GLU A 1 342 ? -6.861 3.786 -4.349 1.00 82.38 342 GLU A N 1
ATOM 2730 C CA . GLU A 1 342 ? -7.030 2.989 -5.571 1.00 82.38 342 GLU A CA 1
ATOM 2731 C C . GLU A 1 342 ? -7.147 1.488 -5.278 1.00 82.38 342 GLU A C 1
ATOM 2733 O O . GLU A 1 342 ? -7.197 0.687 -6.211 1.00 82.38 342 GLU A O 1
ATOM 2738 N N . GLY A 1 343 ? -7.167 1.086 -4.004 1.00 86.94 343 GLY A N 1
ATOM 2739 C CA . GLY A 1 343 ? -7.214 -0.316 -3.599 1.00 86.94 343 GLY A CA 1
ATOM 2740 C C . GLY A 1 343 ? -8.471 -1.037 -4.097 1.00 86.94 343 GLY A C 1
ATOM 2741 O O . GLY A 1 343 ? -9.583 -0.517 -4.045 1.00 86.94 343 GLY A O 1
ATOM 2742 N N . ASN A 1 344 ? -8.307 -2.272 -4.567 1.00 91.75 344 ASN A N 1
ATOM 2743 C CA . ASN A 1 344 ? -9.404 -3.163 -4.917 1.00 91.75 344 ASN A CA 1
ATOM 2744 C C . ASN A 1 344 ? -9.841 -3.972 -3.692 1.00 91.75 344 ASN A C 1
ATOM 2746 O O . ASN A 1 344 ? -9.284 -5.034 -3.415 1.00 91.75 344 ASN A O 1
ATOM 2750 N N . LEU A 1 345 ? -10.854 -3.495 -2.973 1.00 93.75 345 LEU A N 1
ATOM 2751 C CA . LEU A 1 345 ? -11.310 -4.156 -1.746 1.00 93.75 345 LEU A CA 1
ATOM 2752 C C . LEU A 1 345 ? -11.884 -5.564 -1.985 1.00 93.75 345 LEU A C 1
ATOM 2754 O O . LEU A 1 345 ? -11.793 -6.408 -1.098 1.00 93.75 345 LEU A O 1
ATOM 2758 N N . ALA A 1 346 ? -12.391 -5.862 -3.185 1.00 92.19 346 ALA A N 1
ATOM 2759 C CA . ALA A 1 346 ? -12.827 -7.217 -3.528 1.00 92.19 346 ALA A CA 1
ATOM 2760 C C . ALA A 1 346 ? -11.646 -8.207 -3.574 1.00 92.19 346 ALA A C 1
ATOM 2762 O O . ALA A 1 346 ? -11.750 -9.322 -3.064 1.00 92.19 346 ALA A O 1
ATOM 2763 N N . GLU A 1 347 ? -10.499 -7.786 -4.118 1.00 90.88 347 GLU A N 1
ATOM 2764 C CA . GLU A 1 347 ? -9.269 -8.594 -4.110 1.00 90.88 347 GLU A CA 1
ATOM 2765 C C . GLU A 1 347 ? -8.686 -8.716 -2.700 1.00 90.88 347 GLU A C 1
ATOM 2767 O O . GLU A 1 347 ? -8.223 -9.791 -2.326 1.00 90.88 347 GLU A O 1
ATOM 2772 N N . VAL A 1 348 ? -8.767 -7.654 -1.888 1.00 94.44 348 VAL A N 1
ATOM 2773 C CA . VAL A 1 348 ? -8.383 -7.707 -0.465 1.00 94.44 348 VAL A CA 1
ATOM 2774 C C . VAL A 1 348 ? -9.204 -8.769 0.266 1.00 94.44 348 VAL A C 1
ATOM 2776 O O . VAL A 1 348 ? -8.628 -9.632 0.926 1.00 94.44 348 VAL A O 1
ATOM 2779 N N . LYS A 1 349 ? -10.534 -8.751 0.107 1.00 93.31 349 LYS A N 1
ATOM 2780 C CA . LYS A 1 349 ? -11.444 -9.729 0.716 1.00 93.31 349 LYS A CA 1
ATOM 2781 C C . LYS A 1 349 ? -11.099 -11.158 0.301 1.00 93.31 349 LYS A C 1
ATOM 2783 O O . LYS A 1 349 ? -10.902 -12.010 1.162 1.00 93.31 349 LYS A O 1
ATOM 2788 N N . LYS A 1 350 ? -10.950 -11.401 -1.005 1.00 89.81 350 LYS A N 1
ATOM 2789 C CA . LYS A 1 350 ? -10.548 -12.707 -1.549 1.00 89.81 350 LYS A CA 1
ATOM 2790 C C . LYS A 1 350 ? -9.204 -13.165 -0.974 1.00 89.81 350 LYS A C 1
ATOM 2792 O O . LYS A 1 350 ? -9.050 -14.322 -0.593 1.00 89.81 350 LYS A O 1
ATOM 2797 N N . GLY A 1 351 ? -8.231 -12.259 -0.890 1.00 88.19 351 GLY A N 1
ATOM 2798 C CA . GLY A 1 351 ? -6.910 -12.535 -0.336 1.00 88.19 351 GLY A CA 1
ATOM 2799 C C . GLY A 1 351 ? -6.936 -12.907 1.150 1.00 88.19 351 GLY A C 1
ATOM 2800 O O . GLY A 1 351 ? -6.213 -13.819 1.556 1.00 88.19 351 GLY A O 1
ATOM 2801 N N . LEU A 1 352 ? -7.785 -12.246 1.942 1.00 89.62 352 LEU A N 1
ATOM 2802 C CA . LEU A 1 352 ? -8.028 -12.590 3.345 1.00 89.62 352 LEU A CA 1
ATOM 2803 C C . LEU A 1 352 ? -8.629 -13.996 3.466 1.00 89.62 352 LEU A C 1
ATOM 2805 O O . LEU A 1 352 ? -8.066 -14.837 4.168 1.00 89.62 352 LEU A O 1
ATOM 2809 N N . GLU A 1 353 ? -9.713 -14.273 2.732 1.00 89.19 353 GLU A N 1
ATOM 2810 C CA . GLU A 1 353 ? -10.439 -15.551 2.790 1.00 89.19 353 GLU A CA 1
ATOM 2811 C C . GLU A 1 353 ? -9.537 -16.743 2.441 1.00 89.19 353 GLU A C 1
ATOM 2813 O O . GLU A 1 353 ? -9.567 -17.771 3.120 1.00 89.19 353 GLU A O 1
ATOM 2818 N N . LEU A 1 354 ? -8.667 -16.584 1.437 1.00 86.31 354 LEU A N 1
ATOM 2819 C CA . LEU A 1 354 ? -7.669 -17.590 1.055 1.00 86.31 354 LEU A CA 1
ATOM 2820 C C . LEU A 1 354 ? -6.618 -17.855 2.145 1.00 86.31 354 LEU A C 1
ATOM 2822 O O . LEU A 1 354 ? -5.971 -18.899 2.129 1.00 86.31 354 LEU A O 1
ATOM 2826 N N . ASN A 1 355 ? -6.458 -16.933 3.094 1.00 82.44 355 ASN A N 1
ATOM 2827 C CA . ASN A 1 355 ? -5.570 -17.055 4.249 1.00 82.44 355 ASN A CA 1
ATOM 2828 C C . ASN A 1 355 ? -6.316 -17.439 5.534 1.00 82.44 355 ASN A C 1
ATOM 2830 O O . ASN A 1 355 ? -5.790 -17.243 6.627 1.00 82.44 355 ASN A O 1
ATOM 2834 N N . ASP A 1 356 ? -7.528 -17.993 5.416 1.00 88.31 356 ASP A N 1
ATOM 2835 C CA . ASP A 1 356 ? -8.369 -18.407 6.543 1.00 88.31 356 ASP A CA 1
ATOM 2836 C C . ASP A 1 356 ? -8.763 -17.270 7.505 1.00 88.31 356 ASP A C 1
ATOM 2838 O O . ASP A 1 356 ? -9.319 -17.532 8.574 1.00 88.31 356 ASP A O 1
ATOM 2842 N N . MET A 1 357 ? -8.565 -16.017 7.097 1.00 91.88 357 MET A N 1
ATOM 2843 C CA . MET A 1 357 ? -8.974 -14.813 7.816 1.00 91.88 357 MET A CA 1
ATOM 2844 C C . MET A 1 357 ? -10.160 -14.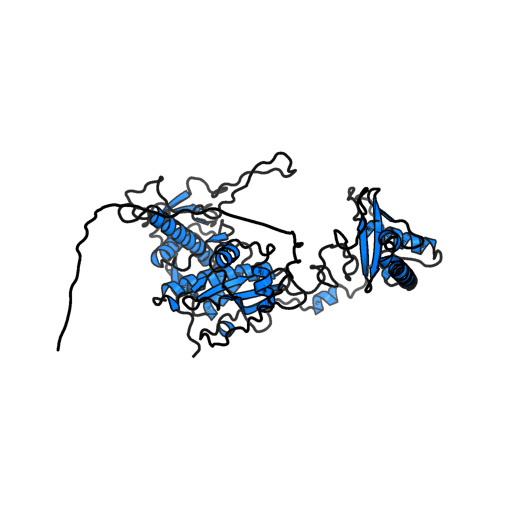186 7.091 1.00 91.88 357 MET A C 1
ATOM 2846 O O . MET A 1 357 ? -10.164 -14.102 5.871 1.00 91.88 357 MET A O 1
ATOM 2850 N N . TRP A 1 358 ? -11.182 -13.724 7.798 1.00 93.75 358 TRP A N 1
ATOM 2851 C CA . TRP A 1 358 ? -12.289 -13.028 7.137 1.00 93.75 358 TRP A CA 1
ATOM 2852 C C . TRP A 1 358 ? -13.079 -12.167 8.112 1.00 93.75 358 TRP A C 1
ATOM 2854 O O . TRP A 1 358 ? -12.981 -12.312 9.332 1.00 93.75 358 TRP A O 1
ATOM 2864 N N . PHE A 1 359 ? -13.877 -11.276 7.534 1.00 96.81 359 PHE A N 1
ATOM 2865 C CA . PHE A 1 359 ? -14.805 -10.401 8.235 1.00 96.81 359 PHE A CA 1
ATOM 2866 C C . PHE A 1 359 ? -16.220 -10.669 7.732 1.00 96.81 359 PHE A C 1
ATOM 2868 O O . PHE A 1 359 ? -16.417 -10.886 6.535 1.00 96.81 359 PHE A O 1
ATOM 2875 N N . GLY A 1 360 ? -17.194 -10.691 8.632 1.00 95.88 360 GLY A N 1
ATOM 2876 C CA . GLY A 1 360 ? -18.596 -10.893 8.289 1.00 95.88 360 GLY A CA 1
ATOM 2877 C C . GLY A 1 360 ? -19.492 -9.948 9.061 1.00 95.88 360 GLY A C 1
ATOM 2878 O O . GLY A 1 360 ? -19.153 -9.510 10.156 1.00 95.88 360 GLY A O 1
ATOM 2879 N N . ILE A 1 361 ? -20.635 -9.636 8.466 1.00 96.88 361 ILE A N 1
ATOM 2880 C CA . ILE A 1 361 ? -21.645 -8.775 9.073 1.00 96.88 361 ILE A CA 1
ATOM 2881 C C . ILE A 1 361 ? -22.418 -9.603 10.105 1.00 96.88 361 ILE A C 1
ATOM 2883 O O . ILE A 1 361 ? -22.898 -10.688 9.772 1.00 96.88 361 ILE A O 1
ATOM 2887 N N . GLY A 1 362 ? -22.491 -9.105 11.339 1.00 94.69 362 GLY A N 1
ATOM 2888 C CA . GLY A 1 362 ? -23.277 -9.688 12.424 1.00 94.69 362 GLY A CA 1
ATOM 2889 C C . GLY A 1 362 ? -24.683 -9.093 12.525 1.00 94.69 362 GLY A C 1
ATOM 2890 O O . GLY A 1 362 ? -25.227 -8.573 11.543 1.00 94.69 362 GLY A O 1
ATOM 2891 N N . ASP A 1 363 ? -25.263 -9.187 13.719 1.00 95.12 363 ASP A N 1
ATOM 2892 C CA . ASP A 1 363 ? -26.612 -8.702 14.007 1.00 95.12 363 ASP A CA 1
ATOM 2893 C C . ASP A 1 363 ? -26.675 -7.164 14.065 1.00 95.12 363 ASP A C 1
ATOM 2895 O O . ASP A 1 363 ? -25.657 -6.469 14.105 1.00 95.12 363 ASP A O 1
ATOM 2899 N N . ASP A 1 364 ? -27.891 -6.614 14.025 1.00 95.38 364 ASP A N 1
ATOM 2900 C CA . ASP A 1 364 ? -28.102 -5.178 14.217 1.00 95.38 364 ASP A CA 1
ATOM 2901 C C . ASP A 1 364 ? -27.806 -4.792 15.674 1.00 95.38 364 ASP A C 1
ATOM 2903 O O . ASP A 1 364 ? -28.392 -5.349 16.604 1.00 95.38 364 ASP A O 1
ATOM 2907 N N . ASP A 1 365 ? -26.964 -3.778 15.864 1.00 92.56 365 ASP A N 1
ATOM 2908 C CA . ASP A 1 365 ? -26.615 -3.220 17.166 1.00 92.56 365 ASP A CA 1
ATOM 2909 C C . ASP A 1 365 ? -26.595 -1.688 17.101 1.00 92.56 365 ASP A C 1
ATOM 2911 O O . ASP A 1 365 ? -25.697 -1.067 16.542 1.00 92.56 365 ASP A O 1
ATOM 2915 N N . ASN A 1 366 ? -27.605 -1.064 17.707 1.00 87.50 366 ASN A N 1
ATOM 2916 C CA . ASN A 1 366 ? -27.715 0.392 17.822 1.00 87.50 366 ASN A CA 1
ATOM 2917 C C . ASN A 1 366 ? -27.385 0.889 19.240 1.00 87.50 366 ASN A C 1
ATOM 2919 O O . ASN A 1 366 ? -27.810 1.977 19.635 1.00 87.50 366 ASN A O 1
ATOM 2923 N N . SER A 1 367 ? -26.688 0.079 20.042 1.00 89.69 367 SER A N 1
ATOM 2924 C CA . SER A 1 367 ? -26.357 0.404 21.432 1.00 89.69 367 SER A CA 1
ATOM 2925 C C . SER A 1 367 ? -25.262 1.465 21.557 1.00 89.69 367 SER A C 1
ATOM 2927 O O . SER A 1 367 ? -25.211 2.168 22.569 1.00 89.69 367 SER A O 1
ATOM 2929 N N . LEU A 1 368 ? -24.424 1.630 20.527 1.00 92.75 368 LEU A N 1
ATOM 2930 C CA . LEU A 1 368 ? -23.288 2.548 20.531 1.00 92.75 368 LEU A CA 1
ATOM 2931 C C . LEU A 1 368 ? -23.456 3.682 19.516 1.00 92.75 368 LEU A C 1
ATOM 2933 O O . LEU A 1 368 ? -23.997 3.517 18.428 1.00 92.75 368 LEU A O 1
ATOM 2937 N N . ASN A 1 369 ? -22.935 4.855 19.870 1.00 93.06 369 ASN A N 1
ATOM 2938 C CA . ASN A 1 369 ? -22.811 5.997 18.971 1.00 93.06 369 ASN A CA 1
ATOM 2939 C C . ASN A 1 369 ? -21.544 6.793 19.306 1.00 93.06 369 ASN A C 1
ATOM 2941 O O . ASN A 1 369 ? -21.115 6.835 20.460 1.00 93.06 369 ASN A O 1
ATOM 2945 N N . PHE A 1 370 ? -20.972 7.480 18.315 1.00 93.12 370 PHE A N 1
ATOM 2946 C CA . PHE A 1 370 ? -19.715 8.209 18.499 1.00 93.12 370 PHE A CA 1
ATOM 2947 C C . PHE A 1 370 ? -19.777 9.318 19.557 1.00 93.12 370 PHE A C 1
ATOM 2949 O O . PHE A 1 370 ? -18.784 9.570 20.241 1.00 93.12 370 PHE A O 1
ATOM 2956 N N . ALA A 1 371 ? -20.929 9.970 19.735 1.00 89.44 371 ALA A N 1
ATOM 2957 C CA . ALA A 1 371 ? -21.085 11.026 20.734 1.00 89.44 371 ALA A CA 1
ATOM 2958 C C . ALA A 1 371 ? -20.987 10.500 22.180 1.00 89.44 371 ALA A C 1
ATOM 2960 O O . ALA A 1 371 ? -20.632 11.259 23.087 1.00 89.44 371 ALA A O 1
ATOM 2961 N N . GLN A 1 372 ? -21.275 9.212 22.387 1.00 89.31 372 GLN A N 1
ATOM 2962 C CA . GLN A 1 372 ? -21.270 8.518 23.675 1.00 89.31 372 GLN A CA 1
ATOM 2963 C C . GLN A 1 372 ? -20.335 7.301 23.658 1.00 89.31 372 GLN A C 1
ATOM 2965 O O . GLN A 1 372 ? -20.652 6.268 24.244 1.00 89.31 372 GLN A O 1
ATOM 2970 N N . SER A 1 373 ? -19.182 7.418 22.990 1.00 92.81 373 SER A N 1
ATOM 2971 C CA . SER A 1 373 ? -18.201 6.330 22.935 1.00 92.81 373 SER A CA 1
ATOM 2972 C C . SER A 1 373 ? -17.847 5.818 24.344 1.00 92.81 373 SER A C 1
ATOM 2974 O O . SER A 1 373 ? -17.471 6.629 25.202 1.00 92.81 373 SER A O 1
ATOM 2976 N N . PRO A 1 374 ? -17.886 4.492 24.588 1.00 92.62 374 PRO A N 1
ATOM 2977 C CA . PRO A 1 374 ? -17.537 3.907 25.884 1.00 92.62 374 PRO A CA 1
ATOM 2978 C C . PRO A 1 374 ? -16.050 4.078 26.226 1.00 92.62 374 PRO A C 1
ATOM 2980 O O . PRO A 1 374 ? -15.662 3.984 27.388 1.00 92.62 374 PRO A O 1
ATOM 2983 N N . TYR A 1 375 ? -15.216 4.385 25.228 1.00 93.75 375 TYR A N 1
ATOM 2984 C CA . TYR A 1 375 ? -13.780 4.609 25.397 1.00 93.75 375 TYR A CA 1
ATOM 2985 C C . TYR A 1 375 ? -13.412 6.064 25.695 1.00 93.75 375 TYR A C 1
ATOM 2987 O O . TYR A 1 375 ? -12.230 6.414 25.777 1.00 93.75 375 TYR A O 1
ATOM 2995 N N . ARG A 1 376 ? -14.414 6.932 25.865 1.00 89.06 376 ARG A N 1
ATOM 2996 C CA . ARG A 1 376 ? -14.208 8.298 26.328 1.00 89.06 376 ARG A CA 1
ATOM 2997 C C . ARG A 1 376 ? -14.262 8.332 27.863 1.00 89.06 376 ARG A C 1
ATOM 2999 O O . ARG A 1 376 ? -15.335 8.143 28.434 1.00 89.06 376 ARG A O 1
ATOM 3006 N N . PRO A 1 377 ? -13.144 8.612 28.554 1.00 85.31 377 PRO A N 1
ATOM 3007 C CA . PRO A 1 377 ? -13.129 8.630 30.011 1.00 85.31 377 PRO A CA 1
ATOM 3008 C C . PRO A 1 377 ? -13.905 9.829 30.579 1.00 85.31 377 PRO A C 1
ATOM 3010 O O . PRO A 1 377 ? -13.940 10.907 29.985 1.00 85.31 377 PRO A O 1
ATOM 3013 N N . THR A 1 378 ? -14.476 9.676 31.779 1.00 85.00 378 THR A N 1
ATOM 3014 C CA . THR A 1 378 ? -15.215 10.748 32.479 1.00 85.00 378 THR A CA 1
ATOM 3015 C C . THR A 1 378 ? -14.339 11.971 32.776 1.00 85.00 378 THR A C 1
ATOM 3017 O O . THR A 1 378 ? -14.814 13.102 32.758 1.00 85.00 378 THR A O 1
ATOM 3020 N N . ASN A 1 379 ? -13.047 11.756 33.030 1.00 84.06 379 ASN A N 1
ATOM 3021 C CA . ASN A 1 379 ? -12.031 12.781 33.277 1.00 84.06 379 ASN A CA 1
ATOM 3022 C C . ASN A 1 379 ? -11.257 13.169 32.003 1.00 84.06 379 ASN A C 1
ATOM 3024 O O . ASN A 1 379 ? -10.061 13.442 32.067 1.00 84.06 379 ASN A O 1
ATOM 3028 N N . PHE A 1 380 ? -11.924 13.173 30.849 1.00 86.31 380 PHE A N 1
ATOM 3029 C CA . PHE A 1 380 ? -11.326 13.553 29.572 1.00 86.31 380 PHE A CA 1
ATOM 3030 C C . PHE A 1 380 ? -10.616 14.917 29.628 1.00 86.31 380 PHE A C 1
ATOM 3032 O O . PHE A 1 380 ? -11.173 15.899 30.125 1.00 86.31 380 PHE A O 1
ATOM 3039 N N . SER A 1 381 ? -9.420 14.992 29.039 1.00 81.69 381 SER A N 1
ATOM 3040 C CA . SER A 1 381 ? -8.675 16.238 28.853 1.00 81.69 381 SER A CA 1
ATOM 3041 C C . SER A 1 381 ? -8.287 16.442 27.394 1.00 81.69 381 SER A C 1
ATOM 3043 O O . SER A 1 381 ? -7.570 15.632 26.810 1.00 81.69 381 SER A O 1
ATOM 3045 N N . ASN A 1 382 ? -8.673 17.580 26.822 1.00 80.75 382 ASN A N 1
ATOM 3046 C CA . ASN A 1 382 ? -8.288 17.966 25.461 1.00 80.75 382 ASN A CA 1
ATOM 3047 C C . ASN A 1 382 ? -6.816 18.404 25.331 1.00 80.75 382 ASN A C 1
ATOM 3049 O O . ASN A 1 382 ? -6.377 18.722 24.230 1.00 80.75 382 ASN A O 1
ATOM 3053 N N . THR A 1 383 ? -6.062 18.450 26.433 1.00 80.69 383 THR A N 1
ATOM 3054 C CA . THR A 1 383 ? -4.623 18.762 26.435 1.00 80.69 383 THR A CA 1
ATOM 3055 C C . THR A 1 383 ? -3.733 17.523 26.357 1.00 80.69 383 THR A C 1
ATOM 3057 O O . THR A 1 383 ? -2.521 17.654 26.206 1.00 80.69 383 THR A O 1
ATOM 3060 N N . LEU A 1 384 ? -4.317 16.330 26.485 1.00 81.56 384 LEU A N 1
ATOM 3061 C CA . LEU A 1 384 ? -3.622 15.046 26.405 1.00 81.56 384 LEU A CA 1
ATOM 3062 C C . LEU A 1 384 ? -3.917 14.373 25.059 1.00 81.56 384 LEU A C 1
ATOM 3064 O O . LEU A 1 384 ? -4.903 14.739 24.429 1.00 81.56 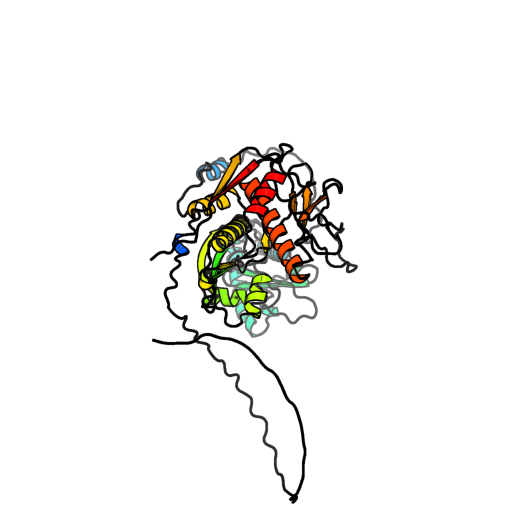384 LEU A O 1
ATOM 3068 N N . PRO A 1 385 ? -3.126 13.385 24.607 1.00 87.50 385 PRO A N 1
ATOM 3069 C CA . PRO A 1 385 ? -3.441 12.645 23.385 1.00 87.50 385 PRO A CA 1
ATOM 3070 C C . PRO A 1 385 ? -4.834 11.992 23.446 1.00 87.50 385 PRO A C 1
ATOM 3072 O O . PRO A 1 385 ? -5.220 11.420 24.470 1.00 87.50 385 PRO A O 1
ATOM 3075 N N . PHE A 1 386 ? -5.601 12.090 22.360 1.00 87.75 386 PHE A N 1
ATOM 3076 C CA . PHE A 1 386 ? -6.916 11.462 22.194 1.00 87.75 386 PHE A CA 1
ATOM 3077 C C . PHE A 1 386 ? -7.194 11.196 20.713 1.00 87.75 386 PHE A C 1
ATOM 3079 O O . PHE A 1 386 ? -6.540 11.766 19.843 1.00 87.75 386 PHE A O 1
ATOM 3086 N N . VAL A 1 387 ? -8.193 10.360 20.434 1.00 90.38 387 VAL A N 1
ATOM 3087 C CA . VAL A 1 387 ? -8.698 10.110 19.078 1.00 90.38 387 VAL A CA 1
ATOM 3088 C C . VAL A 1 387 ? -10.066 10.748 18.931 1.00 90.38 387 VAL A C 1
ATOM 3090 O O . VAL A 1 387 ? -10.923 10.660 19.818 1.00 90.38 387 VAL A O 1
ATOM 3093 N N . TYR A 1 388 ? -10.279 11.370 17.781 1.00 90.44 388 TYR A N 1
ATOM 3094 C CA . TYR A 1 388 ? -11.583 11.831 17.343 1.00 90.44 388 TYR A CA 1
ATOM 3095 C C . TYR A 1 388 ? -11.973 11.166 16.025 1.00 90.44 388 TYR A C 1
ATOM 3097 O O . TYR A 1 388 ? -11.124 10.631 15.317 1.00 90.44 388 TYR A O 1
ATOM 3105 N N . VAL A 1 389 ? -13.254 11.232 15.691 1.00 91.75 389 VAL A N 1
ATOM 3106 C CA . VAL A 1 389 ? -13.802 10.819 14.401 1.00 91.75 389 VAL A CA 1
ATOM 3107 C C . VAL A 1 389 ? -14.569 11.973 13.773 1.00 91.75 389 VAL A C 1
ATOM 3109 O O . VAL A 1 389 ? -15.173 12.778 14.483 1.00 91.75 389 VAL A O 1
ATOM 3112 N N . GLY A 1 390 ? -14.525 12.064 12.450 1.00 90.56 390 GLY A N 1
ATOM 3113 C CA . GLY A 1 390 ? -15.349 12.964 11.655 1.00 90.56 390 GLY A CA 1
ATOM 3114 C C . GLY A 1 390 ? -16.279 12.170 10.765 1.00 90.56 390 GLY A C 1
ATOM 3115 O O . GLY A 1 390 ? -15.800 11.332 10.004 1.00 90.56 390 GLY A O 1
ATOM 3116 N N . ASP A 1 391 ? -17.573 12.463 10.856 1.00 91.62 391 ASP A N 1
ATOM 3117 C CA . ASP A 1 391 ? -18.617 11.930 9.979 1.00 91.62 391 ASP A CA 1
ATOM 3118 C C . ASP A 1 391 ? -19.139 13.053 9.071 1.00 91.62 391 ASP A C 1
ATOM 3120 O O . ASP A 1 391 ? -19.655 14.076 9.536 1.00 91.62 391 ASP A O 1
ATOM 3124 N N . ASN A 1 392 ? -19.009 12.891 7.755 1.00 91.25 392 ASN A N 1
ATOM 3125 C CA . ASN A 1 392 ? -19.544 13.874 6.811 1.00 91.25 392 ASN A CA 1
ATOM 3126 C C . ASN A 1 392 ? -21.064 13.743 6.573 1.00 91.25 392 ASN A C 1
ATOM 3128 O O . ASN A 1 392 ? -21.602 14.452 5.728 1.00 91.25 392 ASN A O 1
ATOM 3132 N N . ASN A 1 393 ? -21.748 12.856 7.301 1.00 90.56 393 ASN A N 1
ATOM 3133 C CA . ASN A 1 393 ? -23.150 12.451 7.163 1.00 90.56 393 ASN A CA 1
ATOM 3134 C C . ASN A 1 393 ? -23.511 11.782 5.825 1.00 90.56 393 ASN A C 1
ATOM 3136 O O . ASN A 1 393 ? -24.660 11.388 5.627 1.00 90.56 393 ASN A O 1
ATOM 3140 N N . GLU A 1 394 ? -22.546 11.580 4.932 1.00 91.81 394 GLU A N 1
ATOM 3141 C CA . GLU A 1 394 ? -22.707 10.930 3.627 1.00 91.81 394 GLU A CA 1
ATOM 3142 C C . GLU A 1 394 ? -22.076 9.526 3.614 1.00 91.81 394 GLU A C 1
ATOM 3144 O O . GLU A 1 394 ? -21.966 8.907 2.561 1.00 91.81 394 GLU A O 1
ATOM 3149 N N . GLY A 1 395 ? -21.698 9.000 4.788 1.00 91.06 395 GLY A N 1
ATOM 3150 C CA . GLY A 1 395 ? -21.027 7.703 4.949 1.00 91.06 395 GLY A CA 1
ATOM 3151 C C . GLY A 1 395 ? -19.497 7.779 4.888 1.00 91.06 395 GLY A C 1
ATOM 3152 O O . GLY A 1 395 ? -18.826 6.752 4.968 1.00 91.06 395 GLY A O 1
ATOM 3153 N N . GLY A 1 396 ? -18.937 8.982 4.773 1.00 92.25 396 GLY A N 1
ATOM 3154 C CA . GLY A 1 396 ? -17.506 9.233 4.833 1.00 92.25 396 GLY A CA 1
ATOM 3155 C C . GLY A 1 396 ? -17.025 9.399 6.271 1.00 92.25 396 GLY A C 1
ATOM 3156 O O . GLY A 1 396 ? -17.484 10.302 6.974 1.00 92.25 396 GLY A O 1
ATOM 3157 N N . TYR A 1 397 ? -16.045 8.588 6.671 1.00 92.62 397 TYR A N 1
ATOM 3158 C CA . TYR A 1 397 ? -15.458 8.623 8.012 1.00 92.62 397 TYR A CA 1
ATOM 3159 C C . TYR A 1 397 ? -13.952 8.889 7.981 1.00 92.62 397 TYR A C 1
ATOM 3161 O O . TYR A 1 397 ? -13.233 8.424 7.092 1.00 92.62 397 TYR A O 1
ATOM 3169 N N . ARG A 1 398 ? -13.463 9.618 8.988 1.00 89.44 398 ARG A N 1
ATOM 3170 C CA . ARG A 1 398 ? -12.032 9.826 9.258 1.00 89.44 398 ARG A CA 1
ATOM 3171 C C . ARG A 1 398 ? -11.750 9.713 10.746 1.00 89.44 398 ARG A C 1
ATOM 3173 O O . ARG A 1 398 ? -12.466 10.334 11.522 1.00 89.44 398 ARG A O 1
ATOM 3180 N N . PHE A 1 399 ? -10.673 9.032 11.125 1.00 90.12 399 PHE A N 1
ATOM 3181 C CA . PHE A 1 399 ? -10.186 8.988 12.500 1.00 90.12 399 PHE A CA 1
ATOM 3182 C C . PHE A 1 399 ? -8.899 9.809 12.646 1.00 90.12 399 PHE A C 1
ATOM 3184 O O . PHE A 1 399 ? -8.051 9.790 11.766 1.00 90.12 399 PHE A O 1
ATOM 3191 N N . GLY A 1 400 ? -8.798 10.557 13.743 1.00 83.06 400 GLY A N 1
ATOM 3192 C CA . GLY A 1 400 ? -7.601 11.259 14.204 1.00 83.06 400 GLY A CA 1
ATOM 3193 C C . GLY A 1 400 ? -6.895 12.208 13.222 1.00 83.06 400 GLY A C 1
ATOM 3194 O O . GLY A 1 400 ? -7.495 12.772 12.298 1.00 83.06 400 GLY A O 1
ATOM 3195 N N . GLU A 1 401 ? -5.622 12.479 13.526 1.00 66.38 401 GLU A N 1
ATOM 3196 C CA . GLU A 1 401 ? -4.812 13.550 12.920 1.00 66.38 401 GLU A CA 1
ATOM 3197 C C . GLU A 1 401 ? -3.670 13.053 12.037 1.00 66.38 401 GLU A C 1
ATOM 3199 O O . GLU A 1 401 ? -3.174 13.832 11.210 1.00 66.38 401 GLU A O 1
ATOM 3204 N N . ASP A 1 402 ? -3.235 11.797 12.178 1.00 63.62 402 ASP A N 1
ATOM 3205 C CA . ASP A 1 402 ? -2.180 11.276 11.323 1.00 63.62 402 ASP A CA 1
ATOM 3206 C C . ASP A 1 402 ? -2.674 11.295 9.862 1.00 63.62 402 ASP A C 1
ATOM 3208 O O . ASP A 1 402 ? -3.853 11.158 9.520 1.00 63.62 402 ASP A O 1
ATOM 3212 N N . HIS A 1 403 ? -1.749 11.625 8.959 1.00 58.50 403 HIS A N 1
ATOM 3213 C CA . HIS A 1 403 ? -2.041 11.829 7.534 1.00 58.50 403 HIS A CA 1
ATOM 3214 C C . HIS A 1 403 ? -3.059 12.939 7.237 1.00 58.50 403 HIS A C 1
ATOM 3216 O O . HIS A 1 403 ? -3.708 12.946 6.185 1.00 58.50 403 HIS A O 1
ATOM 3222 N N . ALA A 1 404 ? -3.177 13.932 8.127 1.00 46.91 404 ALA A N 1
ATOM 3223 C CA . ALA A 1 404 ? -3.619 15.273 7.758 1.00 46.91 404 ALA A CA 1
ATOM 3224 C C . ALA A 1 404 ? -2.877 15.726 6.498 1.00 46.91 404 ALA A C 1
ATOM 3226 O O . ALA A 1 404 ? -1.653 15.585 6.419 1.00 46.91 404 ALA A O 1
ATOM 3227 N N . VAL A 1 405 ? -3.570 16.311 5.521 1.00 41.97 405 VAL A N 1
ATOM 3228 C CA . VAL A 1 405 ? -2.889 16.927 4.376 1.00 41.97 405 VAL A CA 1
ATOM 3229 C C . VAL A 1 405 ? -2.137 18.172 4.869 1.00 41.97 405 VAL A C 1
ATOM 3231 O O . VAL A 1 405 ? -2.645 19.289 4.832 1.00 41.97 405 VAL A O 1
ATOM 3234 N N . PHE A 1 406 ? -0.901 18.006 5.343 1.00 36.47 406 PHE A N 1
ATOM 3235 C CA . PHE A 1 406 ? -0.015 19.124 5.647 1.00 36.47 406 PHE A CA 1
ATOM 3236 C C . PHE A 1 406 ? 0.516 19.714 4.340 1.00 36.47 406 PHE A C 1
ATOM 3238 O O . PHE A 1 406 ? 1.298 19.089 3.623 1.00 36.47 406 PHE A O 1
ATOM 3245 N N . ARG A 1 407 ? 0.134 20.958 4.035 1.00 35.84 407 ARG A N 1
ATOM 3246 C CA . ARG A 1 407 ? 0.830 21.755 3.019 1.00 35.84 407 ARG A CA 1
ATOM 3247 C C . ARG A 1 407 ? 2.067 22.417 3.608 1.00 35.84 407 ARG A C 1
ATOM 3249 O O . ARG A 1 407 ? 1.964 23.256 4.499 1.00 35.84 407 ARG A O 1
ATOM 3256 N N . THR A 1 408 ? 3.228 22.087 3.056 1.00 36.84 408 THR A N 1
ATOM 3257 C CA . THR A 1 408 ? 4.504 22.749 3.334 1.00 36.84 408 THR A CA 1
ATOM 3258 C C . THR A 1 408 ? 4.682 24.045 2.530 1.00 36.84 408 THR A C 1
ATOM 3260 O O . THR A 1 408 ? 4.320 24.144 1.361 1.00 36.84 408 THR A O 1
ATOM 3263 N N . SER A 1 409 ? 5.200 25.035 3.265 1.00 28.36 409 SER A N 1
ATOM 3264 C CA . SER A 1 409 ? 5.686 26.392 2.964 1.00 28.36 409 SER A CA 1
ATOM 3265 C C . SER A 1 409 ? 5.379 27.096 1.630 1.00 28.36 409 SER A C 1
ATOM 3267 O O . SER A 1 409 ? 5.783 26.726 0.530 1.00 28.36 409 SER A O 1
ATOM 3269 N N . VAL A 1 410 ? 4.825 28.297 1.813 1.00 28.52 410 VAL A N 1
ATOM 3270 C CA . VAL A 1 410 ? 4.823 29.422 0.878 1.00 28.52 410 VAL A CA 1
ATOM 3271 C C . VAL A 1 410 ? 6.264 29.896 0.644 1.00 28.52 410 VAL A C 1
ATOM 3273 O O . VAL A 1 410 ? 6.812 30.662 1.434 1.00 28.52 410 VAL A O 1
ATOM 3276 N N . ILE A 1 411 ? 6.876 29.492 -0.468 1.00 30.39 411 ILE A N 1
ATOM 3277 C CA . ILE A 1 411 ? 7.945 30.281 -1.094 1.00 30.39 411 ILE A CA 1
ATOM 3278 C C . ILE A 1 411 ? 7.283 31.100 -2.203 1.00 30.39 411 ILE A C 1
ATOM 3280 O O . ILE A 1 411 ? 6.637 30.550 -3.098 1.00 30.39 411 ILE A O 1
ATOM 3284 N N . LYS A 1 412 ? 7.415 32.430 -2.136 1.00 28.80 412 LYS A N 1
ATOM 3285 C CA . LYS A 1 412 ? 6.960 33.353 -3.188 1.00 28.80 412 LYS A CA 1
ATOM 3286 C C . LYS A 1 412 ? 7.531 32.900 -4.542 1.00 28.80 412 LYS A C 1
ATOM 3288 O O . LYS A 1 412 ? 8.734 33.007 -4.752 1.00 28.80 412 LYS A O 1
ATOM 3293 N N . GLY A 1 413 ? 6.680 32.418 -5.453 1.00 36.38 413 GLY A N 1
ATOM 3294 C CA . GLY A 1 413 ? 7.077 32.133 -6.840 1.00 36.38 413 GLY A CA 1
ATOM 3295 C C . GLY A 1 413 ? 6.349 30.997 -7.570 1.00 36.38 413 GLY A C 1
ATOM 3296 O O . GLY A 1 413 ? 6.471 30.912 -8.790 1.00 36.38 413 GLY A O 1
ATOM 3297 N N . ALA A 1 414 ? 5.578 30.138 -6.898 1.00 29.91 414 ALA A N 1
ATOM 3298 C CA . ALA A 1 414 ? 4.875 29.040 -7.574 1.00 29.91 414 ALA A CA 1
ATOM 3299 C C . ALA A 1 414 ? 3.532 29.493 -8.193 1.00 29.91 414 ALA A C 1
ATOM 3301 O O . ALA A 1 414 ? 2.665 30.019 -7.500 1.00 29.91 414 ALA A O 1
ATOM 3302 N N . ARG A 1 415 ? 3.344 29.258 -9.503 1.00 32.72 415 ARG A N 1
ATOM 3303 C CA . ARG A 1 415 ? 2.127 29.564 -10.299 1.00 32.72 415 ARG A CA 1
ATOM 3304 C C . ARG A 1 415 ? 0.955 28.592 -10.055 1.00 32.72 415 ARG A C 1
ATOM 3306 O O . ARG A 1 415 ? 0.244 28.236 -10.989 1.00 32.72 415 ARG A O 1
ATOM 3313 N N . GLY A 1 416 ? 0.766 28.128 -8.828 1.00 34.81 416 GLY A N 1
ATOM 3314 C CA . GLY A 1 416 ? -0.357 27.267 -8.461 1.00 34.81 416 GLY A CA 1
ATOM 3315 C C . GLY A 1 416 ? -1.098 27.892 -7.296 1.00 34.81 416 GLY A C 1
ATOM 3316 O O . GLY A 1 416 ? -0.530 28.024 -6.216 1.00 34.81 416 GLY A O 1
ATOM 3317 N N . HIS A 1 417 ? -2.341 28.313 -7.514 1.00 30.45 417 HIS A N 1
ATOM 3318 C CA . HIS A 1 417 ? -3.189 28.794 -6.430 1.00 30.45 417 HIS A CA 1
ATOM 3319 C C . HIS A 1 417 ? -3.414 27.663 -5.422 1.00 30.45 417 HIS A C 1
ATOM 3321 O O . HIS A 1 417 ? -3.772 26.544 -5.785 1.00 30.45 417 HIS A O 1
ATOM 3327 N N . ALA A 1 418 ? -3.144 27.960 -4.156 1.00 38.09 418 ALA A N 1
ATOM 3328 C CA . ALA A 1 418 ? -3.055 26.992 -3.084 1.00 38.09 418 ALA A CA 1
ATOM 3329 C C . ALA A 1 418 ? -4.081 27.320 -1.974 1.00 38.09 418 ALA A C 1
ATOM 3331 O O . ALA A 1 418 ? -3.839 28.199 -1.158 1.00 38.09 418 ALA A O 1
ATOM 3332 N N . THR A 1 419 ? -5.189 26.569 -1.895 1.00 33.88 419 THR A N 1
ATOM 3333 C CA . THR A 1 419 ? -6.113 26.474 -0.736 1.00 33.88 419 THR A CA 1
ATOM 3334 C C . THR A 1 419 ? -5.675 25.422 0.296 1.00 33.88 419 THR A C 1
ATOM 3336 O O . THR A 1 419 ? -5.497 24.257 -0.047 1.00 33.88 419 THR A O 1
ATOM 3339 N N . GLN A 1 420 ? -5.417 25.845 1.531 1.00 34.00 420 GLN A N 1
ATOM 3340 C CA . GLN A 1 420 ? -5.032 25.019 2.686 1.00 34.00 420 GLN A CA 1
ATOM 3341 C C . GLN A 1 420 ? -6.175 24.041 3.044 1.00 34.00 420 GLN A C 1
ATOM 3343 O O . GLN A 1 420 ? -7.323 24.474 3.053 1.00 34.00 420 GLN A O 1
ATOM 3348 N N . ILE A 1 421 ? -5.880 22.759 3.305 1.00 40.19 421 ILE A N 1
ATOM 3349 C CA . ILE A 1 421 ? -6.875 21.728 3.669 1.00 40.19 421 ILE A CA 1
ATOM 3350 C C . ILE A 1 421 ? -6.577 21.261 5.095 1.00 40.19 421 ILE A C 1
ATOM 3352 O O . ILE A 1 421 ? -5.459 20.837 5.372 1.00 40.19 421 ILE A O 1
ATOM 3356 N N . THR A 1 422 ? -7.536 21.390 6.014 1.00 43.91 422 THR A N 1
ATOM 3357 C CA . THR A 1 422 ? -7.453 20.826 7.374 1.00 43.91 422 THR A CA 1
ATOM 3358 C C . THR A 1 422 ? -7.924 19.367 7.379 1.00 43.91 422 THR A C 1
ATOM 3360 O O . THR A 1 422 ? -8.656 18.952 6.482 1.00 43.91 422 THR A O 1
ATOM 3363 N N . THR A 1 423 ? -7.523 18.589 8.394 1.00 55.06 423 THR A N 1
ATOM 3364 C CA . THR A 1 423 ? -7.861 17.158 8.608 1.00 55.06 423 THR A CA 1
ATOM 3365 C C . THR A 1 423 ? -9.337 16.812 8.432 1.00 55.06 423 THR A C 1
ATOM 3367 O O . THR A 1 423 ? -9.650 15.701 8.023 1.00 55.06 423 THR A O 1
ATOM 3370 N N . MET A 1 424 ? -10.224 17.769 8.703 1.00 68.75 424 MET A N 1
ATOM 3371 C CA . MET A 1 424 ? -11.680 17.609 8.737 1.00 68.75 424 MET A CA 1
ATOM 3372 C C . MET A 1 424 ? -12.392 18.523 7.734 1.00 68.75 424 MET A C 1
ATOM 3374 O O . MET A 1 424 ? -13.561 18.858 7.913 1.00 68.75 424 MET A O 1
ATOM 3378 N N . GLN A 1 425 ? -11.696 19.001 6.696 1.00 64.88 425 GLN A N 1
ATOM 3379 C CA . GLN A 1 425 ? -12.335 19.834 5.680 1.00 64.88 425 GLN A CA 1
ATOM 3380 C C . GLN A 1 425 ? -13.487 19.067 5.017 1.00 64.88 425 GLN A C 1
ATOM 3382 O O . GLN A 1 425 ? -13.290 17.989 4.466 1.00 64.88 425 GLN A O 1
ATOM 3387 N N . GLY A 1 426 ? -14.681 19.659 5.048 1.00 69.06 426 GLY A N 1
ATOM 3388 C CA . GLY A 1 426 ? -15.907 19.035 4.544 1.00 69.06 426 GLY A CA 1
ATOM 3389 C C . GLY A 1 426 ? -16.730 18.309 5.612 1.00 69.06 426 GLY A C 1
ATOM 3390 O O . GLY A 1 426 ? -17.857 17.932 5.322 1.00 69.06 426 GLY A O 1
ATOM 3391 N N . VAL A 1 427 ? -16.221 18.173 6.842 1.00 83.12 427 VAL A N 1
ATOM 3392 C CA . VAL A 1 427 ? -16.974 17.654 7.994 1.00 83.12 427 VAL A CA 1
ATOM 3393 C C . VAL A 1 427 ? -17.500 18.830 8.822 1.00 83.12 427 VAL A C 1
ATOM 3395 O O . VAL A 1 427 ? -16.735 19.722 9.200 1.00 83.12 427 VAL A O 1
ATOM 3398 N N . ASP A 1 428 ? -18.806 18.852 9.107 1.00 84.44 428 ASP A N 1
ATOM 3399 C CA . ASP A 1 428 ? -19.388 19.839 10.026 1.00 84.44 428 ASP A CA 1
ATOM 3400 C C . ASP A 1 428 ? -18.784 19.631 11.429 1.00 84.44 428 ASP A C 1
ATOM 3402 O O . ASP A 1 428 ? -18.806 18.502 11.925 1.00 84.44 428 ASP A O 1
ATOM 3406 N N . PRO A 1 429 ? -18.276 20.681 12.107 1.00 84.69 429 PRO A N 1
ATOM 3407 C CA . PRO A 1 429 ? -17.767 20.578 13.474 1.00 84.69 429 PRO A CA 1
ATOM 3408 C C . PRO A 1 429 ? -18.696 19.866 14.469 1.00 84.69 429 PRO A C 1
ATOM 3410 O O . PRO A 1 429 ? -18.214 19.293 15.442 1.00 84.69 429 PRO A O 1
ATOM 3413 N N . LYS A 1 430 ? -20.017 19.887 14.247 1.00 87.69 430 LYS A N 1
ATOM 3414 C CA . LYS A 1 430 ? -21.004 19.180 15.081 1.00 87.69 430 LYS A CA 1
ATOM 3415 C C . LYS A 1 430 ? -20.937 17.655 14.959 1.00 87.69 430 LYS A C 1
ATOM 3417 O O . LYS A 1 430 ? -21.364 16.974 15.886 1.00 87.69 430 LYS A O 1
ATOM 3422 N N . ASN A 1 431 ? -20.389 17.150 13.858 1.00 89.00 431 ASN A N 1
ATOM 3423 C CA . ASN A 1 431 ? -20.207 15.725 13.579 1.00 89.00 431 ASN A CA 1
ATOM 3424 C C . ASN A 1 431 ? -18.774 15.256 13.877 1.00 89.00 431 ASN A C 1
ATOM 3426 O O . ASN A 1 431 ? -18.325 14.221 13.380 1.00 89.00 431 ASN A O 1
ATOM 3430 N N . ILE A 1 432 ? -18.018 16.055 14.634 1.00 89.56 432 ILE A N 1
ATOM 3431 C CA . ILE A 1 432 ? -16.694 15.687 15.116 1.00 89.56 432 ILE A CA 1
ATOM 3432 C C . ILE A 1 432 ? -16.840 15.217 16.556 1.00 89.56 432 ILE A C 1
ATOM 3434 O O . ILE A 1 432 ? -17.211 15.988 17.445 1.00 89.56 432 ILE A O 1
ATOM 3438 N N . HIS A 1 433 ? -16.526 13.950 16.797 1.00 90.25 433 HIS A N 1
ATOM 3439 C CA . HIS A 1 433 ? -16.721 13.316 18.094 1.00 90.25 433 HIS A CA 1
ATOM 3440 C C . HIS A 1 433 ? -15.396 12.825 18.663 1.00 90.25 433 HIS A C 1
ATOM 3442 O O . HIS A 1 433 ? -14.586 12.232 17.961 1.00 90.25 433 HIS A O 1
ATOM 3448 N N . GLN A 1 434 ? -15.174 13.061 19.953 1.00 90.31 434 GLN A N 1
ATOM 3449 C CA . GLN A 1 434 ? -14.045 12.490 20.690 1.00 90.31 434 GLN A CA 1
ATOM 3450 C C . GLN A 1 434 ? -14.418 11.067 21.091 1.00 90.31 434 GLN A C 1
ATOM 3452 O O . GLN A 1 434 ? -15.398 10.882 21.813 1.00 90.31 434 GLN A O 1
ATOM 3457 N N . VAL A 1 435 ? -13.647 10.082 20.640 1.00 92.25 435 VAL A N 1
ATOM 3458 C CA . VAL A 1 435 ? -14.033 8.670 20.767 1.00 92.25 435 VAL A CA 1
ATOM 3459 C C . VAL A 1 435 ? -13.135 7.880 21.702 1.00 92.25 435 VAL A C 1
ATOM 3461 O O . VAL A 1 435 ? -13.609 6.912 22.281 1.00 92.25 435 VAL A O 1
ATOM 3464 N N . PHE A 1 436 ? -11.880 8.283 21.906 1.00 93.25 436 PHE A N 1
ATOM 3465 C CA . PHE A 1 436 ? -10.951 7.533 22.752 1.00 93.25 436 PHE A CA 1
ATOM 3466 C C . PHE A 1 436 ? -9.939 8.445 23.440 1.00 93.25 436 PHE A C 1
ATOM 3468 O O . PHE A 1 436 ? -9.395 9.356 22.818 1.00 93.25 436 PHE A O 1
ATOM 3475 N N . GLN A 1 437 ? -9.628 8.158 24.702 1.00 90.31 437 GLN A N 1
ATOM 3476 C CA . GLN A 1 437 ? -8.436 8.665 25.378 1.00 90.31 437 GLN A CA 1
ATOM 3477 C C . GLN A 1 437 ? -7.968 7.648 26.420 1.00 90.31 437 GLN A C 1
ATOM 3479 O O . GLN A 1 437 ? -8.760 7.165 27.226 1.00 90.31 437 GLN A O 1
ATOM 3484 N N . SER A 1 438 ? -6.667 7.352 26.430 1.00 88.19 438 SER A N 1
ATOM 3485 C CA . SER A 1 438 ? -6.073 6.486 27.453 1.00 88.19 438 SER A CA 1
ATOM 3486 C C . SER A 1 438 ? -6.150 7.110 28.846 1.00 88.19 438 SER A C 1
ATOM 3488 O O . SER A 1 438 ? -6.138 8.331 29.009 1.00 88.19 438 SER A O 1
ATOM 3490 N N . ASN A 1 439 ? -6.201 6.271 29.878 1.00 85.56 439 ASN A N 1
ATOM 3491 C CA . ASN A 1 439 ? -6.254 6.752 31.251 1.00 85.56 439 ASN A CA 1
ATOM 3492 C C . ASN A 1 439 ? -4.895 7.329 31.692 1.00 85.56 439 ASN A C 1
ATOM 3494 O O . ASN A 1 439 ? -3.952 6.598 31.988 1.00 85.56 439 ASN A O 1
ATOM 3498 N N . TYR A 1 440 ? -4.822 8.655 31.815 1.00 82.00 440 TYR A N 1
ATOM 3499 C CA . TYR A 1 440 ? -3.607 9.375 32.216 1.00 82.00 440 TYR A CA 1
ATOM 3500 C C . TYR A 1 440 ? -3.174 9.131 33.670 1.00 82.00 440 TYR A C 1
ATOM 3502 O O . TYR A 1 440 ? -2.080 9.528 34.059 1.00 82.00 440 TYR A O 1
ATOM 3510 N N . THR A 1 441 ? -4.011 8.498 34.500 1.00 82.62 441 THR A N 1
ATOM 3511 C CA . THR A 1 441 ? -3.600 8.096 35.861 1.00 82.62 441 THR A CA 1
ATOM 3512 C C . THR A 1 441 ? -2.734 6.840 35.871 1.00 82.62 441 THR A C 1
ATOM 3514 O O . THR A 1 441 ? -2.050 6.583 36.859 1.00 82.62 441 THR A O 1
ATOM 3517 N N . THR A 1 442 ? -2.754 6.067 34.784 1.00 83.81 442 THR A N 1
ATOM 3518 C CA . THR A 1 442 ? -2.069 4.773 34.673 1.00 83.81 442 THR A CA 1
ATOM 3519 C C . THR A 1 442 ? -1.070 4.715 33.526 1.00 83.81 442 THR A C 1
ATOM 3521 O O . THR A 1 442 ? -0.344 3.732 33.425 1.00 83.81 442 THR A O 1
ATOM 3524 N N . SER A 1 443 ? -1.033 5.736 32.671 1.00 85.81 443 SER A N 1
ATOM 3525 C CA . SER A 1 443 ? -0.208 5.765 31.465 1.00 85.81 443 SER A CA 1
ATOM 3526 C C . SER A 1 443 ? 0.600 7.053 31.385 1.00 85.81 443 SER A C 1
ATOM 3528 O O . SER A 1 443 ? 0.123 8.131 31.741 1.00 85.81 443 SER A O 1
ATOM 3530 N N . THR A 1 444 ? 1.825 6.936 30.890 1.00 88.94 444 THR A N 1
ATOM 3531 C CA . THR A 1 444 ? 2.671 8.078 30.522 1.00 88.94 444 THR A CA 1
ATOM 3532 C C . THR A 1 444 ? 2.126 8.784 29.279 1.00 88.94 444 THR A C 1
ATOM 3534 O O . THR A 1 444 ? 1.366 8.204 28.505 1.00 88.94 444 THR A O 1
ATOM 3537 N N . THR A 1 445 ? 2.524 10.037 29.045 1.00 84.00 445 THR A N 1
ATOM 3538 C CA . THR A 1 445 ? 2.108 10.788 27.847 1.00 84.00 445 THR A CA 1
ATOM 3539 C C . THR A 1 445 ? 2.521 10.076 26.555 1.00 84.00 445 THR A C 1
ATOM 3541 O O . THR A 1 445 ? 1.768 10.078 25.582 1.00 84.00 445 THR A O 1
ATOM 3544 N N . GLU A 1 446 ? 3.694 9.442 26.544 1.00 87.12 446 GLU A N 1
ATOM 3545 C CA . GLU A 1 446 ? 4.204 8.661 25.419 1.00 87.12 446 GLU A CA 1
ATOM 3546 C C . GLU A 1 446 ? 3.341 7.421 25.144 1.00 87.12 446 GLU A C 1
ATOM 3548 O O . GLU A 1 446 ? 2.964 7.184 23.997 1.00 87.12 446 GLU A O 1
ATOM 3553 N N . GLU A 1 447 ? 2.967 6.670 26.184 1.00 89.56 447 GLU A N 1
ATOM 3554 C CA . GLU A 1 447 ? 2.047 5.528 26.063 1.00 89.56 447 GLU A CA 1
ATOM 3555 C C . GLU A 1 447 ? 0.658 5.976 25.600 1.00 89.56 447 GLU A C 1
ATOM 3557 O O . GLU A 1 447 ? 0.063 5.351 24.726 1.00 89.56 447 GLU A O 1
ATOM 3562 N N . MET A 1 448 ? 0.150 7.095 26.125 1.00 86.69 448 MET A N 1
ATOM 3563 C CA . MET A 1 448 ? -1.127 7.658 25.682 1.00 86.69 448 MET A CA 1
ATOM 3564 C C . MET A 1 448 ? -1.104 8.028 24.197 1.00 86.69 448 MET A C 1
ATOM 3566 O O . MET A 1 448 ? -2.090 7.801 23.497 1.00 86.69 448 MET A O 1
ATOM 3570 N N . LEU A 1 449 ? 0.004 8.601 23.717 1.00 88.69 449 LEU A N 1
ATOM 3571 C CA . LEU A 1 449 ? 0.177 8.939 22.308 1.00 88.69 449 LEU A CA 1
ATOM 3572 C C . LEU A 1 449 ? 0.224 7.682 21.435 1.00 88.69 449 LEU A C 1
ATOM 3574 O O . LEU A 1 449 ? -0.432 7.651 20.396 1.00 88.69 449 LEU A O 1
ATOM 3578 N N . GLN A 1 450 ? 0.970 6.657 21.852 1.00 88.31 450 GLN A N 1
ATOM 3579 C CA . GLN A 1 450 ? 1.045 5.389 21.128 1.00 88.31 450 GLN A CA 1
ATOM 3580 C C . GLN A 1 450 ? -0.335 4.724 21.036 1.00 88.31 450 GLN A C 1
ATOM 3582 O O . GLN A 1 450 ? -0.791 4.425 19.935 1.00 88.31 450 GLN A O 1
ATOM 3587 N N . ASN A 1 451 ? -1.047 4.606 22.159 1.00 90.12 451 ASN A N 1
ATOM 3588 C CA . ASN A 1 451 ? -2.392 4.033 22.199 1.00 90.12 451 ASN A CA 1
ATOM 3589 C C . ASN A 1 451 ? -3.382 4.823 21.332 1.00 90.12 451 ASN A C 1
ATOM 3591 O O . ASN A 1 451 ? -4.210 4.235 20.642 1.00 90.12 451 ASN A O 1
ATOM 3595 N N . ALA A 1 452 ? -3.311 6.160 21.344 1.00 90.44 452 ALA A N 1
ATOM 3596 C CA . ALA A 1 452 ? -4.161 6.980 20.485 1.00 90.44 452 ALA A CA 1
ATOM 3597 C C . ALA A 1 452 ? -3.913 6.679 18.997 1.00 90.44 452 ALA A C 1
ATOM 3599 O O . ALA A 1 452 ? -4.868 6.510 18.245 1.00 90.44 452 ALA A O 1
ATOM 3600 N N . LYS A 1 453 ? -2.653 6.532 18.574 1.00 89.94 453 LYS A N 1
ATOM 3601 C CA . LYS A 1 453 ? -2.318 6.205 17.178 1.00 89.94 453 LYS A CA 1
ATOM 3602 C C . LYS A 1 453 ? -2.732 4.787 16.778 1.00 89.94 453 LYS A C 1
ATOM 3604 O O . LYS A 1 453 ? -3.174 4.570 15.649 1.00 89.94 453 LYS A O 1
ATOM 3609 N N . GLU A 1 454 ? -2.634 3.826 17.692 1.00 92.19 454 GLU A N 1
ATOM 3610 C CA . GLU A 1 454 ? -3.133 2.464 17.470 1.00 92.19 454 GLU A CA 1
ATOM 3611 C C . GLU A 1 454 ? -4.660 2.449 17.308 1.00 92.19 454 GLU A C 1
ATOM 3613 O O . GLU A 1 454 ? -5.170 1.861 16.356 1.00 92.19 454 GLU A O 1
ATOM 3618 N N . VAL A 1 455 ? -5.400 3.181 18.146 1.00 93.00 455 VAL A N 1
ATOM 3619 C CA . VAL A 1 455 ? -6.864 3.288 18.021 1.00 93.00 455 VAL A CA 1
ATOM 3620 C C . VAL A 1 455 ? -7.287 4.066 16.773 1.00 93.00 455 VAL A C 1
ATOM 3622 O O . VAL A 1 455 ? -8.257 3.691 16.117 1.00 93.00 455 VAL A O 1
ATOM 3625 N N . GLU A 1 456 ? -6.555 5.112 16.390 1.00 92.38 456 GLU A N 1
ATOM 3626 C CA . GLU A 1 456 ? -6.762 5.810 15.114 1.00 92.38 456 GLU A CA 1
ATOM 3627 C C . GLU A 1 456 ? -6.607 4.853 13.921 1.00 92.38 456 GLU A C 1
ATOM 3629 O O . GLU A 1 456 ? -7.432 4.838 13.005 1.00 92.38 456 GLU A O 1
ATOM 3634 N N . THR A 1 457 ? -5.593 3.989 13.976 1.00 92.44 457 THR A N 1
ATOM 3635 C CA . THR A 1 457 ? -5.352 2.945 12.973 1.00 92.44 457 THR A CA 1
ATOM 3636 C C . THR A 1 457 ? -6.502 1.948 12.906 1.00 92.44 457 THR A C 1
ATOM 3638 O O . THR A 1 457 ? -6.970 1.642 11.809 1.00 92.44 457 THR A O 1
ATOM 3641 N N . LEU A 1 458 ? -7.005 1.486 14.056 1.00 95.12 458 LEU A N 1
ATOM 3642 C CA . LEU A 1 458 ? -8.178 0.610 14.116 1.00 95.12 458 LEU A CA 1
ATOM 3643 C C . LEU A 1 458 ? -9.418 1.273 13.523 1.00 95.12 458 LEU A C 1
ATOM 3645 O O . LEU A 1 458 ? -10.169 0.614 12.810 1.00 95.12 458 LEU A O 1
ATOM 3649 N N . GLY A 1 459 ? -9.606 2.572 13.760 1.00 94.69 459 GLY A N 1
ATOM 3650 C CA . GLY A 1 459 ? -10.672 3.348 13.135 1.00 94.69 459 GLY A CA 1
ATOM 3651 C C . GLY A 1 459 ? -10.558 3.383 11.613 1.00 94.69 459 GLY A C 1
ATOM 3652 O O . GLY A 1 459 ? -11.534 3.160 10.908 1.00 94.69 459 GLY A O 1
ATOM 3653 N N . HIS A 1 460 ? -9.365 3.582 11.057 1.00 93.81 460 HIS A N 1
ATOM 3654 C CA . HIS A 1 460 ? -9.200 3.511 9.602 1.00 93.81 460 HIS A CA 1
ATOM 3655 C C . HIS A 1 460 ? -9.377 2.098 9.041 1.00 93.81 460 HIS A C 1
ATOM 3657 O O . HIS A 1 460 ? -10.012 1.929 7.998 1.00 93.81 460 HIS A O 1
ATOM 3663 N N . GLN A 1 461 ? -8.862 1.079 9.730 1.00 95.06 461 GLN A N 1
ATOM 3664 C CA . GLN A 1 461 ? -9.075 -0.316 9.350 1.00 95.06 461 GLN A CA 1
ATOM 3665 C C . GLN A 1 461 ? -10.564 -0.690 9.401 1.00 95.06 461 GLN A C 1
ATOM 3667 O O . GLN A 1 461 ? -11.029 -1.405 8.515 1.00 95.06 461 GLN A O 1
ATOM 3672 N N . SER A 1 462 ? -11.328 -0.184 10.376 1.00 96.50 462 SER A N 1
ATOM 3673 C CA . SER A 1 462 ? -12.763 -0.459 10.493 1.00 96.50 462 SER A CA 1
ATOM 3674 C C . SER A 1 462 ? -13.550 0.135 9.325 1.00 96.50 462 SER A C 1
ATOM 3676 O O . SER A 1 462 ? -14.398 -0.553 8.761 1.00 96.50 462 SER A O 1
ATOM 3678 N N . VAL A 1 463 ? -13.210 1.350 8.878 1.00 95.75 463 VAL A N 1
ATOM 3679 C CA . VAL A 1 463 ? -13.805 1.966 7.678 1.00 95.75 463 VAL A CA 1
ATOM 3680 C C . VAL A 1 463 ? -13.489 1.154 6.425 1.00 95.75 463 VAL A C 1
ATOM 3682 O O . VAL A 1 463 ? -14.389 0.872 5.636 1.00 95.75 463 VAL A O 1
ATOM 3685 N N . VAL A 1 464 ? -12.232 0.729 6.255 1.00 95.62 464 VAL A N 1
ATOM 3686 C CA . VAL A 1 464 ? -11.817 -0.118 5.123 1.00 95.62 464 VAL A CA 1
ATOM 3687 C C . VAL A 1 464 ? -12.579 -1.444 5.119 1.00 95.62 464 VAL A C 1
ATOM 3689 O O . VAL A 1 464 ? -13.063 -1.864 4.070 1.00 95.62 464 VAL A O 1
ATOM 3692 N N . VAL A 1 465 ? -12.725 -2.096 6.277 1.00 97.25 465 VAL A N 1
ATOM 3693 C CA . VAL A 1 465 ? -13.462 -3.361 6.404 1.00 97.25 465 VAL A CA 1
ATOM 3694 C C . VAL A 1 465 ? -14.956 -3.166 6.149 1.00 97.25 465 VAL A C 1
ATOM 3696 O O . VAL A 1 465 ? -15.541 -3.934 5.390 1.00 97.25 465 VAL A O 1
ATOM 3699 N N . ALA A 1 466 ? -15.575 -2.128 6.710 1.00 97.19 466 ALA A N 1
ATOM 3700 C CA . ALA A 1 466 ? -16.985 -1.828 6.478 1.00 97.19 466 ALA A CA 1
ATOM 3701 C C . ALA A 1 466 ? -17.267 -1.528 4.997 1.00 97.19 466 ALA A C 1
ATOM 3703 O O . ALA A 1 466 ? -18.226 -2.054 4.432 1.00 97.19 466 ALA A O 1
ATOM 3704 N N . GLN A 1 467 ? -16.392 -0.760 4.339 1.00 96.19 467 GLN A N 1
ATOM 3705 C CA . GLN A 1 467 ? -16.469 -0.502 2.902 1.00 96.19 467 GLN A CA 1
ATOM 3706 C C . GLN A 1 467 ? -16.281 -1.789 2.081 1.00 96.19 467 GLN A C 1
ATOM 3708 O O . GLN A 1 467 ? -17.024 -2.030 1.133 1.00 96.19 467 GLN A O 1
ATOM 3713 N N . MET A 1 468 ? -15.321 -2.641 2.455 1.00 96.31 468 MET A N 1
ATOM 3714 C CA . MET A 1 468 ? -15.066 -3.941 1.818 1.00 96.31 468 MET A CA 1
ATOM 3715 C C . MET A 1 468 ? -16.262 -4.899 1.926 1.00 96.31 468 MET A C 1
ATOM 3717 O O . MET A 1 468 ? -16.474 -5.725 1.040 1.00 96.31 468 MET A O 1
ATOM 3721 N N . LEU A 1 469 ? -17.032 -4.799 3.008 1.00 96.69 469 LEU A N 1
ATOM 3722 C CA . LEU A 1 469 ? -18.251 -5.574 3.237 1.00 96.69 469 LEU A CA 1
ATOM 3723 C C . LEU A 1 469 ? -19.518 -4.895 2.702 1.00 96.69 469 LEU A C 1
ATOM 3725 O O . LEU A 1 469 ? -20.609 -5.409 2.930 1.00 96.69 469 LEU A O 1
ATOM 3729 N N . GLU A 1 470 ? -19.385 -3.764 2.003 1.00 96.19 470 GLU A N 1
ATOM 3730 C CA . GLU A 1 470 ? -20.506 -2.981 1.464 1.00 96.19 470 GLU A CA 1
ATOM 3731 C C . GLU A 1 470 ? -21.529 -2.571 2.541 1.00 96.19 470 GLU A C 1
ATOM 3733 O O . GLU A 1 470 ? -22.728 -2.423 2.279 1.00 96.19 470 GLU A O 1
ATOM 3738 N N . MET A 1 471 ? -21.056 -2.377 3.775 1.00 96.88 471 MET A N 1
ATOM 3739 C CA . MET A 1 471 ? -21.900 -1.967 4.890 1.00 96.88 471 MET A CA 1
ATOM 3740 C C . MET A 1 471 ? -22.430 -0.550 4.674 1.00 96.88 471 MET A C 1
ATOM 3742 O O . MET A 1 471 ? -21.791 0.317 4.064 1.00 96.88 471 MET A O 1
ATOM 3746 N N . LYS A 1 472 ? -23.626 -0.314 5.210 1.00 96.69 472 LYS A N 1
ATOM 3747 C CA . LYS A 1 472 ? -24.226 1.014 5.264 1.00 96.69 472 LYS A CA 1
ATOM 3748 C C . LYS A 1 472 ? -23.895 1.670 6.595 1.00 96.69 472 LYS A C 1
ATOM 3750 O O . LYS A 1 472 ? -23.812 0.987 7.612 1.00 96.69 472 LYS A O 1
ATOM 3755 N N . SER A 1 473 ? -23.728 2.985 6.583 1.00 96.00 473 SER A N 1
ATOM 3756 C CA . SER A 1 473 ? -23.716 3.769 7.809 1.00 96.00 473 SER A CA 1
ATOM 3757 C C . SER A 1 473 ? -25.082 3.720 8.491 1.00 96.00 473 SER A C 1
ATOM 3759 O O . SER A 1 473 ? -26.089 3.380 7.861 1.00 96.00 473 SER A O 1
ATOM 3761 N N . VAL A 1 474 ? -25.142 4.159 9.748 1.00 92.31 474 VAL A N 1
ATOM 3762 C CA . VAL A 1 474 ? -26.407 4.339 10.490 1.00 92.31 474 VAL A CA 1
ATOM 3763 C C . VAL A 1 474 ? -27.433 5.215 9.749 1.00 92.31 474 VAL A C 1
ATOM 3765 O O . VAL A 1 474 ? -28.636 5.058 9.933 1.00 92.31 474 VAL A O 1
ATOM 3768 N N . ASN A 1 475 ? -26.970 6.097 8.855 1.00 90.44 475 ASN A N 1
ATOM 3769 C CA . ASN A 1 475 ? -27.809 6.972 8.030 1.00 90.44 475 ASN A CA 1
ATOM 3770 C C . ASN A 1 475 ? -28.200 6.349 6.671 1.00 90.44 475 ASN A C 1
ATOM 3772 O O . ASN A 1 475 ? -28.824 7.014 5.847 1.00 90.44 475 ASN A O 1
ATOM 3776 N N . GLY A 1 476 ? -27.824 5.094 6.408 1.00 93.38 476 GLY A N 1
ATOM 3777 C CA . GLY A 1 476 ? -28.156 4.362 5.181 1.00 93.38 476 GLY A CA 1
ATOM 3778 C C . GLY A 1 476 ? -27.223 4.609 3.988 1.00 93.38 476 GLY A C 1
ATOM 3779 O O . GLY A 1 476 ? -27.479 4.090 2.899 1.00 93.38 476 GLY A O 1
ATOM 3780 N N . ASN A 1 477 ? -26.134 5.362 4.166 1.00 96.50 477 ASN A N 1
ATOM 3781 C CA . ASN A 1 477 ? -25.176 5.669 3.099 1.00 96.50 477 ASN A CA 1
ATOM 3782 C C . ASN A 1 477 ? -24.081 4.601 2.992 1.00 96.50 477 ASN A C 1
ATOM 3784 O O . ASN A 1 477 ? -23.806 3.899 3.957 1.00 96.50 477 ASN A O 1
ATOM 3788 N N . ASN A 1 478 ? -23.436 4.470 1.831 1.00 96.25 478 ASN A N 1
ATOM 3789 C CA . ASN A 1 478 ? -22.259 3.601 1.710 1.00 96.25 478 ASN A CA 1
ATOM 3790 C C . ASN A 1 478 ? -21.126 4.126 2.589 1.00 96.25 478 ASN A C 1
ATOM 3792 O O . ASN A 1 478 ? -20.810 5.310 2.516 1.00 96.25 478 ASN A O 1
ATOM 3796 N N . VAL A 1 479 ? -20.487 3.245 3.356 1.00 96.12 479 VAL A N 1
ATOM 3797 C CA . VAL A 1 479 ? -19.287 3.612 4.113 1.00 96.12 479 VAL A CA 1
ATOM 3798 C C . VAL A 1 479 ? -18.098 3.804 3.169 1.00 96.12 479 VAL A C 1
ATOM 3800 O O . VAL A 1 479 ? -17.869 2.978 2.286 1.00 96.12 479 VAL A O 1
ATOM 3803 N N . TYR A 1 480 ? -17.321 4.871 3.360 1.00 91.88 480 TYR A N 1
ATOM 3804 C CA . TYR A 1 480 ? -16.045 5.082 2.676 1.00 91.88 480 TYR A CA 1
ATOM 3805 C C . TYR A 1 480 ? -15.048 5.872 3.530 1.00 91.88 480 TYR A C 1
ATOM 3807 O O . TYR A 1 480 ? -15.412 6.623 4.437 1.00 91.88 480 TYR A O 1
ATOM 3815 N N . ASN A 1 481 ? -13.759 5.703 3.230 1.00 88.06 481 ASN A N 1
ATOM 3816 C CA . ASN A 1 481 ? -12.687 6.393 3.940 1.00 88.06 481 ASN A CA 1
ATOM 3817 C C . ASN A 1 481 ? -12.470 7.808 3.390 1.00 88.06 481 ASN A C 1
ATOM 3819 O O . ASN A 1 481 ? -12.297 8.000 2.188 1.00 88.06 481 ASN A O 1
ATOM 3823 N N . LEU A 1 482 ? -12.449 8.799 4.281 1.00 87.12 482 LEU A N 1
ATOM 3824 C CA . LEU A 1 482 ? -12.061 10.173 3.952 1.00 87.12 482 LEU A CA 1
ATOM 3825 C C . LEU A 1 482 ? -10.538 10.380 4.000 1.00 87.12 482 LEU A C 1
ATOM 3827 O O . LEU A 1 482 ? -10.042 11.400 3.519 1.00 87.12 482 LEU A O 1
ATOM 3831 N N . ALA A 1 483 ? -9.783 9.451 4.595 1.00 82.75 483 ALA A N 1
ATOM 3832 C CA . ALA A 1 483 ? -8.326 9.475 4.584 1.00 82.75 483 ALA A CA 1
ATOM 3833 C C . ALA A 1 483 ? -7.761 8.653 3.423 1.00 82.75 483 ALA A C 1
ATOM 3835 O O . ALA A 1 483 ? -8.141 7.506 3.206 1.00 82.75 483 ALA A O 1
ATOM 3836 N N . GLU A 1 484 ? -6.775 9.219 2.727 1.00 83.50 484 GLU A N 1
ATOM 3837 C CA . GLU A 1 484 ? -6.132 8.540 1.598 1.00 83.50 484 GLU A CA 1
ATOM 3838 C C . GLU A 1 484 ? -5.185 7.415 2.027 1.00 83.50 484 GLU A C 1
ATOM 3840 O O . GLU A 1 484 ? -4.888 6.491 1.262 1.00 83.50 484 GLU A O 1
ATOM 3845 N N . LYS A 1 485 ? -4.692 7.505 3.262 1.00 87.31 485 LYS A N 1
ATOM 3846 C CA . LYS A 1 485 ? -3.750 6.573 3.866 1.00 87.31 485 LYS A CA 1
ATOM 3847 C C . LYS A 1 485 ? -3.896 6.538 5.384 1.00 87.31 485 LYS A C 1
ATOM 3849 O O . LYS A 1 485 ? -4.390 7.497 5.971 1.00 87.31 485 LYS A O 1
ATOM 3854 N N . PHE A 1 486 ? -3.413 5.464 5.997 1.00 88.75 486 PHE A N 1
ATOM 3855 C CA . PHE A 1 486 ? -3.319 5.307 7.449 1.00 88.75 486 PHE A CA 1
ATOM 3856 C C . PHE A 1 486 ? -1.957 4.722 7.848 1.00 88.75 486 PHE A C 1
ATOM 3858 O O . PHE A 1 486 ? -1.260 4.137 7.015 1.00 88.75 486 PHE A O 1
ATOM 3865 N N . THR A 1 487 ? -1.562 4.896 9.110 1.00 89.31 487 THR A N 1
ATOM 3866 C CA . THR A 1 487 ? -0.340 4.287 9.662 1.00 89.31 487 THR A CA 1
ATOM 3867 C C . THR A 1 487 ? -0.647 2.865 10.126 1.00 89.31 487 THR A C 1
ATOM 3869 O O . THR A 1 487 ? -1.625 2.662 10.822 1.00 89.31 487 THR A O 1
ATOM 3872 N N . HIS A 1 488 ? 0.167 1.875 9.783 1.00 91.31 488 HIS A N 1
ATOM 3873 C CA . HIS A 1 488 ? 0.083 0.522 10.322 1.00 91.31 488 HIS A CA 1
ATOM 3874 C C . HIS A 1 488 ? 0.914 0.373 11.603 1.00 91.31 488 HIS A C 1
ATOM 3876 O O . HIS A 1 488 ? 2.022 0.907 11.701 1.00 91.31 488 HIS A O 1
ATOM 3882 N N . TYR A 1 489 ? 0.390 -0.424 12.537 1.00 89.75 489 TYR A N 1
ATOM 3883 C CA . TYR A 1 489 ? 1.069 -0.875 13.747 1.00 89.75 489 TYR A CA 1
ATOM 3884 C C . TYR A 1 489 ? 0.952 -2.395 13.874 1.00 89.75 489 TYR A C 1
ATOM 3886 O O . TYR A 1 489 ? -0.153 -2.941 13.828 1.00 89.75 489 TYR A O 1
ATOM 3894 N N . ASP A 1 490 ? 2.085 -3.065 14.091 1.00 87.25 490 ASP A N 1
ATOM 3895 C CA . ASP A 1 490 ? 2.155 -4.531 14.146 1.00 87.25 490 ASP A CA 1
ATOM 3896 C C . ASP A 1 490 ? 1.341 -5.121 15.307 1.00 87.25 490 ASP A C 1
ATOM 3898 O O . ASP A 1 490 ? 0.734 -6.180 15.161 1.00 87.25 490 ASP A O 1
ATOM 3902 N N . SER A 1 491 ? 1.336 -4.444 16.461 1.00 78.31 491 SER A N 1
ATOM 3903 C CA . SER A 1 491 ? 0.703 -4.885 17.713 1.00 78.31 491 SER A CA 1
ATOM 3904 C C . SER A 1 491 ? -0.586 -4.134 18.061 1.00 78.31 491 SER A C 1
ATOM 3906 O O . SER A 1 491 ? -1.118 -4.325 19.148 1.00 78.31 491 SER A O 1
ATOM 3908 N N . GLY A 1 492 ? -1.101 -3.291 17.161 1.00 75.69 492 GLY A N 1
ATOM 3909 C CA . GLY A 1 492 ? -2.210 -2.377 17.461 1.00 75.69 492 GLY A CA 1
ATOM 3910 C C . GLY A 1 492 ? -3.611 -2.999 17.438 1.00 75.69 492 GLY A C 1
ATOM 3911 O O . GLY A 1 492 ? -4.589 -2.259 17.463 1.00 75.69 492 GLY A O 1
ATOM 3912 N N . TRP A 1 493 ? -3.751 -4.327 17.326 1.00 91.75 493 TRP A N 1
ATOM 3913 C CA . TRP A 1 493 ? -5.070 -4.954 17.200 1.00 91.75 493 TRP A CA 1
ATOM 3914 C C . TRP A 1 493 ? -5.774 -5.138 18.550 1.00 91.75 493 TRP A C 1
ATOM 3916 O O . TRP A 1 493 ? -5.513 -6.106 19.266 1.00 91.75 493 TRP A O 1
ATOM 3926 N N . ASP A 1 494 ? -6.763 -4.289 18.829 1.00 94.19 494 ASP A N 1
ATOM 3927 C CA . ASP A 1 494 ? -7.755 -4.493 19.888 1.00 94.19 494 ASP A CA 1
ATOM 3928 C C . ASP A 1 494 ? -9.107 -4.868 19.262 1.00 94.19 494 ASP A C 1
ATOM 3930 O O . ASP A 1 494 ? -9.740 -4.078 18.561 1.00 94.19 494 ASP A O 1
ATOM 3934 N N . GLY A 1 495 ? -9.545 -6.110 19.494 1.00 92.88 495 GLY A N 1
ATOM 3935 C CA . GLY A 1 495 ? -10.782 -6.626 18.907 1.00 92.88 495 GLY A CA 1
ATOM 3936 C C . GLY A 1 495 ? -12.054 -5.973 19.447 1.00 92.88 495 GLY A C 1
ATOM 3937 O O . GLY A 1 495 ? -13.013 -5.870 18.689 1.00 92.88 495 GLY A O 1
ATOM 3938 N N . ALA A 1 496 ? -12.062 -5.537 20.709 1.00 94.81 496 ALA A N 1
ATOM 3939 C CA . ALA A 1 496 ? -13.229 -4.906 21.319 1.00 94.81 496 ALA A CA 1
ATOM 3940 C C . ALA A 1 496 ? -13.385 -3.472 20.804 1.00 94.81 496 ALA A C 1
ATOM 3942 O O . ALA A 1 496 ? -14.454 -3.101 20.326 1.00 94.81 496 ALA A O 1
ATOM 3943 N N . ILE A 1 497 ? -12.287 -2.708 20.783 1.00 95.88 497 ILE A N 1
ATOM 3944 C CA . ILE A 1 497 ? -12.296 -1.354 20.218 1.00 95.88 497 ILE A CA 1
ATOM 3945 C C . ILE A 1 497 ? -12.668 -1.403 18.734 1.00 95.88 497 ILE A C 1
ATOM 3947 O O . ILE A 1 497 ? -13.529 -0.647 18.295 1.00 95.88 497 ILE A O 1
ATOM 3951 N N . PHE A 1 498 ? -12.061 -2.307 17.956 1.00 96.88 498 PHE A N 1
ATOM 3952 C CA . PHE A 1 498 ? -12.388 -2.459 16.537 1.00 96.88 498 PHE A CA 1
ATOM 3953 C C . PHE A 1 498 ? -13.878 -2.753 16.317 1.00 96.88 498 PHE A C 1
ATOM 3955 O O . PHE A 1 498 ? -14.507 -2.109 15.478 1.00 96.88 498 PHE A O 1
ATOM 3962 N N . HIS A 1 499 ? -14.433 -3.703 17.076 1.00 96.88 499 HIS A N 1
ATOM 3963 C CA . HIS A 1 499 ? -15.845 -4.068 17.012 1.00 96.88 499 HIS A CA 1
ATOM 3964 C C . HIS A 1 499 ? -16.746 -2.852 17.244 1.00 96.88 499 HIS A C 1
ATOM 3966 O O . HIS A 1 499 ? -17.561 -2.501 16.391 1.00 96.88 499 HIS A O 1
ATOM 3972 N N . ASP A 1 500 ? -16.534 -2.153 18.352 1.00 97.12 500 ASP A N 1
ATOM 3973 C CA . ASP A 1 500 ? -17.371 -1.030 18.756 1.00 97.12 500 ASP A CA 1
ATOM 3974 C C . ASP A 1 500 ? -17.269 0.156 17.790 1.00 97.12 500 ASP A C 1
ATOM 3976 O O . ASP A 1 500 ? -18.251 0.864 17.570 1.00 97.12 500 ASP A O 1
ATOM 3980 N N . LEU A 1 501 ? -16.105 0.368 17.166 1.00 96.81 501 LEU A N 1
ATOM 3981 C CA . LEU A 1 501 ? -15.938 1.362 16.104 1.00 96.81 501 LEU A CA 1
ATOM 3982 C C . LEU A 1 501 ? -16.771 1.028 14.856 1.00 96.81 501 LEU A C 1
ATOM 3984 O O . LEU A 1 501 ? -17.320 1.946 14.244 1.00 96.81 501 LEU A O 1
ATOM 3988 N N . VAL A 1 502 ? -16.903 -0.253 14.486 1.00 97.12 502 VAL A N 1
ATOM 3989 C CA . VAL A 1 502 ? -17.798 -0.676 13.391 1.00 97.12 502 VAL A CA 1
ATOM 3990 C C . VAL A 1 502 ? -19.263 -0.479 13.779 1.00 97.12 502 VAL A C 1
ATOM 3992 O O . VAL A 1 502 ? -20.025 0.077 12.983 1.00 97.12 502 VAL A O 1
ATOM 3995 N N . VAL A 1 503 ? -19.648 -0.858 15.001 1.00 97.12 503 VAL A N 1
ATOM 3996 C CA . VAL A 1 503 ? -21.016 -0.679 15.514 1.00 97.12 503 VAL A CA 1
ATOM 3997 C C . VAL A 1 503 ? -21.404 0.799 15.520 1.00 97.12 503 VAL A C 1
ATOM 3999 O O . VAL A 1 503 ? -22.416 1.165 14.929 1.00 97.12 503 VAL A O 1
ATOM 4002 N N . MET A 1 504 ? -20.569 1.678 16.086 1.00 96.38 504 MET A N 1
ATOM 4003 C CA . MET A 1 504 ? -20.831 3.125 16.120 1.00 96.38 504 MET A CA 1
ATOM 4004 C C . MET A 1 504 ? -21.005 3.747 14.725 1.00 96.38 504 MET A C 1
ATOM 4006 O O . MET A 1 504 ? -21.718 4.739 14.582 1.00 96.38 504 MET A O 1
ATOM 4010 N N . MET A 1 505 ? -20.351 3.182 13.709 1.00 96.12 505 MET A N 1
ATOM 4011 C CA . MET A 1 505 ? -20.401 3.656 12.326 1.00 96.12 505 MET A CA 1
ATOM 4012 C C . MET A 1 505 ? -21.615 3.120 11.552 1.00 96.12 505 MET A C 1
ATOM 4014 O O . MET A 1 505 ? -22.214 3.840 10.751 1.00 96.12 505 MET A O 1
ATOM 4018 N N . THR A 1 506 ? -21.963 1.849 11.756 1.00 96.81 506 THR A N 1
ATOM 4019 C CA . THR A 1 506 ? -22.866 1.096 10.865 1.00 96.81 506 THR A CA 1
ATOM 4020 C C . THR A 1 506 ? -24.150 0.605 11.526 1.00 96.81 506 THR A C 1
ATOM 4022 O O . THR A 1 506 ? -25.077 0.214 10.820 1.00 96.81 506 THR A O 1
ATOM 4025 N N . GLY A 1 507 ? -24.225 0.622 12.858 1.00 96.25 507 GLY A N 1
ATOM 4026 C CA . GLY A 1 507 ? -25.334 0.039 13.612 1.00 96.25 507 GLY A CA 1
ATOM 4027 C C . GLY A 1 507 ? -25.392 -1.490 13.520 1.00 96.25 507 GLY A C 1
ATOM 4028 O O . GLY A 1 507 ? -26.465 -2.075 13.657 1.00 96.25 507 GLY A O 1
ATOM 4029 N N . LYS A 1 508 ? -24.269 -2.141 13.192 1.00 96.25 508 LYS A N 1
ATOM 4030 C CA . LYS A 1 508 ? -24.165 -3.589 12.990 1.00 96.25 508 LYS A CA 1
ATOM 4031 C C . LYS A 1 508 ? -22.916 -4.139 13.656 1.00 96.25 508 LYS A C 1
ATOM 4033 O O . LYS A 1 508 ? -21.851 -3.523 13.590 1.00 96.25 508 LYS A O 1
ATOM 4038 N N . GLU A 1 509 ? -23.045 -5.325 14.232 1.00 96.38 509 GLU A N 1
ATOM 4039 C CA . GLU A 1 509 ? -21.914 -6.086 14.744 1.00 96.38 509 GLU A CA 1
ATOM 4040 C C . GLU A 1 509 ? -20.997 -6.557 13.607 1.00 96.38 509 GLU A C 1
ATOM 4042 O O . GLU A 1 509 ? -21.391 -6.684 12.438 1.00 96.38 509 GLU A O 1
ATOM 4047 N N . ILE A 1 510 ? -19.754 -6.870 13.970 1.00 96.38 510 ILE A N 1
ATOM 4048 C CA . ILE A 1 510 ? -18.762 -7.437 13.061 1.00 96.38 510 ILE A CA 1
ATOM 4049 C C . ILE A 1 510 ? -18.208 -8.745 13.620 1.00 96.38 510 ILE A C 1
ATOM 4051 O O . ILE A 1 510 ? -17.682 -8.815 14.730 1.00 96.38 510 ILE A O 1
ATOM 4055 N N . VAL A 1 511 ? -18.275 -9.794 12.809 1.00 95.62 511 VAL A N 1
ATOM 4056 C CA . VAL A 1 511 ? -17.630 -11.074 13.085 1.00 95.62 511 VAL A CA 1
ATOM 4057 C C . VAL A 1 511 ? -16.240 -11.051 12.469 1.00 95.62 511 VAL A C 1
ATOM 4059 O O . VAL A 1 511 ? -16.085 -10.779 11.279 1.00 95.62 511 VAL A O 1
ATOM 4062 N N . VAL A 1 512 ? -15.222 -11.363 13.269 1.00 95.31 512 VAL A N 1
ATOM 4063 C CA . VAL A 1 512 ? -13.827 -11.403 12.819 1.00 95.31 512 VAL A CA 1
ATOM 4064 C C . VAL A 1 512 ? -13.263 -12.801 13.032 1.00 95.31 512 VAL A C 1
ATOM 4066 O O . VAL A 1 512 ? -13.094 -13.236 14.172 1.00 95.31 512 VAL A O 1
ATOM 4069 N N . LYS A 1 513 ? -12.907 -13.495 11.946 1.00 93.31 513 LYS A N 1
ATOM 4070 C CA . LYS A 1 513 ? -12.086 -14.708 12.022 1.00 93.31 513 LYS A CA 1
ATOM 4071 C C . LYS A 1 513 ? -10.616 -14.322 11.897 1.00 93.31 513 LYS A C 1
ATOM 4073 O O . LYS A 1 513 ? -10.185 -13.807 10.867 1.00 93.31 513 LYS A O 1
ATOM 4078 N N . LYS A 1 514 ? -9.854 -14.609 12.952 1.00 90.06 514 LYS A N 1
ATOM 4079 C CA . LYS A 1 514 ? -8.399 -14.428 13.015 1.00 90.06 514 LYS A CA 1
ATOM 4080 C C . LYS A 1 514 ? -7.736 -15.796 13.006 1.00 90.06 514 LYS A C 1
ATOM 4082 O O . LYS A 1 514 ? -8.254 -16.723 13.624 1.00 90.06 514 LYS A O 1
ATOM 4087 N N . ASP A 1 515 ? -6.592 -15.907 12.351 1.00 82.62 515 ASP A N 1
ATOM 4088 C CA . ASP A 1 515 ? -5.800 -17.134 12.351 1.00 82.62 515 ASP A CA 1
ATOM 4089 C C . ASP A 1 515 ? -4.309 -16.787 12.381 1.00 82.62 515 ASP A C 1
ATOM 4091 O O . ASP A 1 515 ? -3.904 -15.665 12.063 1.00 82.62 515 ASP A O 1
ATOM 4095 N N . LYS A 1 516 ? -3.471 -17.747 12.769 1.00 79.56 516 LYS A N 1
ATOM 4096 C CA . LYS A 1 516 ? -2.038 -17.629 12.538 1.00 79.56 516 LYS A CA 1
ATOM 4097 C C . LYS A 1 516 ? -1.748 -17.917 11.069 1.00 79.56 516 LYS A C 1
ATOM 4099 O O . LYS A 1 516 ? -2.352 -18.798 10.458 1.00 79.56 516 LYS A O 1
ATOM 4104 N N . PHE A 1 517 ? -0.731 -17.265 10.511 1.00 71.50 517 PHE A N 1
ATOM 4105 C CA . PHE A 1 517 ? -0.112 -17.773 9.300 1.00 71.50 517 PHE A CA 1
ATOM 4106 C C . PHE A 1 517 ? 0.395 -19.184 9.582 1.00 71.50 517 PHE A C 1
ATOM 4108 O O . PHE A 1 517 ? 1.283 -19.377 10.408 1.00 71.50 517 PHE A O 1
ATOM 4115 N N . LYS A 1 518 ? -0.231 -20.188 8.959 1.00 59.38 518 LYS A N 1
ATOM 4116 C CA . LYS A 1 518 ? 0.115 -21.589 9.247 1.00 59.38 518 LYS A CA 1
ATOM 4117 C C . LYS A 1 518 ? 1.621 -21.868 9.004 1.00 59.38 518 LYS A C 1
ATOM 4119 O O . LYS A 1 518 ? 2.265 -21.272 8.146 1.00 59.38 518 LYS A O 1
ATOM 4124 N N . THR A 1 519 ? 2.140 -22.851 9.721 1.00 42.91 519 THR A N 1
ATOM 4125 C CA . THR A 1 519 ? 3.303 -23.670 9.350 1.00 42.91 519 THR A CA 1
ATOM 4126 C C . THR A 1 519 ? 3.161 -24.336 7.981 1.00 42.91 519 THR A C 1
ATOM 4128 O O . THR A 1 519 ? 2.100 -24.941 7.834 1.00 42.91 519 THR A O 1
ATOM 4131 N N . VAL A 1 520 ? 4.061 -24.329 6.985 1.00 36.03 520 VAL A N 1
ATOM 4132 C CA . VAL A 1 520 ? 4.127 -25.547 6.127 1.00 36.03 520 VAL A CA 1
ATOM 4133 C C . VAL A 1 520 ? 5.330 -26.323 6.623 1.00 36.03 520 VAL A C 1
ATOM 4135 O O . VAL A 1 520 ? 6.450 -25.825 6.537 1.00 36.03 520 VAL A O 1
ATOM 4138 N N . SER A 1 521 ? 5.051 -27.473 7.230 1.00 29.78 521 SER A N 1
ATOM 4139 C CA . SER A 1 521 ? 6.029 -28.474 7.651 1.00 29.78 521 SER A CA 1
ATOM 4140 C C . SER A 1 521 ? 6.608 -29.223 6.465 1.00 29.78 521 SER A C 1
ATOM 4142 O O . SER A 1 521 ? 5.779 -29.605 5.603 1.00 29.78 521 SER A O 1
#

pLDDT: mean 71.85, std 24.63, range [22.27, 97.25]

Secondary structure (DSSP, 8-state):
-----------------------------------PPP-----------PPP----S--GGGT--S--S--------HHHHHHTTSSPPPP--S-----PPP-----HHHHHHHHHHHHHHHH-TTS---TTTGGGSHHHHHHHHHHHHHHHHHTTT-HHHHHS-TT---EETTEEEEEEEETTEEEEEE--TTPPP-SSSS-EE--SSTT-----EETTEETTTS--PEEEEEEEESS-SSSEEEEEE-PPP-SSPP-HHHHHHHHTSTT---HHHHHHHHH-TT--EEEEEEEEE-HHHHHHHHHHHHHHHHHHHHHHHHH--SGGG-EEE---EEE-TT--HHHHHHHHHTTT-EEEEEEE--S--GGG-TTS-TT--TTS--EEEEE-SSSEEEESSTT--------TT--S------TTTTS-GGGEEEEE---TTTS-HHHHHHHHHHHHHHHHHHHHHHHHTTPBPTTSPBPEES-SEEE--TT---HHHHHHHHHHHHSEEEEEE--------

Radius of gyration: 33.3 Å; chains: 1; bounding box: 97×66×106 Å